Protein AF-A0A067CF75-F1 (afdb_monomer)

pLDDT: mean 73.07, std 20.73, range [31.28, 97.19]

Radius of gyration: 37.08 Å; Cα contacts (8 Å, |Δi|>4): 527; chains: 1; bounding box: 88×55×100 Å

InterPro domains:
  IPR013078 Histidine phosphatase superfamily, clade-1 [PF00300] (4-58)
  IPR013078 Histidine phosphatase superfamily, clade-1 [SM00855] (3-133)
  IPR013078 Histidine phosphatase superfamily, clade-1 [cd07067] (3-58)
  IPR029033 Histidine phosphatase superfamily [G3DSA:3.40.50.1240] (1-60)
  IPR029033 Histidine phosphatase superfamily [SSF53254] (1-59)
  IPR051695 Phosphoglycerate Mutase [PTHR46517] (2-57)

Structure (mmCIF, N/CA/C/O backbone):
data_AF-A0A067CF75-F1
#
_entry.id   AF-A0A067CF75-F1
#
loop_
_atom_site.group_PDB
_atom_site.id
_atom_site.type_symbol
_atom_site.label_atom_id
_atom_site.label_alt_id
_atom_site.label_comp_id
_atom_site.label_asym_id
_atom_site.label_entity_id
_atom_site.label_seq_id
_atom_site.pdbx_PDB_ins_code
_atom_site.Cartn_x
_atom_site.Cartn_y
_atom_site.Cartn_z
_atom_site.occupancy
_atom_site.B_iso_or_equiv
_atom_site.auth_seq_id
_atom_site.auth_comp_id
_atom_site.auth_asym_id
_atom_site.auth_atom_id
_atom_site.pdbx_PDB_model_num
ATOM 1 N N . MET A 1 1 ? 28.747 8.204 -15.954 1.00 37.12 1 MET A N 1
ATOM 2 C CA . MET A 1 1 ? 29.011 9.354 -16.846 1.00 37.12 1 MET A CA 1
ATOM 3 C C . MET A 1 1 ? 29.815 8.795 -18.002 1.00 37.12 1 MET A C 1
ATOM 5 O O . MET A 1 1 ? 30.726 8.034 -17.720 1.00 37.12 1 MET A O 1
ATOM 9 N N . VAL A 1 2 ? 29.436 9.060 -19.250 1.00 39.75 2 VAL A N 1
ATOM 10 C CA . VAL A 1 2 ? 30.196 8.616 -20.430 1.00 39.75 2 VAL A CA 1
ATOM 11 C C . VAL A 1 2 ? 30.802 9.861 -21.055 1.00 39.75 2 VAL A C 1
ATOM 13 O O . VAL A 1 2 ? 30.095 10.855 -21.223 1.00 39.75 2 VAL A O 1
ATOM 16 N N . GLU A 1 3 ? 32.097 9.820 -21.343 1.00 44.28 3 GLU A N 1
ATOM 17 C CA . GLU A 1 3 ? 32.847 10.942 -21.895 1.00 44.28 3 GLU A CA 1
ATOM 18 C C . GLU A 1 3 ? 33.389 10.557 -23.274 1.00 44.28 3 GLU A C 1
ATOM 20 O O . GLU A 1 3 ? 34.012 9.510 -23.427 1.00 44.28 3 GLU A O 1
ATOM 25 N N . LEU A 1 4 ? 33.115 11.383 -24.287 1.00 46.50 4 LEU A N 1
ATOM 26 C CA . LEU A 1 4 ? 33.493 11.123 -25.675 1.00 46.50 4 LEU A CA 1
ATOM 27 C C . LEU A 1 4 ? 34.428 12.221 -26.179 1.00 46.50 4 LEU A C 1
ATOM 29 O O . LEU A 1 4 ? 34.099 13.407 -26.111 1.00 46.50 4 LEU A O 1
ATOM 33 N N . TRP A 1 5 ? 35.572 11.808 -26.720 1.00 47.81 5 TRP A N 1
ATOM 34 C CA . TRP A 1 5 ? 36.593 12.692 -27.270 1.00 47.81 5 TRP A CA 1
ATOM 35 C C . TRP A 1 5 ? 36.657 12.511 -28.786 1.00 47.81 5 TRP A C 1
ATOM 37 O O . TRP A 1 5 ? 36.925 11.417 -29.276 1.00 47.81 5 TRP A O 1
ATOM 47 N N . LEU A 1 6 ? 36.396 13.586 -29.532 1.00 48.97 6 LEU A N 1
ATOM 48 C CA . LEU A 1 6 ? 36.432 13.588 -30.995 1.00 48.97 6 LEU A CA 1
ATOM 49 C C . LEU A 1 6 ? 37.698 14.291 -31.477 1.00 48.97 6 LEU A C 1
ATOM 51 O O . LEU A 1 6 ? 37.968 15.436 -31.111 1.00 48.97 6 LEU A O 1
ATOM 55 N N . VAL A 1 7 ? 38.468 13.597 -32.311 1.00 49.12 7 VAL A N 1
ATOM 56 C CA . VAL A 1 7 ? 39.769 14.052 -32.800 1.00 49.12 7 VAL A CA 1
ATOM 57 C C . VAL A 1 7 ? 39.748 14.101 -34.325 1.00 49.12 7 VAL A C 1
ATOM 59 O O . VAL A 1 7 ? 39.523 13.087 -34.979 1.00 49.12 7 VAL A O 1
ATOM 62 N N . ARG A 1 8 ? 39.989 15.284 -34.900 1.00 55.53 8 ARG A N 1
ATOM 63 C CA . ARG A 1 8 ? 40.139 15.462 -36.353 1.00 55.53 8 ARG A CA 1
ATOM 64 C C . ARG A 1 8 ? 41.538 15.015 -36.797 1.00 55.53 8 ARG A C 1
ATOM 66 O O . ARG A 1 8 ? 42.506 15.223 -36.068 1.00 55.53 8 ARG A O 1
ATOM 73 N N . HIS A 1 9 ? 41.656 14.470 -38.008 1.00 51.09 9 HIS A N 1
ATOM 74 C CA . HIS A 1 9 ? 42.955 14.248 -38.651 1.00 51.09 9 HIS A CA 1
ATOM 75 C C . HIS A 1 9 ? 43.729 15.571 -38.848 1.00 51.09 9 HIS A C 1
ATOM 77 O O . HIS A 1 9 ? 43.140 16.653 -38.927 1.00 51.09 9 HIS A O 1
ATOM 83 N N . GLY A 1 10 ? 45.060 15.493 -38.935 1.00 54.03 10 GLY A N 1
ATOM 84 C CA . GLY A 1 10 ? 45.905 16.656 -39.224 1.00 54.03 10 GLY A CA 1
ATOM 85 C C . GLY A 1 10 ? 45.695 17.208 -40.641 1.00 54.03 10 GLY A C 1
ATOM 86 O O . GLY A 1 10 ? 45.095 16.562 -41.499 1.00 54.03 10 GLY A O 1
ATOM 87 N N . ALA A 1 11 ? 46.218 18.401 -40.917 1.00 62.09 11 ALA A N 1
ATOM 88 C CA . ALA A 1 11 ? 46.118 19.017 -42.240 1.00 62.09 11 ALA A CA 1
ATOM 89 C C . ALA A 1 11 ? 46.745 18.158 -43.359 1.00 62.09 11 ALA A C 1
ATOM 91 O O . ALA A 1 11 ? 47.903 17.748 -43.267 1.00 62.09 11 ALA A O 1
ATOM 92 N N . THR A 1 12 ? 46.039 17.959 -44.467 1.00 61.59 12 THR A N 1
ATOM 93 C CA . THR A 1 12 ? 46.575 17.335 -45.691 1.00 61.59 12 THR A CA 1
ATOM 94 C C . THR A 1 12 ? 47.031 18.391 -46.699 1.00 61.59 12 THR A C 1
ATOM 96 O O . THR A 1 12 ? 46.728 19.578 -46.549 1.00 61.59 12 THR A O 1
ATOM 99 N N . ALA A 1 13 ? 47.757 17.980 -47.744 1.00 65.06 13 ALA A N 1
ATOM 100 C CA . ALA A 1 13 ? 48.191 18.908 -48.797 1.00 65.06 13 ALA A CA 1
ATOM 101 C C . ALA A 1 13 ? 46.996 19.636 -49.449 1.00 65.06 13 ALA A C 1
ATOM 103 O O . ALA A 1 13 ? 47.036 20.838 -49.694 1.00 65.06 13 ALA A O 1
ATOM 104 N N . TRP A 1 14 ? 45.872 18.935 -49.614 1.00 59.50 14 TRP A N 1
ATOM 105 C CA . TRP A 1 14 ? 44.662 19.490 -50.220 1.00 59.50 14 TRP A CA 1
ATOM 106 C C . TRP A 1 14 ? 43.924 20.471 -49.306 1.00 59.50 14 TRP A C 1
ATOM 108 O O . TRP A 1 14 ? 43.238 21.356 -49.811 1.00 59.50 14 TRP A O 1
ATOM 118 N N . ASN A 1 15 ? 44.092 20.383 -47.979 1.00 57.56 15 ASN A N 1
ATOM 119 C CA . ASN A 1 15 ? 43.583 21.425 -47.082 1.00 57.56 15 ASN A CA 1
ATOM 120 C C . ASN A 1 15 ? 44.288 22.767 -47.319 1.00 57.56 15 ASN A C 1
ATOM 122 O O . ASN A 1 15 ? 43.627 23.800 -47.264 1.00 57.56 15 ASN A O 1
ATOM 126 N N . ALA A 1 16 ? 45.595 22.756 -47.606 1.00 60.31 16 ALA A N 1
ATOM 127 C CA . ALA A 1 16 ? 46.356 23.969 -47.914 1.00 60.31 16 ALA A CA 1
ATOM 128 C C . ALA A 1 16 ? 46.010 24.544 -49.300 1.00 60.31 16 ALA A C 1
ATOM 130 O O . ALA A 1 16 ? 46.047 25.754 -49.494 1.00 60.31 16 ALA A O 1
ATOM 131 N N . GLU A 1 17 ? 45.627 23.680 -50.243 1.00 61.50 17 GLU A N 1
ATOM 132 C CA . GLU A 1 17 ? 45.224 24.052 -51.607 1.00 61.50 17 GLU A CA 1
ATOM 133 C C . GLU A 1 17 ? 43.734 24.432 -51.725 1.00 61.50 17 GLU A C 1
ATOM 135 O O . GLU A 1 17 ? 43.270 24.761 -52.814 1.00 61.50 17 GLU A O 1
ATOM 140 N N . GLY A 1 18 ? 42.958 24.356 -50.635 1.00 47.12 18 GLY A N 1
ATOM 141 C CA . GLY A 1 18 ? 41.510 24.607 -50.660 1.00 47.12 18 GLY A CA 1
ATOM 142 C C . GLY A 1 18 ? 40.720 23.580 -51.481 1.00 47.12 18 GLY A C 1
ATOM 143 O O . GLY A 1 18 ? 39.611 23.862 -51.932 1.00 47.12 18 GLY A O 1
ATOM 144 N N . ARG A 1 19 ? 41.289 22.390 -51.698 1.00 44.44 19 ARG A N 1
ATOM 145 C CA . ARG A 1 19 ? 40.696 21.327 -52.511 1.00 44.44 19 ARG A CA 1
ATOM 146 C C . ARG A 1 19 ? 39.845 20.398 -51.661 1.00 44.44 19 ARG A C 1
ATOM 148 O O . ARG A 1 19 ? 40.229 19.981 -50.566 1.00 44.44 19 ARG A O 1
ATOM 155 N N . TRP A 1 20 ? 38.692 20.037 -52.210 1.00 43.09 20 TRP A N 1
ATOM 156 C CA . TRP A 1 20 ? 37.778 19.087 -51.595 1.00 43.09 20 TRP A CA 1
ATOM 157 C C . TRP A 1 20 ? 38.325 17.657 -51.736 1.00 43.09 20 TRP A C 1
ATOM 159 O O . TRP A 1 20 ? 38.703 17.252 -52.832 1.00 43.09 20 TRP A O 1
ATOM 169 N N . GLN A 1 21 ? 38.420 16.918 -50.626 1.00 42.75 21 GLN A N 1
ATOM 170 C CA . GLN A 1 21 ? 39.065 15.592 -50.567 1.00 42.75 21 GLN A CA 1
ATOM 171 C C . GLN A 1 21 ? 38.100 14.433 -50.837 1.00 42.75 21 GLN A C 1
ATOM 173 O O . GLN A 1 21 ? 38.496 13.436 -51.442 1.00 42.75 21 GLN A O 1
ATOM 178 N N . GLY A 1 22 ? 36.828 14.569 -50.447 1.00 48.97 22 GLY A N 1
ATOM 179 C CA . GLY A 1 22 ? 35.854 13.479 -50.532 1.00 48.97 22 GLY A CA 1
ATOM 180 C C . GLY A 1 22 ? 36.374 12.212 -49.843 1.00 48.97 22 GLY A C 1
ATOM 181 O O . GLY A 1 22 ? 36.918 12.283 -48.746 1.00 48.97 22 GLY A O 1
ATOM 182 N N . GLN A 1 23 ? 36.258 11.068 -50.518 1.00 39.91 23 GLN A N 1
ATOM 183 C CA . GLN A 1 23 ? 36.762 9.765 -50.056 1.00 39.91 23 GLN A CA 1
ATOM 184 C C . GLN A 1 23 ? 38.214 9.476 -50.500 1.00 39.91 23 GLN A C 1
ATOM 186 O O . GLN A 1 23 ? 38.677 8.341 -50.415 1.00 39.91 23 GLN A O 1
ATOM 191 N N . THR A 1 24 ? 38.931 10.477 -51.023 1.00 43.81 24 THR A N 1
ATOM 192 C CA . THR A 1 24 ? 40.298 10.301 -51.536 1.00 43.81 24 THR A CA 1
ATOM 193 C C . THR A 1 24 ? 41.296 10.251 -50.384 1.00 43.81 24 THR A C 1
ATOM 195 O O . THR A 1 24 ? 41.338 11.169 -49.565 1.00 43.81 24 THR A O 1
ATOM 198 N N . ASP A 1 25 ? 42.140 9.218 -50.357 1.00 50.88 25 ASP A N 1
ATOM 199 C CA . ASP A 1 25 ? 43.179 9.043 -49.338 1.00 50.88 25 ASP A CA 1
ATOM 200 C C . ASP A 1 25 ? 44.371 9.982 -49.593 1.00 50.88 25 ASP A C 1
ATOM 202 O O . ASP A 1 25 ? 45.351 9.645 -50.263 1.00 50.88 25 ASP A O 1
ATOM 206 N N . VAL A 1 26 ? 44.242 11.225 -49.123 1.00 54.94 26 VAL A N 1
ATOM 207 C CA . VAL A 1 26 ? 45.291 12.241 -49.230 1.00 54.94 26 VAL A CA 1
ATOM 208 C C . VAL A 1 26 ? 46.150 12.199 -47.968 1.00 54.94 26 VAL A C 1
ATOM 210 O O . VAL A 1 26 ? 45.634 12.432 -46.872 1.00 54.94 26 VAL A O 1
ATOM 213 N N . PRO A 1 27 ? 47.472 11.984 -48.088 1.00 59.91 27 PRO A N 1
ATOM 214 C CA . PRO A 1 27 ? 48.332 11.906 -46.922 1.00 59.91 27 PRO A CA 1
ATOM 215 C C . PRO A 1 27 ? 48.367 13.233 -46.156 1.00 59.91 27 PRO A C 1
ATOM 217 O O . PRO A 1 27 ? 48.206 14.330 -46.712 1.00 59.91 27 PRO A O 1
ATOM 220 N N . LEU A 1 28 ? 48.648 13.127 -44.855 1.00 59.84 28 LEU A N 1
ATOM 221 C CA . LEU A 1 28 ? 48.939 14.287 -44.022 1.00 59.84 28 LEU A CA 1
ATOM 222 C C . LEU A 1 28 ? 50.116 15.066 -44.617 1.00 59.84 28 LEU A C 1
ATOM 224 O O . LEU A 1 28 ? 51.157 14.497 -44.953 1.00 59.84 28 LEU A O 1
ATOM 228 N N . SER A 1 29 ? 49.959 16.385 -44.689 1.00 70.44 29 SER A N 1
ATOM 229 C CA . SER A 1 29 ? 51.063 17.295 -44.987 1.00 70.44 29 SER A CA 1
ATOM 230 C C . SER A 1 29 ? 52.089 17.255 -43.851 1.00 70.44 29 SER A C 1
ATOM 232 O O . SER A 1 29 ? 51.775 16.815 -42.744 1.00 70.44 29 SER A O 1
ATOM 234 N N . ALA A 1 30 ? 53.291 17.789 -44.069 1.00 75.50 30 ALA A N 1
ATOM 235 C CA . ALA A 1 30 ? 54.279 17.930 -42.994 1.00 75.50 30 ALA A CA 1
ATOM 236 C C . ALA A 1 30 ? 53.707 18.677 -41.766 1.00 75.50 30 ALA A C 1
ATOM 238 O O . ALA A 1 30 ? 53.981 18.313 -40.624 1.00 75.50 30 ALA A O 1
ATOM 239 N N . VAL A 1 31 ? 52.832 19.666 -41.997 1.00 73.38 31 VAL A N 1
ATOM 240 C CA . VAL A 1 31 ? 52.109 20.385 -40.936 1.00 73.38 31 VAL A CA 1
ATOM 241 C C . VAL A 1 31 ? 51.100 19.474 -40.232 1.00 73.38 31 VAL A C 1
ATOM 243 O O . VAL A 1 31 ? 51.030 19.470 -39.006 1.00 73.38 31 VAL A O 1
ATOM 246 N N . GLY A 1 32 ? 50.346 18.664 -40.978 1.00 66.81 32 GLY A N 1
ATOM 247 C CA . GLY A 1 32 ? 49.394 17.710 -40.404 1.00 66.81 32 GLY A CA 1
ATOM 248 C C . GLY A 1 32 ? 50.050 16.596 -39.600 1.00 66.81 32 GLY A C 1
ATOM 249 O O . GLY A 1 32 ? 49.512 16.192 -38.572 1.00 66.81 32 GLY A O 1
ATOM 250 N N . GLN A 1 33 ? 51.229 16.138 -40.018 1.00 68.69 33 GLN A N 1
ATOM 251 C CA . GLN A 1 33 ? 52.025 15.170 -39.263 1.00 68.69 33 GLN A CA 1
ATOM 252 C C . GLN A 1 33 ? 52.500 15.772 -37.935 1.00 68.69 33 GLN A C 1
ATOM 254 O O . GLN A 1 33 ? 52.333 15.149 -36.889 1.00 68.69 33 GLN A O 1
ATOM 259 N N . ALA A 1 34 ? 52.999 17.013 -37.945 1.00 72.19 34 ALA A N 1
ATOM 260 C CA . ALA A 1 34 ? 53.379 17.719 -36.721 1.00 72.19 34 ALA A CA 1
ATOM 261 C C . ALA A 1 34 ? 52.181 17.944 -35.774 1.00 72.19 34 ALA A C 1
ATOM 263 O O . ALA A 1 34 ? 52.307 17.764 -34.563 1.00 72.19 34 ALA A O 1
ATOM 264 N N . GLN A 1 35 ? 51.003 18.276 -36.317 1.00 69.12 35 GLN A N 1
ATOM 265 C CA . GLN A 1 35 ? 49.758 18.405 -35.545 1.00 69.12 35 GLN A CA 1
ATOM 266 C C . GLN A 1 35 ? 49.341 17.080 -34.895 1.00 69.12 35 GLN A C 1
ATOM 268 O O . GLN A 1 35 ? 48.995 17.060 -33.714 1.00 69.12 35 GLN A O 1
ATOM 273 N N . ALA A 1 36 ? 49.391 15.978 -35.647 1.00 65.31 36 ALA A N 1
ATOM 274 C CA . ALA A 1 36 ? 49.040 14.653 -35.144 1.00 65.31 36 ALA A CA 1
ATOM 275 C C . ALA A 1 36 ? 49.996 14.190 -34.033 1.00 65.31 36 ALA A C 1
ATOM 277 O O . ALA A 1 36 ? 49.543 13.647 -33.027 1.00 65.31 36 ALA A O 1
ATOM 278 N N . LEU A 1 37 ? 51.299 14.457 -34.177 1.00 72.31 37 LEU A N 1
ATOM 279 C CA . LEU A 1 37 ? 52.302 14.148 -33.154 1.00 72.31 37 LEU A CA 1
ATOM 280 C C . LEU A 1 37 ? 52.066 14.946 -31.865 1.00 72.31 37 LEU A C 1
ATOM 282 O O . LEU A 1 37 ? 51.963 14.352 -30.794 1.00 72.31 37 LEU A O 1
ATOM 286 N N . ALA A 1 38 ? 51.887 16.266 -31.969 1.00 73.62 38 ALA A N 1
ATOM 287 C CA . ALA A 1 38 ? 51.632 17.122 -30.808 1.00 73.62 38 ALA A CA 1
ATOM 288 C C . ALA A 1 38 ? 50.342 16.729 -30.064 1.00 73.62 38 ALA A C 1
ATOM 290 O O . ALA A 1 38 ? 50.291 16.726 -28.832 1.00 73.62 38 ALA A O 1
ATOM 291 N N . LEU A 1 39 ? 49.299 16.360 -30.811 1.00 69.38 39 LEU A N 1
ATOM 292 C CA . LEU A 1 39 ? 48.047 15.867 -30.248 1.00 69.38 39 LEU A CA 1
ATOM 293 C C . LEU A 1 39 ? 48.213 14.500 -29.580 1.00 69.38 39 LEU A C 1
ATOM 295 O O . LEU A 1 39 ? 47.675 14.284 -28.496 1.00 69.38 39 LEU A O 1
ATOM 299 N N . GLY A 1 40 ? 48.982 13.599 -30.191 1.00 71.69 40 GLY A N 1
ATOM 300 C CA . GLY A 1 40 ? 49.319 12.305 -29.606 1.00 71.69 40 GLY A CA 1
ATOM 301 C C . GLY A 1 40 ? 50.037 12.446 -28.265 1.00 71.69 40 GLY A C 1
ATOM 302 O O . GLY A 1 40 ? 49.682 11.759 -27.309 1.00 71.69 40 GLY A O 1
ATOM 303 N N . ASP A 1 41 ? 50.987 13.376 -28.159 1.00 77.88 41 ASP A N 1
ATOM 304 C CA . ASP A 1 41 ? 51.693 13.645 -26.903 1.00 77.88 41 ASP A CA 1
ATOM 305 C C . ASP A 1 41 ? 50.760 14.229 -25.831 1.00 77.88 41 ASP A C 1
ATOM 307 O O . ASP A 1 41 ? 50.811 13.812 -24.671 1.00 77.88 41 ASP A O 1
ATOM 311 N N . HIS A 1 42 ? 49.845 15.123 -26.218 1.00 76.38 42 HIS A N 1
ATOM 312 C CA . HIS A 1 42 ? 48.835 15.664 -25.308 1.00 76.38 42 HIS A CA 1
ATOM 313 C C . HIS A 1 42 ? 47.869 14.585 -24.794 1.00 76.38 42 HIS A C 1
ATOM 315 O O . HIS A 1 42 ? 47.645 14.473 -23.588 1.00 76.38 42 HIS A O 1
ATOM 321 N N . LEU A 1 43 ? 47.329 13.758 -25.693 1.00 74.56 43 LEU A N 1
ATOM 322 C CA . LEU A 1 43 ? 46.416 12.672 -25.335 1.00 74.56 43 LEU A CA 1
ATOM 323 C C . LEU A 1 43 ? 47.112 11.595 -24.503 1.00 74.56 43 LEU A C 1
ATOM 325 O O . LEU A 1 43 ? 46.492 11.036 -23.606 1.00 74.56 43 LEU A O 1
ATOM 329 N N . ARG A 1 44 ? 48.404 11.335 -24.738 1.00 77.12 44 ARG A N 1
ATOM 330 C CA . ARG A 1 44 ? 49.200 10.419 -23.909 1.00 77.12 44 ARG A CA 1
ATOM 331 C C . ARG A 1 44 ? 49.354 10.944 -22.481 1.00 77.12 44 ARG A C 1
ATOM 333 O O . ARG A 1 44 ? 49.208 10.173 -21.536 1.00 77.12 44 ARG A O 1
ATOM 340 N N . ALA A 1 45 ? 49.613 12.242 -22.318 1.00 79.62 45 ALA A N 1
ATOM 341 C CA . ALA A 1 45 ? 49.687 12.867 -20.999 1.00 79.62 45 ALA A CA 1
ATOM 342 C C . ALA A 1 45 ? 48.335 12.823 -20.265 1.00 79.62 45 ALA A C 1
ATOM 344 O O . ALA A 1 45 ? 48.300 12.548 -19.068 1.00 79.62 45 ALA A O 1
ATOM 345 N N . LEU A 1 46 ? 47.228 13.034 -20.985 1.00 76.44 46 LEU A N 1
ATOM 346 C CA . LEU A 1 46 ? 45.874 12.913 -20.438 1.00 76.44 46 LEU A CA 1
ATOM 347 C C . LEU A 1 46 ? 45.513 11.472 -20.081 1.00 76.44 46 LEU A C 1
ATOM 349 O O . LEU A 1 46 ? 44.983 11.236 -19.006 1.00 76.44 46 LEU A O 1
ATOM 353 N N . HIS A 1 47 ? 45.857 10.502 -20.927 1.00 74.69 47 HIS A N 1
ATOM 354 C CA . HIS A 1 47 ? 45.604 9.085 -20.667 1.00 74.69 47 HIS A CA 1
ATOM 355 C C . HIS A 1 47 ? 46.262 8.604 -19.364 1.00 74.69 47 HIS A C 1
ATOM 357 O O . HIS A 1 47 ? 45.713 7.763 -18.659 1.00 74.69 47 HIS A O 1
ATOM 363 N N . ALA A 1 48 ? 47.434 9.154 -19.026 1.00 78.94 48 ALA A N 1
ATOM 364 C CA . ALA A 1 48 ? 48.148 8.817 -17.797 1.00 78.94 48 ALA A CA 1
ATOM 365 C C . ALA A 1 48 ? 47.420 9.279 -16.521 1.00 78.94 48 ALA A C 1
ATOM 367 O O . ALA A 1 48 ? 47.590 8.659 -15.472 1.00 78.94 48 ALA A O 1
ATOM 368 N N . SER A 1 49 ? 46.624 10.352 -16.590 1.00 76.69 49 SER A N 1
ATOM 369 C CA . SER A 1 49 ? 45.818 10.844 -15.464 1.00 76.69 49 SER A CA 1
ATOM 370 C C . SER A 1 49 ? 44.357 10.387 -15.522 1.00 76.69 49 SER A C 1
ATOM 372 O O . SER A 1 49 ? 43.732 10.216 -14.476 1.00 76.69 49 SER A O 1
ATOM 374 N N . GLN A 1 50 ? 43.824 10.164 -16.721 1.00 73.38 50 GLN A N 1
ATOM 375 C CA . GLN A 1 50 ? 42.468 9.707 -16.991 1.00 73.38 50 GLN A CA 1
ATOM 376 C C . GLN A 1 50 ? 42.496 8.709 -18.164 1.00 73.38 50 GLN A C 1
ATOM 378 O O . GLN A 1 50 ? 42.544 9.129 -19.323 1.00 73.38 50 GLN A O 1
ATOM 383 N N . PRO A 1 51 ? 42.489 7.391 -17.891 1.00 70.75 51 PRO A N 1
ATOM 384 C CA . PRO A 1 51 ? 42.630 6.391 -18.939 1.00 70.75 51 PRO A CA 1
ATOM 385 C C . PRO A 1 51 ? 41.429 6.406 -19.894 1.00 70.75 51 PRO A C 1
ATOM 387 O O . PRO A 1 51 ? 40.284 6.583 -19.490 1.00 70.75 51 PRO A O 1
ATOM 390 N N . PHE A 1 52 ? 41.721 6.199 -21.176 1.00 61.69 52 PHE A N 1
ATOM 391 C CA . PHE A 1 52 ? 40.743 6.015 -22.244 1.00 61.69 52 PHE A CA 1
ATOM 392 C C . PHE A 1 52 ? 40.472 4.521 -22.392 1.00 61.69 52 PHE A C 1
ATOM 394 O O . PHE A 1 52 ? 41.412 3.750 -22.587 1.00 61.69 52 PHE A O 1
ATOM 401 N N . ASP A 1 53 ? 39.203 4.126 -22.341 1.00 52.56 53 ASP A N 1
ATOM 402 C CA . ASP A 1 53 ? 38.799 2.717 -22.425 1.00 52.56 53 ASP A CA 1
ATOM 403 C C . ASP A 1 53 ? 38.841 2.163 -23.859 1.00 52.56 53 ASP A C 1
ATOM 405 O O . ASP A 1 53 ? 39.015 0.963 -24.069 1.00 52.56 53 ASP A O 1
ATOM 409 N N . ALA A 1 54 ? 38.680 3.031 -24.862 1.00 48.00 54 ALA A N 1
ATOM 410 C CA . ALA A 1 54 ? 38.690 2.648 -26.268 1.00 48.00 54 ALA A CA 1
ATOM 411 C C . ALA A 1 54 ? 39.142 3.802 -27.171 1.00 48.00 54 ALA A C 1
ATOM 413 O O . ALA A 1 54 ? 38.870 4.972 -26.903 1.00 48.00 54 ALA A O 1
ATOM 414 N N . ILE A 1 55 ? 39.795 3.450 -28.281 1.00 51.12 55 ILE A N 1
ATOM 415 C CA . ILE A 1 55 ? 40.149 4.366 -29.369 1.00 51.12 55 ILE A CA 1
ATOM 416 C C . ILE A 1 55 ? 39.579 3.779 -30.657 1.00 51.12 55 ILE A C 1
ATOM 418 O O . ILE A 1 55 ? 39.802 2.607 -30.962 1.00 51.12 55 ILE A O 1
ATOM 422 N N . VAL A 1 56 ? 38.855 4.598 -31.416 1.00 45.16 56 VAL A N 1
ATOM 423 C CA . VAL A 1 56 ? 38.292 4.230 -32.718 1.00 45.16 56 VAL A CA 1
ATOM 424 C C . VAL A 1 56 ? 38.862 5.186 -33.756 1.00 45.16 56 VAL A C 1
ATOM 426 O O . VAL A 1 56 ? 38.868 6.397 -33.545 1.00 45.16 56 VAL A O 1
ATOM 429 N N . SER A 1 57 ? 39.382 4.646 -34.857 1.00 48.94 57 SER A N 1
ATOM 430 C CA . SER A 1 57 ? 39.973 5.437 -35.936 1.00 48.94 57 SER A CA 1
ATOM 431 C C . SER A 1 57 ? 39.701 4.792 -37.295 1.00 48.94 57 SER A C 1
ATOM 433 O O . SER A 1 57 ? 39.509 3.580 -37.400 1.00 48.94 57 SER A O 1
ATOM 435 N N . SER A 1 58 ? 39.684 5.599 -38.349 1.00 48.03 58 SER A N 1
ATOM 436 C CA . SER A 1 58 ? 39.326 5.197 -39.714 1.00 48.03 58 SER A CA 1
ATOM 437 C C . SER A 1 58 ? 40.513 4.664 -40.543 1.00 48.03 58 SER A C 1
ATOM 439 O O . SER A 1 58 ? 40.493 4.762 -41.761 1.00 48.03 58 SER A O 1
ATOM 441 N N . VAL A 1 59 ? 41.563 4.113 -39.918 1.00 46.62 59 VAL A N 1
ATOM 442 C CA . VAL A 1 59 ? 42.890 3.855 -40.544 1.00 46.62 59 VAL A CA 1
ATOM 443 C C . VAL A 1 59 ? 42.985 2.609 -41.441 1.00 46.62 59 VAL A C 1
ATOM 445 O O . VAL A 1 59 ? 44.078 2.110 -41.702 1.00 46.62 59 VAL A O 1
ATOM 448 N N . CYS A 1 60 ? 41.869 2.059 -41.903 1.00 43.28 60 CYS A N 1
ATOM 449 C CA . CYS A 1 60 ? 41.912 0.841 -42.703 1.00 43.28 60 CYS A CA 1
ATOM 450 C C . CYS A 1 60 ? 42.131 1.158 -44.180 1.00 43.28 60 CYS A C 1
ATOM 452 O O . CYS A 1 60 ? 41.276 1.773 -44.812 1.00 43.28 60 CYS A O 1
ATOM 454 N N . MET A 1 61 ? 43.275 0.724 -44.722 1.00 42.25 61 MET A N 1
ATOM 455 C CA . MET A 1 61 ? 43.563 0.820 -46.154 1.00 42.25 61 MET A CA 1
ATOM 456 C C . MET A 1 61 ? 42.475 0.113 -46.965 1.00 42.25 61 MET A C 1
ATOM 458 O O . MET A 1 61 ? 42.111 -1.027 -46.677 1.00 42.25 61 MET A O 1
ATOM 462 N N . ASN A 1 62 ? 42.002 0.782 -48.012 1.00 38.16 62 ASN A N 1
ATOM 463 C CA . ASN A 1 62 ? 41.155 0.186 -49.030 1.00 38.16 62 ASN A CA 1
ATOM 464 C C . ASN A 1 62 ? 42.075 -0.279 -50.178 1.00 38.16 62 ASN A C 1
ATOM 466 O O . ASN A 1 62 ? 42.479 0.534 -51.003 1.00 38.16 62 ASN A O 1
ATOM 470 N N . GLU A 1 63 ? 42.428 -1.571 -50.261 1.00 33.41 63 GLU A N 1
ATOM 471 C CA . GLU A 1 63 ? 43.148 -2.125 -51.435 1.00 33.41 63 GLU A CA 1
ATOM 472 C C . GLU A 1 63 ? 42.295 -2.096 -52.723 1.00 33.41 63 GLU A C 1
ATOM 474 O O . GLU A 1 63 ? 42.776 -2.405 -53.810 1.00 33.41 63 GLU A O 1
ATOM 479 N N . THR A 1 64 ? 41.035 -1.665 -52.641 1.00 34.06 64 THR A N 1
ATOM 480 C CA . THR A 1 64 ? 40.158 -1.464 -53.797 1.00 34.06 64 THR A CA 1
ATOM 481 C C . THR A 1 64 ? 39.614 -0.039 -53.831 1.00 34.06 64 THR A C 1
ATOM 483 O O . THR A 1 64 ? 38.436 0.223 -53.613 1.00 34.06 64 THR A O 1
ATOM 486 N N . ALA A 1 65 ? 40.467 0.908 -54.225 1.00 31.55 65 ALA A N 1
ATOM 487 C CA . ALA A 1 65 ? 40.031 2.184 -54.796 1.00 31.55 65 ALA A CA 1
ATOM 488 C C . ALA A 1 65 ? 39.436 1.982 -56.211 1.00 31.55 65 ALA A C 1
ATOM 490 O O . ALA A 1 65 ? 39.862 2.598 -57.187 1.00 31.55 65 ALA A O 1
ATOM 491 N N . SER A 1 66 ? 38.460 1.080 -56.338 1.00 31.47 66 SER A N 1
ATOM 492 C CA . SER A 1 66 ? 37.681 0.878 -57.557 1.00 31.47 66 SER A CA 1
ATOM 493 C C . SER A 1 66 ? 36.208 0.723 -57.188 1.00 31.47 66 SER A C 1
ATOM 495 O O . SER A 1 66 ? 35.735 -0.373 -56.920 1.00 31.47 66 SER A O 1
ATOM 497 N N . GLY A 1 67 ? 35.508 1.859 -57.111 1.00 31.28 67 GLY A N 1
ATOM 498 C CA . GLY A 1 67 ? 34.058 1.985 -57.323 1.00 31.28 67 GLY A CA 1
ATOM 499 C C . GLY A 1 67 ? 33.101 1.120 -56.493 1.00 31.28 67 GLY A C 1
ATOM 500 O O . GLY A 1 67 ? 31.950 0.980 -56.897 1.00 31.28 67 GLY A O 1
ATOM 501 N N . GLY A 1 68 ? 33.541 0.526 -55.383 1.00 36.84 68 GLY A N 1
ATOM 502 C CA . GLY A 1 68 ? 32.746 -0.396 -54.578 1.00 36.84 68 GLY A CA 1
ATOM 503 C C . GLY A 1 68 ? 32.220 0.235 -53.294 1.00 36.84 68 GLY A C 1
ATOM 504 O O . GLY A 1 68 ? 32.982 0.749 -52.481 1.00 36.84 68 GLY A O 1
ATOM 505 N N . THR A 1 69 ? 30.913 0.116 -53.105 1.00 44.03 69 THR A N 1
ATOM 506 C CA . THR A 1 69 ? 30.099 0.453 -51.937 1.00 44.03 69 THR A CA 1
ATOM 507 C C . THR A 1 69 ? 30.530 -0.299 -50.672 1.00 44.03 69 THR A C 1
ATOM 509 O O . THR A 1 69 ? 29.836 -1.219 -50.249 1.00 44.03 69 THR A O 1
ATOM 512 N N . THR A 1 70 ? 31.679 0.020 -50.070 1.00 41.31 70 THR A N 1
ATOM 513 C CA . THR A 1 70 ? 32.111 -0.618 -48.813 1.00 41.31 70 THR A CA 1
ATOM 514 C C . THR A 1 70 ? 32.837 0.369 -47.895 1.00 41.31 70 THR A C 1
ATOM 516 O O . THR A 1 70 ? 33.859 0.933 -48.273 1.00 41.31 70 THR A O 1
ATOM 519 N N . LEU A 1 71 ? 32.329 0.561 -46.676 1.00 45.88 71 LEU A N 1
ATOM 520 C CA . LEU A 1 71 ? 32.928 1.369 -45.616 1.00 45.88 71 LEU A CA 1
ATOM 521 C C . LEU A 1 71 ? 33.803 0.481 -44.720 1.00 45.88 71 LEU A C 1
ATOM 523 O O . LEU A 1 71 ? 33.318 -0.521 -44.196 1.00 45.88 71 LEU A O 1
ATOM 527 N N . THR A 1 72 ? 35.074 0.847 -44.526 1.00 42.81 72 THR A N 1
ATOM 528 C CA . THR A 1 72 ? 36.025 0.081 -43.701 1.00 42.81 72 THR A CA 1
ATOM 529 C C . THR A 1 72 ? 36.530 0.917 -42.521 1.00 42.81 72 THR A C 1
ATOM 531 O O . THR A 1 72 ? 36.951 2.056 -42.705 1.00 42.81 72 THR A O 1
ATOM 534 N N . TYR A 1 73 ? 36.506 0.365 -41.303 1.00 46.41 73 TYR A N 1
ATOM 535 C CA . TYR A 1 73 ? 36.963 1.034 -40.073 1.00 46.41 73 TYR A CA 1
ATOM 536 C C . TYR A 1 73 ? 37.768 0.094 -39.160 1.00 46.41 73 TYR A C 1
ATOM 538 O O . TYR A 1 73 ? 37.654 -1.129 -39.258 1.00 46.41 73 TYR A O 1
ATOM 546 N N . MET A 1 74 ? 38.599 0.655 -38.269 1.00 39.25 74 MET A N 1
ATOM 547 C CA . MET A 1 74 ? 39.487 -0.117 -37.389 1.00 39.25 74 MET A CA 1
ATOM 548 C C . MET A 1 74 ? 38.868 -0.288 -35.996 1.00 39.25 74 MET A C 1
ATOM 550 O O . MET A 1 74 ? 38.596 0.694 -35.301 1.00 39.25 74 MET A O 1
ATOM 554 N N . ARG A 1 75 ? 38.671 -1.539 -35.565 1.00 39.50 75 ARG A N 1
ATOM 555 C CA . ARG A 1 75 ? 38.145 -1.909 -34.241 1.00 39.50 75 ARG A CA 1
ATOM 556 C C . ARG A 1 75 ? 39.129 -2.846 -33.549 1.00 39.50 75 ARG A C 1
ATOM 558 O O . ARG A 1 75 ? 39.437 -3.912 -34.071 1.00 39.50 75 ARG A O 1
ATOM 565 N N . SER A 1 76 ? 39.638 -2.452 -32.382 1.00 38.03 76 SER A N 1
ATOM 566 C CA . SER A 1 76 ? 40.572 -3.269 -31.583 1.00 38.03 76 SER A CA 1
ATOM 567 C C . SER A 1 76 ? 41.805 -3.759 -32.361 1.00 38.03 76 SER A C 1
ATOM 569 O O . SER A 1 76 ? 42.289 -4.865 -32.144 1.00 38.03 76 SER A O 1
ATOM 571 N N . GLY A 1 77 ? 42.301 -2.941 -33.293 1.00 39.53 77 GLY A N 1
ATOM 572 C CA . GLY A 1 77 ? 43.450 -3.277 -34.137 1.00 39.53 77 GLY A CA 1
ATOM 573 C C . GLY A 1 77 ? 43.128 -4.085 -35.401 1.00 39.53 77 GLY A C 1
ATOM 574 O O . GLY A 1 77 ? 44.045 -4.378 -36.160 1.00 39.53 77 GLY A O 1
ATOM 575 N N . VAL A 1 78 ? 41.857 -4.423 -35.653 1.00 41.97 78 VAL A N 1
ATOM 576 C CA . VAL A 1 78 ? 41.411 -5.216 -36.812 1.00 41.97 78 VAL A CA 1
ATOM 577 C C . VAL A 1 78 ? 40.518 -4.370 -37.723 1.00 41.97 78 VAL A C 1
ATOM 579 O O . VAL A 1 78 ? 39.676 -3.612 -37.242 1.00 41.97 78 VAL A O 1
ATOM 582 N N . CYS A 1 79 ? 40.694 -4.494 -39.038 1.00 45.53 79 CYS A N 1
ATOM 583 C CA . CYS A 1 79 ? 39.862 -3.810 -40.027 1.00 45.53 79 CYS A CA 1
ATOM 584 C C . CYS A 1 79 ? 38.553 -4.560 -40.291 1.00 45.53 79 CYS A C 1
ATOM 586 O O . CYS A 1 79 ? 38.562 -5.770 -40.511 1.00 45.53 79 CYS A O 1
ATOM 588 N N . VAL A 1 80 ? 37.437 -3.830 -40.272 1.00 44.69 80 VAL A N 1
ATOM 589 C CA . VAL A 1 80 ? 36.076 -4.346 -40.486 1.00 44.69 80 VAL A CA 1
ATOM 590 C C . VAL A 1 80 ? 35.435 -3.585 -41.647 1.00 44.69 80 VAL A C 1
ATOM 592 O O . VAL A 1 80 ? 35.451 -2.357 -41.630 1.00 44.69 80 VAL A O 1
ATOM 595 N N . SER A 1 81 ? 34.865 -4.295 -42.628 1.00 46.53 81 SER A N 1
ATOM 596 C CA . SER A 1 81 ? 34.231 -3.725 -43.833 1.00 46.53 81 SER A CA 1
ATOM 597 C C . SER A 1 81 ? 32.713 -3.979 -43.865 1.00 46.53 81 SER A C 1
ATOM 599 O O . SER A 1 81 ? 32.274 -5.082 -43.541 1.00 46.53 81 SER A O 1
ATOM 601 N N . ALA A 1 82 ? 31.913 -2.988 -44.278 1.00 46.97 82 ALA A N 1
ATOM 602 C CA . ALA A 1 82 ? 30.446 -3.056 -44.410 1.00 46.97 82 ALA A CA 1
ATOM 603 C C . ALA A 1 82 ? 29.958 -2.410 -45.723 1.00 46.97 82 ALA A C 1
ATOM 605 O O . ALA A 1 82 ? 30.555 -1.440 -46.163 1.00 46.97 82 ALA A O 1
ATOM 606 N N . VAL A 1 83 ? 28.885 -2.909 -46.352 1.00 44.47 83 VAL A N 1
ATOM 607 C CA . VAL A 1 83 ? 28.417 -2.432 -47.676 1.00 44.47 83 VAL A CA 1
ATOM 608 C C . VAL A 1 83 ? 27.671 -1.085 -47.585 1.00 44.47 83 VAL A C 1
ATOM 610 O O . VAL A 1 83 ? 26.738 -0.949 -46.799 1.00 44.47 83 VAL A O 1
ATOM 613 N N . ASP A 1 84 ? 28.058 -0.112 -48.414 1.00 43.81 84 ASP A N 1
ATOM 614 C CA . ASP A 1 84 ? 27.512 1.253 -48.498 1.00 43.81 84 ASP A CA 1
ATOM 615 C C . ASP A 1 84 ? 26.328 1.336 -49.484 1.00 43.81 84 ASP A C 1
ATOM 617 O O . ASP A 1 84 ? 26.496 1.336 -50.695 1.00 43.81 84 ASP A O 1
ATOM 621 N N . THR A 1 85 ? 25.090 1.360 -49.005 1.00 38.22 85 THR A N 1
ATOM 622 C CA . THR A 1 85 ? 23.918 1.190 -49.888 1.00 38.22 85 THR A CA 1
ATOM 623 C C . THR A 1 85 ? 23.381 2.472 -50.531 1.00 38.22 85 THR A C 1
ATOM 625 O O . THR A 1 85 ? 22.393 2.384 -51.260 1.00 38.22 85 THR A O 1
ATOM 628 N N . VAL A 1 86 ? 23.973 3.656 -50.313 1.00 42.44 86 VAL A N 1
ATOM 629 C CA . VAL A 1 86 ? 23.324 4.919 -50.720 1.00 42.44 86 VAL A CA 1
ATOM 630 C C . VAL A 1 86 ? 24.335 6.033 -51.053 1.00 42.44 86 VAL A C 1
ATOM 632 O O . VAL A 1 86 ? 24.853 6.691 -50.158 1.00 42.44 86 VAL A O 1
ATOM 635 N N . ALA A 1 87 ? 24.562 6.321 -52.342 1.00 35.62 87 ALA A N 1
ATOM 636 C CA . ALA A 1 87 ? 25.327 7.496 -52.785 1.00 35.62 87 ALA A CA 1
ATOM 637 C C . ALA A 1 87 ? 24.393 8.598 -53.332 1.00 35.62 87 ALA A C 1
ATOM 639 O O . ALA A 1 87 ? 23.707 8.385 -54.334 1.00 35.62 87 ALA A O 1
ATOM 640 N N . HIS A 1 88 ? 24.394 9.783 -52.705 1.00 36.81 88 HIS A N 1
ATOM 641 C CA . HIS A 1 88 ? 23.652 10.982 -53.137 1.00 36.81 88 HIS A CA 1
ATOM 642 C C . HIS A 1 88 ? 24.575 12.195 -53.370 1.00 36.81 88 HIS A C 1
ATOM 644 O O . HIS A 1 88 ? 25.738 12.205 -52.968 1.00 36.81 88 HIS A O 1
ATOM 650 N N . GLY A 1 89 ? 24.061 13.203 -54.086 1.00 33.34 89 GLY A N 1
ATOM 651 C CA . GLY A 1 89 ? 24.809 14.371 -54.559 1.00 33.34 89 GLY A CA 1
ATOM 652 C C . GLY A 1 89 ? 24.938 15.513 -53.541 1.00 33.34 89 GLY A C 1
ATOM 653 O O . GLY A 1 89 ? 24.108 15.709 -52.665 1.00 33.34 89 GLY A O 1
ATOM 654 N N . LEU A 1 90 ? 25.980 16.325 -53.727 1.00 33.88 90 LEU A N 1
ATOM 655 C CA . LEU A 1 90 ? 26.457 17.420 -52.862 1.00 33.88 90 LEU A CA 1
ATOM 656 C C . LEU A 1 90 ? 25.470 18.563 -52.526 1.00 33.88 90 LEU A C 1
ATOM 658 O O . LEU A 1 90 ? 25.847 19.477 -51.796 1.00 33.88 90 LEU A O 1
ATOM 662 N N . ALA A 1 91 ? 24.241 18.554 -53.044 1.00 34.81 91 ALA A N 1
ATOM 663 C CA . ALA A 1 91 ? 23.242 19.590 -52.762 1.00 34.81 91 ALA A CA 1
ATOM 664 C C . ALA A 1 91 ? 22.428 19.327 -51.477 1.00 34.81 91 ALA A C 1
ATOM 666 O O . ALA A 1 91 ? 21.779 20.246 -50.980 1.00 34.81 91 ALA A O 1
ATOM 667 N N . ASP A 1 92 ? 22.508 18.120 -50.909 1.00 36.78 92 ASP A N 1
ATOM 668 C CA . ASP A 1 92 ? 21.645 17.672 -49.803 1.00 36.78 92 ASP A CA 1
ATOM 669 C C . ASP A 1 92 ? 22.280 17.827 -48.401 1.00 36.78 92 ASP A C 1
ATOM 671 O O . ASP A 1 92 ? 21.788 17.286 -47.411 1.00 36.78 92 ASP A O 1
ATOM 675 N N . VAL A 1 93 ? 23.380 18.580 -48.278 1.00 37.66 93 VAL A N 1
ATOM 676 C CA . VAL A 1 93 ? 24.155 18.693 -47.027 1.00 37.66 93 VAL A CA 1
ATOM 677 C C . VAL A 1 93 ? 23.808 19.973 -46.261 1.00 37.66 93 VAL A C 1
ATOM 679 O O . VAL A 1 93 ? 24.573 20.934 -46.279 1.00 37.66 93 VAL A O 1
ATOM 682 N N . PHE A 1 94 ? 22.682 19.986 -45.538 1.00 38.03 94 PHE A N 1
ATOM 683 C CA . PHE A 1 94 ? 22.416 21.001 -44.508 1.00 38.03 94 PHE A CA 1
ATOM 684 C C . PHE A 1 94 ? 21.633 20.424 -43.321 1.00 38.03 94 PHE A C 1
ATOM 686 O O . PHE A 1 94 ? 20.588 19.803 -43.490 1.00 38.03 94 PHE A O 1
ATOM 693 N N . VAL A 1 95 ? 22.101 20.694 -42.098 1.00 43.94 95 VAL A N 1
ATOM 694 C CA . VAL A 1 95 ? 21.284 20.552 -40.885 1.00 43.94 95 VAL A CA 1
ATOM 695 C C . VAL A 1 95 ? 20.458 21.830 -40.732 1.00 43.94 95 VAL A C 1
ATOM 697 O O . VAL A 1 95 ? 21.016 22.916 -40.570 1.00 43.94 95 VAL A O 1
ATOM 700 N N . ASP A 1 96 ? 19.131 21.720 -40.808 1.00 46.69 96 ASP A N 1
ATOM 701 C CA . ASP A 1 96 ? 18.222 22.866 -40.682 1.00 46.69 96 ASP A CA 1
ATOM 702 C C . ASP A 1 96 ? 18.327 23.478 -39.266 1.00 46.69 96 ASP A C 1
ATOM 704 O O . ASP A 1 96 ? 18.276 22.766 -38.257 1.00 46.69 96 ASP A O 1
ATOM 708 N N . ILE A 1 97 ? 18.423 24.812 -39.166 1.00 51.59 97 ILE A N 1
ATOM 709 C CA . ILE A 1 97 ? 18.377 25.561 -37.895 1.00 51.59 97 ILE A CA 1
ATOM 710 C C . ILE A 1 97 ? 17.127 25.214 -37.065 1.00 51.59 97 ILE A C 1
ATOM 712 O O . ILE A 1 97 ? 17.143 25.309 -35.833 1.00 51.59 97 ILE A O 1
ATOM 716 N N . LYS A 1 98 ? 16.062 24.731 -37.717 1.00 54.78 98 LYS A N 1
ATOM 717 C CA . LYS A 1 98 ? 14.859 24.190 -37.072 1.00 54.78 98 LYS A CA 1
ATOM 718 C C . LYS A 1 98 ? 15.124 22.993 -36.160 1.00 54.78 98 LYS A C 1
ATOM 720 O O . LYS A 1 98 ? 14.366 22.825 -35.208 1.00 54.78 98 LYS A O 1
ATOM 725 N N . CYS A 1 99 ? 16.189 22.211 -36.364 1.00 52.69 99 CYS A N 1
ATOM 726 C CA . CYS A 1 99 ? 16.543 21.103 -35.466 1.00 52.69 99 CYS A CA 1
ATOM 727 C C . CYS A 1 99 ? 16.816 21.570 -34.031 1.00 52.69 99 CYS A C 1
ATOM 729 O O . CYS A 1 99 ? 16.575 20.830 -33.080 1.00 52.69 99 CYS A O 1
ATOM 731 N N . PHE A 1 100 ? 17.265 22.815 -33.854 1.00 61.22 100 PHE A N 1
ATOM 732 C CA . PHE A 1 100 ? 17.450 23.403 -32.531 1.00 61.22 100 PHE A CA 1
ATOM 733 C C . PHE A 1 100 ? 16.129 23.817 -31.869 1.00 61.22 100 PHE A C 1
ATOM 735 O O . PHE A 1 100 ? 16.127 24.129 -30.679 1.00 61.22 100 PHE A O 1
ATOM 742 N N . GLY A 1 101 ? 15.011 23.834 -32.604 1.00 61.59 101 GLY A N 1
ATOM 743 C CA . GLY A 1 101 ? 13.686 24.198 -32.094 1.00 61.59 101 GLY A CA 1
ATOM 744 C C . GLY A 1 101 ? 13.612 25.606 -31.499 1.00 61.59 101 GLY A C 1
ATOM 745 O O . GLY A 1 101 ? 12.804 25.836 -30.600 1.00 61.59 101 GLY A O 1
ATOM 746 N N . LEU A 1 102 ? 14.475 26.525 -31.951 1.00 64.81 102 LEU A N 1
ATOM 747 C CA . LEU A 1 102 ? 14.629 27.868 -31.383 1.00 64.81 102 LEU A CA 1
ATOM 748 C C . LEU A 1 102 ? 13.290 28.619 -31.349 1.00 64.81 102 LEU A C 1
ATOM 750 O O . LEU A 1 102 ? 12.640 28.792 -32.378 1.00 64.81 102 LEU A O 1
ATOM 754 N N . GLY A 1 103 ? 12.883 29.051 -30.155 1.00 63.97 103 GLY A N 1
ATOM 755 C CA . GLY A 1 103 ? 11.636 29.783 -29.909 1.00 63.97 103 GLY A CA 1
ATOM 756 C C . GLY A 1 103 ? 10.392 28.906 -29.728 1.00 63.97 103 GLY A C 1
ATOM 757 O O . GLY A 1 103 ? 9.321 29.432 -29.445 1.00 63.97 103 GLY A O 1
ATOM 758 N N . THR A 1 104 ? 10.511 27.581 -29.867 1.00 55.94 104 THR A N 1
ATOM 759 C CA . THR A 1 104 ? 9.369 26.644 -29.777 1.00 55.94 104 THR A CA 1
ATOM 760 C C . THR A 1 104 ? 9.571 25.521 -28.761 1.00 55.94 104 THR A C 1
ATOM 762 O O . THR A 1 104 ? 8.603 24.876 -28.363 1.00 55.94 104 THR A O 1
ATOM 765 N N . GLY A 1 105 ? 10.808 25.281 -28.316 1.00 58.59 105 GLY A N 1
ATOM 766 C CA . GLY A 1 105 ? 11.115 24.245 -27.334 1.00 58.59 105 GLY A CA 1
ATOM 767 C C . GLY A 1 105 ? 11.161 24.747 -25.886 1.00 58.59 105 GLY A C 1
ATOM 768 O O . GLY A 1 105 ? 11.146 25.944 -25.615 1.00 58.59 105 GLY A O 1
ATOM 769 N N . ALA A 1 106 ? 11.221 23.810 -24.936 1.00 63.81 106 ALA A N 1
ATOM 770 C CA . ALA A 1 106 ? 11.215 24.088 -23.492 1.00 63.81 106 ALA A CA 1
ATOM 771 C C . ALA A 1 106 ? 12.590 23.911 -22.813 1.00 63.81 106 ALA A C 1
ATOM 773 O O . ALA A 1 106 ? 12.689 23.977 -21.590 1.00 63.81 106 ALA A O 1
ATOM 774 N N . SER A 1 107 ? 13.643 23.622 -23.581 1.00 62.28 107 SER A N 1
ATOM 775 C CA . SER A 1 107 ? 15.003 23.392 -23.073 1.00 62.28 107 SER A CA 1
ATOM 776 C C . SER A 1 107 ? 15.920 24.593 -23.332 1.00 62.28 107 SER A C 1
ATOM 778 O O . SER A 1 107 ? 15.513 25.587 -23.937 1.00 62.28 107 SER A O 1
ATOM 780 N N . SER A 1 108 ? 17.168 24.490 -22.869 1.00 69.12 108 SER A N 1
ATOM 781 C CA . SER A 1 108 ? 18.235 25.441 -23.184 1.00 69.12 108 SER A CA 1
ATOM 782 C C . SER A 1 108 ? 19.496 24.700 -23.614 1.00 69.12 108 SER A C 1
ATOM 784 O O . SER A 1 108 ? 19.842 23.664 -23.040 1.00 69.12 108 SER A O 1
ATOM 786 N N . VAL A 1 109 ? 20.221 25.261 -24.579 1.00 59.72 109 VAL A N 1
ATOM 787 C CA . VAL A 1 109 ? 21.535 24.772 -25.015 1.00 59.72 109 VAL A CA 1
ATOM 788 C C . VAL A 1 109 ? 22.598 25.777 -24.600 1.00 59.72 109 VAL A C 1
ATOM 790 O O . VAL A 1 109 ? 22.508 26.964 -24.911 1.00 59.72 109 VAL A O 1
ATOM 793 N N . LYS A 1 110 ? 23.629 25.295 -23.903 1.00 64.56 110 LYS A N 1
ATOM 794 C CA . LYS A 1 110 ? 24.807 26.083 -23.538 1.00 64.56 110 LYS A CA 1
ATOM 795 C C . LYS A 1 110 ? 25.971 25.693 -24.437 1.00 64.56 110 LYS A C 1
ATOM 797 O O . LYS A 1 110 ? 26.410 24.547 -24.404 1.00 64.56 110 LYS A O 1
ATOM 802 N N . VAL A 1 111 ? 26.486 26.657 -25.186 1.00 55.69 111 VAL A N 1
ATOM 803 C CA . VAL A 1 111 ? 27.670 26.503 -26.029 1.00 55.69 111 VAL A CA 1
ATOM 804 C C . VAL A 1 111 ? 28.842 27.185 -25.345 1.00 55.69 111 VAL A C 1
ATOM 806 O O . VAL A 1 111 ? 28.784 28.375 -25.037 1.00 55.69 111 VAL A O 1
ATOM 809 N N . THR A 1 112 ? 29.915 26.432 -25.131 1.00 52.22 112 THR A N 1
ATOM 810 C CA . THR A 1 112 ? 31.190 26.961 -24.646 1.00 52.22 112 THR A CA 1
ATOM 811 C C . THR A 1 112 ? 32.213 26.806 -25.758 1.00 52.22 112 THR A C 1
ATOM 813 O O . THR A 1 112 ? 32.418 25.696 -26.241 1.00 52.22 112 THR A O 1
ATOM 816 N N . TYR A 1 113 ? 32.864 27.893 -26.155 1.00 54.50 113 TYR A N 1
ATOM 817 C CA . TYR A 1 113 ? 33.893 27.876 -27.193 1.00 54.50 113 TYR A CA 1
ATOM 818 C C . TYR A 1 113 ? 35.132 28.646 -26.740 1.00 54.50 113 TYR A C 1
ATOM 820 O O . TYR A 1 113 ? 35.057 29.505 -25.862 1.00 54.50 113 TYR A O 1
ATOM 828 N N . LEU A 1 114 ? 36.283 28.320 -27.323 1.00 50.69 114 LEU A N 1
ATOM 829 C CA . LEU A 1 114 ? 37.499 29.116 -27.192 1.00 50.69 114 LEU A CA 1
ATOM 830 C C . LEU A 1 114 ? 37.567 30.042 -28.409 1.00 50.69 114 LEU A C 1
ATOM 832 O O . LEU A 1 114 ? 37.554 29.553 -29.538 1.00 50.69 114 LEU A O 1
ATOM 836 N N . SER A 1 115 ? 37.579 31.360 -28.217 1.00 54.56 115 SER A N 1
ATOM 837 C CA . SER A 1 115 ? 37.819 32.280 -29.332 1.00 54.56 115 SER A CA 1
ATOM 838 C C . SER A 1 115 ? 39.290 32.234 -29.764 1.00 54.56 115 SER A C 1
ATOM 840 O O . SER A 1 115 ? 40.148 31.723 -29.047 1.00 54.56 115 SER A O 1
ATOM 842 N N . ALA A 1 116 ? 39.588 32.743 -30.963 1.00 46.44 116 ALA A N 1
ATOM 843 C CA . ALA A 1 116 ? 40.936 32.713 -31.548 1.00 46.44 116 ALA A CA 1
ATOM 844 C C . ALA A 1 116 ? 42.002 33.443 -30.702 1.00 46.44 116 ALA A C 1
ATOM 846 O O . ALA A 1 116 ? 43.191 33.180 -30.839 1.00 46.44 116 ALA A O 1
ATOM 847 N N . ASP A 1 117 ? 41.572 34.329 -29.805 1.00 72.25 117 ASP A N 1
ATOM 848 C CA . ASP A 1 117 ? 42.381 35.009 -28.787 1.00 72.25 117 ASP A CA 1
ATOM 849 C C . ASP A 1 117 ? 42.687 34.127 -27.553 1.00 72.25 117 ASP A C 1
ATOM 851 O O . ASP A 1 117 ? 43.299 34.591 -26.594 1.00 72.25 117 ASP A O 1
ATOM 855 N N . GLY A 1 118 ? 42.253 32.863 -27.550 1.00 54.34 118 GLY A N 1
ATOM 856 C CA . GLY A 1 118 ? 42.429 31.919 -26.446 1.00 54.34 118 GLY A CA 1
ATOM 857 C C . GLY A 1 118 ? 41.433 32.100 -25.296 1.00 54.34 118 GLY A C 1
ATOM 858 O O . GLY A 1 118 ? 41.521 31.388 -24.293 1.00 54.34 118 GLY A O 1
ATOM 859 N N . VAL A 1 119 ? 40.470 33.020 -25.410 1.00 68.38 119 VAL A N 1
ATOM 860 C CA . VAL A 1 119 ? 39.501 33.301 -24.343 1.00 68.38 119 VAL A CA 1
ATOM 861 C C . VAL A 1 119 ? 38.322 32.332 -24.422 1.00 68.38 119 VAL A C 1
ATOM 863 O O . VAL A 1 119 ? 37.667 32.187 -25.452 1.00 68.38 119 VAL A O 1
ATOM 866 N N . ARG A 1 120 ? 37.994 31.677 -23.304 1.00 62.84 120 ARG A N 1
ATOM 867 C CA . ARG A 1 120 ? 36.804 30.823 -23.211 1.00 62.84 120 ARG A CA 1
ATOM 868 C C . ARG A 1 120 ? 35.545 31.686 -23.086 1.00 62.84 120 ARG A C 1
ATOM 870 O O . ARG A 1 120 ? 35.378 32.404 -22.103 1.00 62.84 120 ARG A O 1
ATOM 877 N N . ARG A 1 121 ? 34.626 31.567 -24.041 1.00 64.50 121 ARG A N 1
ATOM 878 C CA . ARG A 1 121 ? 33.324 32.247 -24.054 1.00 64.50 121 ARG A CA 1
ATOM 879 C C . ARG A 1 121 ? 32.194 31.237 -23.924 1.00 64.50 121 ARG A C 1
ATOM 881 O O . ARG A 1 121 ? 32.297 30.108 -24.395 1.00 64.50 121 ARG A O 1
ATOM 888 N N . THR A 1 122 ? 31.115 31.644 -23.262 1.00 70.06 122 THR A N 1
ATOM 889 C CA . THR A 1 122 ? 29.926 30.809 -23.053 1.00 70.06 122 THR A CA 1
ATOM 890 C C . THR A 1 122 ? 28.684 31.574 -23.485 1.00 70.06 122 THR A C 1
ATOM 892 O O . THR A 1 122 ? 28.502 32.720 -23.082 1.00 70.06 122 THR A O 1
ATOM 895 N N . VAL A 1 123 ? 27.826 30.938 -24.280 1.00 74.88 123 VAL A N 1
ATOM 896 C CA . VAL A 1 123 ? 26.542 31.485 -24.734 1.00 74.88 123 VAL A CA 1
ATOM 897 C C . VAL A 1 123 ? 25.447 30.467 -24.436 1.00 74.88 123 VAL A C 1
ATOM 899 O O . VAL A 1 123 ? 25.631 29.272 -24.658 1.00 74.88 123 VAL A O 1
ATOM 902 N N . ILE A 1 124 ? 24.312 30.931 -23.911 1.00 74.62 124 ILE A N 1
ATOM 903 C CA . ILE A 1 124 ? 23.151 30.087 -23.611 1.00 74.62 124 ILE A CA 1
ATOM 904 C C . ILE A 1 124 ? 21.996 30.521 -24.510 1.00 74.62 124 ILE A C 1
ATOM 906 O O . ILE A 1 124 ? 21.553 31.666 -24.436 1.00 74.62 124 ILE A O 1
ATOM 910 N N . ALA A 1 125 ? 21.508 29.600 -25.337 1.00 73.31 125 ALA A N 1
ATOM 911 C CA . ALA A 1 125 ? 20.273 29.757 -26.092 1.00 73.31 125 ALA A CA 1
ATOM 912 C C . ALA A 1 125 ? 19.126 29.105 -25.309 1.00 73.31 125 ALA A C 1
ATOM 914 O O . ALA A 1 125 ? 19.192 27.920 -24.982 1.00 73.31 125 ALA A O 1
ATOM 915 N N . ASN A 1 126 ? 18.091 29.884 -24.994 1.00 72.75 126 ASN A N 1
ATOM 916 C CA . ASN A 1 126 ? 16.882 29.410 -24.318 1.00 72.75 126 ASN A CA 1
ATOM 917 C C . ASN A 1 126 ? 15.784 29.085 -25.340 1.00 72.75 126 ASN A C 1
ATOM 919 O O . ASN A 1 126 ? 15.838 29.557 -26.474 1.00 72.75 126 ASN A O 1
ATOM 923 N N . GLN A 1 127 ? 14.773 28.323 -24.918 1.00 71.94 127 GLN A N 1
ATOM 924 C CA . GLN A 1 127 ? 13.643 27.896 -25.756 1.00 71.94 127 GLN A CA 1
ATOM 925 C C . GLN A 1 127 ? 14.063 27.029 -26.949 1.00 71.94 127 GLN A C 1
ATOM 927 O O . GLN A 1 127 ? 13.605 27.211 -28.076 1.00 71.94 127 GLN A O 1
ATOM 932 N N . THR A 1 128 ? 14.967 26.088 -26.700 1.00 65.12 128 THR A N 1
ATOM 933 C CA . THR A 1 128 ? 15.433 25.107 -27.680 1.00 65.12 128 THR A CA 1
ATOM 934 C C . THR A 1 128 ? 14.681 23.787 -27.521 1.00 65.12 128 THR A C 1
ATOM 936 O O . THR A 1 128 ? 14.117 23.492 -26.459 1.00 65.12 128 THR A O 1
ATOM 939 N N . ALA A 1 129 ? 14.715 22.943 -28.550 1.00 58.19 129 ALA A N 1
ATOM 940 C CA . ALA A 1 129 ? 14.352 21.534 -28.438 1.00 58.19 129 ALA A CA 1
ATOM 941 C C . ALA A 1 129 ? 15.231 20.814 -27.389 1.00 58.19 129 ALA A C 1
ATOM 943 O O . ALA A 1 129 ? 16.281 21.319 -26.975 1.00 58.19 129 ALA A O 1
ATOM 944 N N . SER A 1 130 ? 14.786 19.644 -26.916 1.00 52.53 130 SER A N 1
ATOM 945 C CA . SER A 1 130 ? 15.547 18.878 -25.922 1.00 52.53 130 SER A CA 1
ATOM 946 C C . SER A 1 130 ? 16.881 18.401 -26.510 1.00 52.53 130 SER A C 1
ATOM 948 O O . SER A 1 130 ? 16.938 18.113 -27.703 1.00 52.53 130 SER A O 1
ATOM 950 N N . PRO A 1 131 ? 17.953 18.251 -25.712 1.00 49.44 131 PRO A N 1
ATOM 951 C CA . PRO A 1 131 ? 19.252 17.812 -26.229 1.00 49.44 131 PRO A CA 1
ATOM 952 C C . PRO A 1 131 ? 19.196 16.480 -26.989 1.00 49.44 131 PRO A C 1
ATOM 954 O O . PRO A 1 131 ? 19.929 16.292 -27.952 1.00 49.44 131 PRO A O 1
ATOM 957 N N . VAL A 1 132 ? 18.293 15.578 -26.588 1.00 48.34 132 VAL A N 1
ATOM 958 C CA . VAL A 1 132 ? 18.050 14.299 -27.272 1.00 48.34 132 VAL A CA 1
ATOM 959 C C . VAL A 1 132 ? 17.268 14.498 -28.570 1.00 48.34 132 VAL A C 1
ATOM 961 O O . VAL A 1 132 ? 17.571 13.825 -29.539 1.00 48.34 132 VAL A O 1
ATOM 964 N N . ALA A 1 133 ? 16.310 15.427 -28.630 1.00 50.06 133 ALA A N 1
ATOM 965 C CA . ALA A 1 133 ? 15.590 15.750 -29.865 1.00 50.06 133 ALA A CA 1
ATOM 966 C C . ALA A 1 133 ? 16.480 16.486 -30.876 1.00 50.06 133 ALA A C 1
ATOM 968 O O . ALA A 1 133 ? 16.410 16.205 -32.065 1.00 50.06 133 ALA A O 1
ATOM 969 N N . ILE A 1 134 ? 17.354 17.376 -30.399 1.00 55.16 134 ILE A N 1
ATOM 970 C CA . ILE A 1 134 ? 18.383 18.037 -31.206 1.00 55.16 134 ILE A CA 1
ATOM 971 C C . ILE A 1 134 ? 19.350 16.983 -31.752 1.00 55.16 134 ILE A C 1
ATOM 973 O O . ILE A 1 134 ? 19.572 16.929 -32.956 1.00 55.16 134 ILE A O 1
ATOM 977 N N . LEU A 1 135 ? 19.864 16.096 -30.887 1.00 49.56 135 LEU A N 1
ATOM 978 C CA . LEU A 1 135 ? 20.741 15.003 -31.302 1.00 49.56 135 LEU A CA 1
ATOM 979 C C . LEU A 1 135 ? 20.028 14.027 -32.242 1.00 49.56 135 LEU A C 1
ATOM 981 O O . LEU A 1 135 ? 20.638 13.609 -33.205 1.00 49.56 135 LEU A O 1
ATOM 985 N N . ALA A 1 136 ? 18.763 13.682 -32.018 1.00 46.81 136 ALA A N 1
ATOM 986 C CA . ALA A 1 136 ? 18.003 12.803 -32.906 1.00 46.81 136 ALA A CA 1
ATOM 987 C C . ALA A 1 136 ? 17.709 13.469 -34.261 1.00 46.81 136 ALA A C 1
ATOM 989 O O . ALA A 1 136 ? 17.781 12.807 -35.289 1.00 46.81 136 ALA A O 1
ATOM 990 N N . CYS A 1 137 ? 17.443 14.780 -34.279 1.00 47.94 137 CYS A N 1
ATOM 991 C CA . CYS A 1 137 ? 17.312 15.564 -35.511 1.00 47.94 137 CYS A CA 1
ATOM 992 C C . CYS A 1 137 ? 18.641 15.641 -36.269 1.00 47.94 137 CYS A C 1
ATOM 994 O O . CYS A 1 137 ? 18.652 15.608 -37.493 1.00 47.94 137 CYS A O 1
ATOM 996 N N . PHE A 1 138 ? 19.763 15.695 -35.546 1.00 52.25 138 PHE A N 1
ATOM 997 C CA . PHE A 1 138 ? 21.093 15.619 -36.136 1.00 52.25 138 PHE A CA 1
ATOM 998 C C . PHE A 1 138 ? 21.388 14.208 -36.647 1.00 52.25 138 PHE A C 1
ATOM 1000 O O . PHE A 1 138 ? 21.652 14.034 -37.825 1.00 52.25 138 PHE A O 1
ATOM 1007 N N . VAL A 1 139 ? 21.328 13.193 -35.792 1.00 42.66 139 VAL A N 1
ATOM 1008 C CA . VAL A 1 139 ? 21.738 11.809 -36.074 1.00 42.66 139 VAL A CA 1
ATOM 1009 C C . VAL A 1 139 ? 20.801 11.109 -37.059 1.00 42.66 139 VAL A C 1
ATOM 1011 O O . VAL A 1 139 ? 21.243 10.231 -37.789 1.00 42.66 139 VAL A O 1
ATOM 1014 N N . GLY A 1 140 ? 19.524 11.485 -37.110 1.00 43.09 140 GLY A N 1
ATOM 1015 C CA . GLY A 1 140 ? 18.521 10.762 -37.884 1.00 43.09 140 GLY A CA 1
ATOM 1016 C C . GLY A 1 140 ? 17.493 11.648 -38.563 1.00 43.09 140 GLY A C 1
ATOM 1017 O O . GLY A 1 140 ? 16.337 11.244 -38.590 1.00 43.09 140 GLY A O 1
ATOM 1018 N N . GLY A 1 141 ? 17.869 12.827 -39.075 1.00 36.56 141 GLY A N 1
ATOM 1019 C CA . GLY A 1 141 ? 16.965 13.848 -39.614 1.00 36.56 141 GLY A CA 1
ATOM 1020 C C . GLY A 1 141 ? 15.777 13.318 -40.425 1.00 36.56 141 GLY A C 1
ATOM 1021 O O . GLY A 1 141 ? 15.824 13.255 -41.643 1.00 36.56 141 GLY A O 1
ATOM 1022 N N . ARG A 1 142 ? 14.665 13.012 -39.754 1.00 38.94 142 ARG A N 1
ATOM 1023 C CA . ARG A 1 142 ? 13.342 12.919 -40.363 1.00 38.94 142 ARG A CA 1
ATOM 1024 C C . ARG A 1 142 ? 12.588 14.174 -39.967 1.00 38.94 142 ARG A C 1
ATOM 1026 O O . ARG A 1 142 ? 12.114 14.298 -38.838 1.00 38.94 142 ARG A O 1
ATOM 1033 N N . ALA A 1 143 ? 12.432 15.096 -40.909 1.00 36.34 143 ALA A N 1
ATOM 1034 C CA . ALA A 1 143 ? 11.215 15.892 -40.913 1.00 36.34 143 ALA A CA 1
ATOM 1035 C C . ALA A 1 143 ? 10.033 14.932 -41.176 1.00 36.34 143 ALA A C 1
ATOM 1037 O O . ALA A 1 143 ? 10.218 13.945 -41.889 1.00 36.34 143 ALA A O 1
ATOM 1038 N N . PRO A 1 144 ? 8.813 15.190 -40.668 1.00 37.12 144 PRO A N 1
ATOM 1039 C CA . PRO A 1 144 ? 7.667 14.286 -40.836 1.00 37.12 144 PRO A CA 1
ATOM 1040 C C . PRO A 1 144 ? 7.242 14.003 -42.291 1.00 37.12 144 PRO A C 1
ATOM 1042 O O . PRO A 1 144 ? 6.256 13.302 -42.489 1.00 37.12 144 PRO A O 1
ATOM 1045 N N . GLN A 1 145 ? 7.916 14.573 -43.298 1.00 38.28 145 GLN A N 1
ATOM 1046 C CA . GLN A 1 145 ? 7.541 14.479 -44.711 1.00 38.28 145 GLN A CA 1
ATOM 1047 C C . GLN A 1 145 ? 8.725 14.319 -45.689 1.00 38.28 145 GLN A C 1
ATOM 1049 O O . GLN A 1 145 ? 8.612 14.741 -46.837 1.00 38.28 145 GLN A O 1
ATOM 1054 N N . SER A 1 146 ? 9.856 13.723 -45.294 1.00 38.59 146 SER A N 1
ATOM 1055 C CA . SER A 1 146 ? 10.898 13.346 -46.271 1.00 38.59 146 SER A CA 1
ATOM 1056 C C . SER A 1 146 ? 11.707 12.110 -45.859 1.00 38.59 146 SER A C 1
ATOM 1058 O O . SER A 1 146 ? 11.970 11.906 -44.675 1.00 38.59 146 SER A O 1
ATOM 1060 N N . ASP A 1 147 ? 12.127 11.320 -46.853 1.00 33.12 147 ASP A N 1
ATOM 1061 C CA . ASP A 1 147 ? 12.562 9.916 -46.730 1.00 33.12 147 ASP A CA 1
ATOM 1062 C C . ASP A 1 147 ? 14.077 9.655 -46.515 1.00 33.12 147 ASP A C 1
ATOM 1064 O O . ASP A 1 147 ? 14.514 8.523 -46.712 1.00 33.12 147 ASP A O 1
ATOM 1068 N N . TYR A 1 148 ? 14.909 10.615 -46.077 1.00 36.91 148 TYR A N 1
ATOM 1069 C CA . TYR A 1 148 ? 16.376 10.396 -46.017 1.00 36.91 148 TYR A CA 1
ATOM 1070 C C . TYR A 1 148 ? 17.065 10.873 -44.718 1.00 36.91 148 TYR A C 1
ATOM 1072 O O . TYR A 1 148 ? 16.685 11.919 -44.199 1.00 36.91 148 TYR A O 1
ATOM 1080 N N . PRO A 1 149 ? 18.076 10.139 -44.191 1.00 40.41 149 PRO A N 1
ATOM 1081 C CA . PRO A 1 149 ? 18.834 10.497 -42.981 1.00 40.41 149 PRO A CA 1
ATOM 1082 C C . PRO A 1 149 ? 19.977 11.505 -43.243 1.00 40.41 149 PRO A C 1
ATOM 1084 O O . PRO A 1 149 ? 20.517 11.578 -44.343 1.00 40.41 149 PRO A O 1
ATOM 1087 N N . SER A 1 150 ? 20.382 12.265 -42.216 1.00 40.00 150 SER A N 1
ATOM 1088 C CA . SER A 1 150 ? 21.408 13.323 -42.286 1.00 40.00 150 SER A CA 1
ATOM 1089 C C . SER A 1 150 ? 22.832 12.860 -41.919 1.00 40.00 150 SER A C 1
ATOM 1091 O O . SER A 1 150 ? 23.069 12.277 -40.862 1.00 40.00 150 SER A O 1
ATOM 1093 N N . TYR A 1 151 ? 23.812 13.214 -42.761 1.00 43.97 151 TYR A N 1
ATOM 1094 C CA . TYR A 1 151 ? 25.246 12.887 -42.646 1.00 43.97 151 TYR A CA 1
ATOM 1095 C C . TYR A 1 151 ? 26.009 13.761 -41.622 1.00 43.97 151 TYR A C 1
ATOM 1097 O O . TYR A 1 151 ? 26.898 14.542 -41.959 1.00 43.97 151 TYR A O 1
ATOM 1105 N N . VAL A 1 152 ? 25.698 13.623 -40.330 1.00 41.19 152 VAL A N 1
ATOM 1106 C CA . VAL A 1 152 ? 26.369 14.358 -39.226 1.00 41.19 152 VAL A CA 1
ATOM 1107 C C . VAL A 1 152 ? 27.886 14.188 -39.195 1.00 41.19 152 VAL A C 1
ATOM 1109 O O . VAL A 1 152 ? 28.594 15.126 -38.825 1.00 41.19 152 VAL A O 1
ATOM 1112 N N . MET A 1 153 ? 28.395 13.024 -39.602 1.00 41.12 153 MET A N 1
ATOM 1113 C CA . MET A 1 153 ? 29.838 12.777 -39.684 1.00 41.12 153 MET A CA 1
ATOM 1114 C C . MET A 1 153 ? 30.532 13.716 -40.679 1.00 41.12 153 MET A C 1
ATOM 1116 O O . MET A 1 153 ? 31.632 14.186 -40.392 1.00 41.12 153 MET A O 1
ATOM 1120 N N . ASP A 1 154 ? 29.861 14.090 -41.770 1.00 39.88 154 ASP A N 1
ATOM 1121 C CA . ASP A 1 154 ? 30.398 15.032 -42.756 1.00 39.88 154 ASP A CA 1
ATOM 1122 C C . ASP A 1 154 ? 30.302 16.488 -42.282 1.00 39.88 154 ASP A C 1
ATOM 1124 O O . ASP A 1 154 ? 31.164 17.309 -42.601 1.00 39.88 154 ASP A O 1
ATOM 1128 N N . MET A 1 155 ? 29.310 16.821 -41.446 1.00 40.25 155 MET A N 1
ATOM 1129 C CA . MET A 1 155 ? 29.209 18.154 -40.836 1.00 40.25 155 MET A CA 1
ATOM 1130 C C . MET A 1 155 ? 30.297 18.381 -39.772 1.00 40.25 155 MET A C 1
ATOM 1132 O O . MET A 1 155 ? 30.854 19.475 -39.667 1.00 40.25 155 MET A O 1
ATOM 1136 N N . LEU A 1 156 ? 30.654 17.338 -39.016 1.00 40.62 156 LEU A N 1
ATOM 1137 C CA . LEU A 1 156 ? 31.778 17.363 -38.072 1.00 40.62 156 LEU A CA 1
ATOM 1138 C C . LEU A 1 156 ? 33.151 17.374 -38.777 1.00 40.62 156 LEU A C 1
ATOM 1140 O O . LEU A 1 156 ? 34.151 17.741 -38.158 1.00 40.62 156 LEU A O 1
ATOM 1144 N N . ALA A 1 157 ? 33.209 17.038 -40.071 1.00 40.41 157 ALA A N 1
ATOM 1145 C CA . ALA A 1 157 ? 34.436 17.028 -40.868 1.00 40.41 157 ALA A CA 1
ATOM 1146 C C . ALA A 1 157 ? 34.885 18.425 -41.363 1.00 40.41 157 ALA A C 1
ATOM 1148 O O . ALA A 1 157 ? 36.028 18.579 -41.806 1.00 40.41 157 ALA A O 1
ATOM 1149 N N . GLN A 1 158 ? 34.043 19.466 -41.269 1.00 39.41 158 GLN A N 1
ATOM 1150 C CA . GLN A 1 158 ? 34.321 20.780 -41.883 1.00 39.41 158 GLN A CA 1
ATOM 1151 C C . GLN A 1 158 ? 35.094 21.796 -41.015 1.00 39.41 158 GLN A C 1
ATOM 1153 O O . GLN A 1 158 ? 35.323 22.923 -41.453 1.00 39.41 158 GLN A O 1
ATOM 1158 N N . GLY A 1 159 ? 35.593 21.442 -39.826 1.00 38.84 159 GLY A N 1
ATOM 1159 C CA . GLY A 1 159 ? 36.354 22.398 -39.007 1.00 38.84 159 GLY A CA 1
ATOM 1160 C C . GLY A 1 159 ? 37.081 21.786 -37.814 1.00 38.84 159 GLY A C 1
ATOM 1161 O O . GLY A 1 159 ? 36.755 20.699 -37.353 1.00 38.84 159 GLY A O 1
ATOM 1162 N N . THR A 1 160 ? 38.131 22.454 -37.326 1.00 37.56 160 THR A N 1
ATOM 1163 C CA . THR A 1 160 ? 38.868 22.013 -36.132 1.00 37.56 160 THR A CA 1
ATOM 1164 C C . THR A 1 160 ? 38.133 22.431 -34.861 1.00 37.56 160 THR A C 1
ATOM 1166 O O . THR A 1 160 ? 38.093 23.615 -34.544 1.00 37.56 160 THR A O 1
ATOM 1169 N N . GLN A 1 161 ? 37.671 21.414 -34.127 1.00 38.34 161 GLN A N 1
ATOM 1170 C CA . GLN A 1 161 ? 37.121 21.414 -32.763 1.00 38.34 161 GLN A CA 1
ATOM 1171 C C . GLN A 1 161 ? 35.610 21.666 -32.632 1.00 38.34 161 GLN A C 1
ATOM 1173 O O . GLN A 1 161 ? 35.135 22.797 -32.623 1.00 38.34 161 GLN A O 1
ATOM 1178 N N . ALA A 1 162 ? 34.876 20.581 -32.374 1.00 37.34 162 ALA A N 1
ATOM 1179 C CA . ALA A 1 162 ? 33.587 20.610 -31.693 1.00 37.34 162 ALA A CA 1
ATOM 1180 C C . ALA A 1 162 ? 33.595 19.540 -30.588 1.00 37.34 162 ALA A C 1
ATOM 1182 O O . ALA A 1 162 ? 33.857 18.369 -30.852 1.00 37.34 162 ALA A O 1
ATOM 1183 N N . SER A 1 163 ? 33.334 19.947 -29.345 1.00 36.47 163 SER A N 1
ATOM 1184 C CA . SER A 1 163 ? 33.085 19.041 -28.220 1.00 36.47 163 SER A CA 1
ATOM 1185 C C . SER A 1 163 ? 31.610 19.156 -27.855 1.00 36.47 163 SER A C 1
ATOM 1187 O O . SER A 1 163 ? 31.136 20.241 -27.514 1.00 36.47 163 SER A O 1
ATOM 1189 N N . ILE A 1 164 ? 30.874 18.050 -27.963 1.00 41.25 164 ILE A N 1
ATOM 1190 C CA . ILE A 1 164 ? 29.484 17.966 -27.515 1.00 41.25 164 ILE A CA 1
ATOM 1191 C C . ILE A 1 164 ? 29.493 17.230 -26.178 1.00 41.25 164 ILE A C 1
ATOM 1193 O O . ILE A 1 164 ? 29.653 16.015 -26.125 1.00 41.25 164 ILE A O 1
ATOM 1197 N N . VAL A 1 165 ? 29.320 17.974 -25.086 1.00 36.59 165 VAL A N 1
ATOM 1198 C CA . VAL A 1 165 ? 29.148 17.393 -23.749 1.00 36.59 165 VAL A CA 1
ATOM 1199 C C . VAL A 1 165 ? 27.656 17.243 -23.483 1.00 36.59 165 VAL A C 1
ATOM 1201 O O . VAL A 1 165 ? 26.941 18.237 -23.342 1.00 36.59 165 VAL A O 1
ATOM 1204 N N . MET A 1 166 ? 27.180 16.000 -23.409 1.00 40.06 166 MET A N 1
ATOM 1205 C CA . MET A 1 166 ? 25.780 15.690 -23.117 1.00 40.06 166 MET A CA 1
ATOM 1206 C C . MET A 1 166 ? 25.643 15.161 -21.695 1.00 40.06 166 MET A C 1
ATOM 1208 O O . MET A 1 166 ? 26.103 14.070 -21.365 1.00 40.06 166 MET A O 1
ATOM 1212 N N . THR A 1 167 ? 24.968 15.919 -20.838 1.00 36.34 167 THR A N 1
ATOM 1213 C CA . THR A 1 167 ? 24.609 15.475 -19.492 1.00 36.34 167 THR A CA 1
ATOM 1214 C C . THR A 1 167 ? 23.180 14.941 -19.487 1.00 36.34 167 THR A C 1
ATOM 1216 O O . THR A 1 167 ? 22.209 15.694 -19.516 1.00 36.34 167 THR A O 1
ATOM 1219 N N . LYS A 1 168 ? 23.039 13.612 -19.431 1.00 39.28 168 LYS A N 1
ATOM 1220 C CA . LYS A 1 168 ? 21.759 12.947 -19.164 1.00 39.28 168 LYS A CA 1
ATOM 1221 C C . LYS A 1 168 ? 21.589 12.787 -17.657 1.00 39.28 168 LYS A C 1
ATOM 1223 O O . LYS A 1 168 ? 22.280 11.987 -17.033 1.00 39.28 168 LYS A O 1
ATOM 1228 N N . ALA A 1 169 ? 20.660 13.534 -17.074 1.00 42.78 169 ALA A N 1
ATOM 1229 C CA . ALA A 1 169 ? 20.158 13.231 -15.743 1.00 42.78 169 ALA A CA 1
ATOM 1230 C C . ALA A 1 169 ? 18.976 12.260 -15.891 1.00 42.78 169 ALA A C 1
ATOM 1232 O O . ALA A 1 169 ? 17.987 12.608 -16.534 1.00 42.78 169 ALA A O 1
ATOM 1233 N N . ASN A 1 170 ? 19.040 11.071 -15.279 1.00 46.50 170 ASN A N 1
ATOM 1234 C CA . ASN A 1 170 ? 17.903 10.138 -15.122 1.00 46.50 170 ASN A CA 1
ATOM 1235 C C . ASN A 1 170 ? 16.843 10.698 -14.138 1.00 46.50 170 ASN A C 1
ATOM 1237 O O . ASN A 1 170 ? 16.351 10.004 -13.254 1.00 46.50 170 ASN A O 1
ATOM 1241 N N . GLY A 1 171 ? 16.550 11.996 -14.229 1.00 45.78 171 GLY A N 1
ATOM 1242 C CA . GLY A 1 171 ? 15.972 12.766 -13.137 1.00 45.78 171 GLY A CA 1
ATOM 1243 C C . GLY A 1 171 ? 14.503 12.476 -12.854 1.00 45.78 171 GLY A C 1
ATOM 1244 O O . GLY A 1 171 ? 14.132 12.453 -11.691 1.00 45.78 171 GLY A O 1
ATOM 1245 N N . SER A 1 172 ? 13.642 12.254 -13.850 1.00 58.97 172 SER A N 1
ATOM 1246 C CA . SER A 1 172 ? 12.192 12.322 -13.597 1.00 58.97 172 SER A CA 1
ATOM 1247 C C . SER A 1 172 ? 11.669 11.207 -12.682 1.00 58.97 172 SER A C 1
ATOM 1249 O O . SER A 1 172 ? 11.035 11.509 -11.675 1.00 58.97 172 SER A O 1
ATOM 1251 N N . GLU A 1 173 ? 11.946 9.933 -12.974 1.00 62.56 173 GLU A N 1
ATOM 1252 C CA . GLU A 1 173 ? 11.342 8.819 -12.224 1.00 62.56 173 GLU A CA 1
ATOM 1253 C C . GLU A 1 173 ? 11.905 8.681 -10.805 1.00 62.56 173 GLU A C 1
ATOM 1255 O O . GLU A 1 173 ? 11.142 8.521 -9.851 1.00 62.56 173 GLU A O 1
ATOM 1260 N N . ALA A 1 174 ? 13.225 8.817 -10.639 1.00 65.31 174 ALA A N 1
ATOM 1261 C CA . ALA A 1 174 ? 13.864 8.751 -9.326 1.00 65.31 174 ALA A CA 1
ATOM 1262 C C . ALA A 1 174 ? 13.467 9.937 -8.428 1.00 65.31 174 ALA A C 1
ATOM 1264 O O . ALA A 1 174 ? 13.250 9.755 -7.230 1.00 65.31 174 ALA A O 1
ATOM 1265 N N . ILE A 1 175 ? 13.318 11.146 -8.992 1.00 70.31 175 ILE A N 1
ATOM 1266 C CA . ILE A 1 175 ? 12.840 12.315 -8.237 1.00 70.31 175 ILE A CA 1
ATOM 1267 C C . ILE A 1 175 ? 11.387 12.113 -7.797 1.00 70.31 175 ILE A C 1
ATOM 1269 O O . ILE A 1 175 ? 11.073 12.395 -6.642 1.00 70.31 175 ILE A O 1
ATOM 1273 N N . ILE A 1 176 ? 10.515 11.588 -8.666 1.00 73.00 176 ILE A N 1
ATOM 1274 C CA . ILE A 1 176 ? 9.112 11.308 -8.317 1.00 73.00 176 ILE A CA 1
ATOM 1275 C C . ILE A 1 176 ? 9.027 10.265 -7.195 1.00 73.00 176 ILE A C 1
ATOM 1277 O O . ILE A 1 176 ? 8.308 10.482 -6.220 1.00 73.00 176 ILE A O 1
ATOM 1281 N N . LEU A 1 177 ? 9.788 9.170 -7.281 1.00 75.00 177 LEU A N 1
ATOM 1282 C CA . LEU A 1 177 ? 9.816 8.137 -6.238 1.00 75.00 177 LEU A CA 1
ATOM 1283 C C . LEU A 1 177 ? 10.300 8.694 -4.895 1.00 75.00 177 LEU A C 1
ATOM 1285 O O . LEU A 1 177 ? 9.648 8.484 -3.870 1.00 75.00 177 LEU A O 1
ATOM 1289 N N . ASN A 1 178 ? 11.393 9.460 -4.904 1.00 80.31 178 ASN A N 1
ATOM 1290 C CA . ASN A 1 178 ? 11.914 10.105 -3.700 1.00 80.31 178 ASN A CA 1
ATOM 1291 C C . ASN A 1 178 ? 10.920 11.120 -3.118 1.00 80.31 178 ASN A C 1
ATOM 1293 O O . ASN A 1 178 ? 10.771 11.205 -1.900 1.00 80.31 178 ASN A O 1
ATOM 1297 N N . PHE A 1 179 ? 10.201 11.857 -3.969 1.00 83.44 179 PHE A N 1
ATOM 1298 C CA . PHE A 1 179 ? 9.166 12.797 -3.543 1.00 83.44 179 PHE A CA 1
ATOM 1299 C C . PHE A 1 179 ? 7.977 12.087 -2.881 1.00 83.44 179 PHE A C 1
ATOM 1301 O O . PHE A 1 179 ? 7.554 12.491 -1.796 1.00 83.44 179 PHE A O 1
ATOM 1308 N N . ILE A 1 180 ? 7.469 11.005 -3.482 1.00 83.12 180 ILE A N 1
ATOM 1309 C CA . ILE A 1 180 ? 6.374 10.208 -2.907 1.00 83.12 180 ILE A CA 1
ATOM 1310 C C . ILE A 1 180 ? 6.809 9.594 -1.569 1.00 83.12 180 ILE A C 1
ATOM 1312 O O . ILE A 1 180 ? 6.062 9.662 -0.590 1.00 83.12 180 ILE A O 1
ATOM 1316 N N . ALA A 1 181 ? 8.026 9.047 -1.498 1.00 81.00 181 ALA A N 1
ATOM 1317 C CA . ALA A 1 181 ? 8.577 8.488 -0.267 1.00 81.00 181 ALA A CA 1
ATOM 1318 C C . ALA A 1 181 ? 8.711 9.550 0.840 1.00 81.00 181 ALA A C 1
ATOM 1320 O O . ALA A 1 181 ? 8.321 9.299 1.982 1.00 81.00 181 ALA A O 1
ATOM 1321 N N . LEU A 1 182 ? 9.190 10.753 0.506 1.00 87.00 182 LEU A N 1
ATOM 1322 C CA . LEU A 1 182 ? 9.310 11.865 1.451 1.00 87.00 182 LEU A CA 1
ATOM 1323 C C . LEU A 1 182 ? 7.941 12.343 1.953 1.00 87.00 182 LEU A C 1
ATOM 1325 O O . LEU A 1 182 ? 7.770 12.552 3.155 1.00 87.00 182 LEU A O 1
ATOM 1329 N N . LEU A 1 183 ? 6.958 12.480 1.059 1.00 89.12 183 LEU A N 1
ATOM 1330 C CA . LEU A 1 183 ? 5.591 12.852 1.428 1.00 89.12 183 LEU A CA 1
ATOM 1331 C C . LEU A 1 183 ? 4.962 11.796 2.347 1.00 89.12 183 LEU A C 1
ATOM 1333 O O . LEU A 1 183 ? 4.323 12.142 3.342 1.00 89.12 183 LEU A O 1
ATOM 1337 N N . SER A 1 184 ? 5.193 10.513 2.054 1.00 84.94 184 SER A N 1
ATOM 1338 C CA . SER A 1 184 ? 4.748 9.412 2.907 1.00 84.94 184 SER A CA 1
ATOM 1339 C C . SER A 1 184 ? 5.404 9.466 4.289 1.00 84.94 184 SER A C 1
ATOM 1341 O O . SER A 1 184 ? 4.706 9.329 5.293 1.00 84.94 184 SER A O 1
ATOM 1343 N N . LEU A 1 185 ? 6.716 9.709 4.359 1.00 86.75 185 LEU A N 1
ATOM 1344 C CA . LEU A 1 185 ? 7.460 9.818 5.617 1.00 86.75 185 LEU A CA 1
ATOM 1345 C C . LEU A 1 185 ? 6.978 11.000 6.469 1.00 86.75 185 LEU A C 1
ATOM 1347 O O . LEU A 1 185 ? 6.723 10.835 7.662 1.00 86.75 185 LEU A O 1
ATOM 1351 N N . ALA A 1 186 ? 6.803 12.175 5.858 1.00 90.31 186 ALA A N 1
ATOM 1352 C CA . ALA A 1 186 ? 6.265 13.355 6.531 1.00 90.31 186 ALA A CA 1
ATOM 1353 C C . ALA A 1 186 ? 4.848 13.096 7.070 1.00 90.31 186 ALA A C 1
ATOM 1355 O O . ALA A 1 186 ? 4.534 13.457 8.206 1.00 90.31 186 ALA A O 1
ATOM 1356 N N . GLY A 1 187 ? 4.019 12.407 6.282 1.00 88.50 187 GLY A N 1
ATOM 1357 C CA . GLY A 1 187 ? 2.695 11.951 6.687 1.00 88.50 187 GLY A CA 1
ATOM 1358 C C . GLY A 1 187 ? 2.725 11.046 7.920 1.00 88.50 187 GLY A C 1
ATOM 1359 O O . GLY A 1 187 ? 2.027 11.316 8.898 1.00 88.50 187 GLY A O 1
ATOM 1360 N N . TYR A 1 188 ? 3.575 10.016 7.925 1.00 86.44 188 TYR A N 1
ATOM 1361 C CA . TYR A 1 188 ? 3.735 9.137 9.088 1.00 86.44 188 TYR A CA 1
ATOM 1362 C C . TYR A 1 188 ? 4.251 9.883 10.326 1.00 86.44 188 TYR A C 1
ATOM 1364 O O . TYR A 1 188 ? 3.747 9.648 11.424 1.00 86.44 188 TYR A O 1
ATOM 1372 N N . GLY A 1 189 ? 5.180 10.831 10.160 1.00 89.62 189 GLY A N 1
ATOM 1373 C CA . GLY A 1 189 ? 5.641 11.698 11.250 1.00 89.62 189 GLY A CA 1
ATOM 1374 C C . GLY A 1 189 ? 4.515 12.553 11.845 1.00 89.62 189 GLY A C 1
ATOM 1375 O O . GLY A 1 189 ? 4.372 12.636 13.067 1.00 89.62 189 GLY A O 1
ATOM 1376 N N . TYR A 1 190 ? 3.658 13.126 10.995 1.00 90.44 190 TYR A N 1
ATOM 1377 C CA . TYR A 1 190 ? 2.464 13.848 11.439 1.00 90.44 190 TYR A CA 1
ATOM 1378 C C . TYR A 1 190 ? 1.513 12.942 12.235 1.00 90.44 190 TYR A C 1
ATOM 1380 O O . TYR A 1 190 ? 1.056 13.324 13.315 1.00 90.44 190 TYR A O 1
ATOM 1388 N N . PHE A 1 191 ? 1.231 11.731 11.748 1.00 87.69 191 PHE A N 1
ATOM 1389 C CA . PHE A 1 191 ? 0.328 10.812 12.447 1.00 87.69 191 PHE A CA 1
ATOM 1390 C C . PHE A 1 191 ? 0.900 10.304 13.766 1.00 87.69 191 PHE A C 1
ATOM 1392 O O . PHE A 1 191 ? 0.147 10.195 14.732 1.00 87.69 191 PHE A O 1
ATOM 1399 N N . PHE A 1 192 ? 2.211 10.076 13.843 1.00 89.62 192 PHE A N 1
ATOM 1400 C CA . PHE A 1 192 ? 2.882 9.765 15.102 1.00 89.62 192 PHE A CA 1
ATOM 1401 C C . PHE A 1 192 ? 2.650 10.872 16.139 1.00 89.62 192 PHE A C 1
ATOM 1403 O O . PHE A 1 192 ? 2.209 10.589 17.253 1.00 89.62 192 PHE A O 1
ATOM 1410 N N . LEU A 1 193 ? 2.820 12.141 15.751 1.00 91.00 193 LEU A N 1
ATOM 1411 C CA . LEU A 1 193 ? 2.534 13.277 16.630 1.00 91.00 193 LEU A CA 1
ATOM 1412 C C . LEU A 1 193 ? 1.056 13.320 17.062 1.00 91.00 193 LEU A C 1
ATOM 1414 O O . LEU A 1 193 ? 0.765 13.555 18.237 1.00 91.00 193 LEU A O 1
ATOM 1418 N N . ARG A 1 194 ? 0.108 13.065 16.147 1.00 89.50 194 ARG A N 1
ATOM 1419 C CA . ARG A 1 194 ? -1.331 13.018 16.482 1.00 89.50 194 ARG A CA 1
ATOM 1420 C C . ARG A 1 194 ? -1.668 11.876 17.440 1.00 89.50 194 ARG A C 1
ATOM 1422 O O . ARG A 1 194 ? -2.453 12.103 18.358 1.00 89.50 194 ARG A O 1
ATOM 1429 N N . ILE A 1 195 ? -1.064 10.699 17.264 1.00 88.50 195 ILE A N 1
ATOM 1430 C CA . ILE A 1 195 ? -1.165 9.574 18.206 1.00 88.50 195 ILE A CA 1
ATOM 1431 C C . ILE A 1 195 ? -0.670 10.013 19.588 1.00 88.50 195 ILE A C 1
ATOM 1433 O O . ILE A 1 195 ? -1.377 9.827 20.578 1.00 88.50 195 ILE A O 1
ATOM 1437 N N . SER A 1 196 ? 0.506 10.645 19.667 1.00 90.25 196 SER A N 1
ATOM 1438 C CA . SER A 1 196 ? 1.074 11.105 20.940 1.00 90.25 196 SER A CA 1
ATOM 1439 C C . SER A 1 196 ? 0.178 12.125 21.653 1.00 90.25 196 SER A C 1
ATOM 1441 O O . SER A 1 196 ? -0.044 12.001 22.857 1.00 90.25 196 SER A O 1
ATOM 1443 N N . ILE A 1 197 ? -0.373 13.102 20.923 1.00 89.94 197 ILE A N 1
ATOM 1444 C CA . ILE A 1 197 ? -1.296 14.104 21.483 1.00 89.94 197 ILE A CA 1
ATOM 1445 C C . ILE A 1 197 ? -2.580 13.436 21.982 1.00 89.94 197 ILE A C 1
ATOM 1447 O O . ILE A 1 197 ? -2.992 13.682 23.114 1.00 89.94 197 ILE A O 1
ATOM 1451 N N . TYR A 1 198 ? -3.183 12.559 21.175 1.00 86.06 198 TYR A N 1
ATOM 1452 C CA . TYR A 1 198 ? -4.405 11.844 21.546 1.00 86.06 198 TYR A CA 1
ATOM 1453 C C . TYR A 1 198 ? -4.215 11.010 22.820 1.00 86.06 198 TYR A C 1
ATOM 1455 O O . TYR A 1 198 ? -5.048 11.053 23.729 1.00 86.06 198 TYR A O 1
ATOM 1463 N N . LEU A 1 199 ? -3.088 10.301 22.928 1.00 86.88 199 LEU A N 1
ATOM 1464 C CA . LEU A 1 199 ? -2.750 9.526 24.121 1.00 86.88 199 LEU A CA 1
ATOM 1465 C C . LEU A 1 199 ? -2.559 10.413 25.349 1.00 86.88 199 LEU A C 1
ATOM 1467 O O . LEU A 1 199 ? -3.047 10.078 26.429 1.00 86.88 199 LEU A O 1
ATOM 1471 N N . TYR A 1 200 ? -1.892 11.556 25.187 1.00 89.62 200 TYR A N 1
ATOM 1472 C CA . TYR A 1 200 ? -1.701 12.515 26.270 1.00 89.62 200 TYR A CA 1
ATOM 1473 C C . TYR A 1 200 ? -3.033 13.093 26.773 1.00 89.62 200 TYR A C 1
ATOM 1475 O O . TYR A 1 200 ? -3.276 13.110 27.982 1.00 89.62 200 TYR A O 1
ATOM 1483 N N . GLU A 1 201 ? -3.916 13.530 25.870 1.00 87.06 201 GLU A N 1
ATOM 1484 C CA . GLU A 1 201 ? -5.233 14.071 26.230 1.00 87.06 201 GLU A CA 1
ATOM 1485 C C . GLU A 1 201 ? -6.112 13.023 26.916 1.00 87.06 201 GLU A C 1
ATOM 1487 O O . GLU A 1 201 ? -6.713 13.307 27.956 1.00 87.06 201 GLU A O 1
ATOM 1492 N N . THR A 1 202 ? -6.129 11.797 26.390 1.00 83.94 202 THR A N 1
ATOM 1493 C CA . THR A 1 202 ? -6.897 10.685 26.964 1.00 83.94 202 THR A CA 1
ATOM 1494 C C . THR A 1 202 ? -6.375 10.317 28.356 1.00 83.94 202 THR A C 1
ATOM 1496 O O . THR A 1 202 ? -7.155 10.180 29.301 1.00 83.94 202 THR A O 1
ATOM 1499 N N . ALA A 1 203 ? -5.051 10.250 28.536 1.00 85.44 203 ALA A N 1
ATOM 1500 C CA . ALA A 1 203 ? -4.436 10.004 29.839 1.00 85.44 203 ALA A CA 1
ATOM 1501 C C . ALA A 1 203 ? -4.731 11.130 30.844 1.00 85.44 203 ALA A C 1
ATOM 1503 O O . ALA A 1 203 ? -5.013 10.861 32.015 1.00 85.44 203 ALA A O 1
ATOM 1504 N N . LYS A 1 204 ? -4.697 12.395 30.403 1.00 87.56 204 LYS A N 1
ATOM 1505 C CA . LYS A 1 204 ? -5.049 13.553 31.237 1.00 87.56 204 LYS A CA 1
ATOM 1506 C C . LYS A 1 204 ? -6.516 13.505 31.664 1.00 87.56 204 LYS A C 1
ATOM 1508 O O . LYS A 1 204 ? -6.801 13.730 32.838 1.00 87.56 204 LYS A O 1
ATOM 1513 N N . TRP A 1 205 ? -7.426 13.185 30.745 1.00 83.69 205 TRP A N 1
ATOM 1514 C CA . TRP A 1 205 ? -8.854 13.036 31.030 1.00 83.69 205 TRP A CA 1
ATOM 1515 C C . TRP A 1 205 ? -9.114 11.957 32.089 1.00 83.69 205 TRP A C 1
ATOM 1517 O O . TRP A 1 205 ? -9.768 12.246 33.090 1.00 83.69 205 TRP A O 1
ATOM 1527 N N . ILE A 1 206 ? -8.517 10.767 31.948 1.00 82.88 206 ILE A N 1
ATOM 1528 C CA . ILE A 1 206 ? -8.674 9.679 32.931 1.00 82.88 206 ILE A CA 1
ATOM 1529 C C . ILE A 1 206 ? -8.129 10.067 34.313 1.00 82.88 206 ILE A C 1
ATOM 1531 O O . ILE A 1 206 ? -8.745 9.750 35.334 1.00 82.88 206 ILE A O 1
ATOM 1535 N N . ARG A 1 207 ? -6.985 10.762 34.375 1.00 85.62 207 ARG A N 1
ATOM 1536 C CA . ARG A 1 207 ? -6.374 11.187 35.650 1.00 85.62 207 ARG A CA 1
ATOM 1537 C C . ARG A 1 207 ? -7.254 12.154 36.442 1.00 85.62 207 ARG A C 1
ATOM 1539 O O . ARG A 1 207 ? -7.195 12.137 37.666 1.00 85.62 207 ARG A O 1
ATOM 1546 N N . LEU A 1 208 ? -8.056 12.974 35.762 1.00 85.31 208 LEU A N 1
ATOM 1547 C CA . LEU A 1 208 ? -8.949 13.949 36.394 1.00 85.31 208 LEU A CA 1
ATOM 1548 C C . LEU A 1 208 ? -10.264 13.331 36.906 1.00 85.31 208 LEU A C 1
ATOM 1550 O O . LEU A 1 208 ? -10.996 13.999 37.636 1.00 85.31 208 LEU A O 1
ATOM 1554 N N . LEU A 1 209 ? -10.581 12.080 36.548 1.00 81.06 209 LEU A N 1
ATOM 1555 C CA . LEU A 1 209 ? -11.803 11.410 36.997 1.00 81.06 209 LEU A CA 1
ATOM 1556 C C . LEU A 1 209 ? -11.682 10.907 38.453 1.00 81.06 209 LEU A C 1
ATOM 1558 O O . LEU A 1 209 ? -10.659 10.308 38.817 1.00 81.06 209 LEU A O 1
ATOM 1562 N N . PRO A 1 210 ? -12.730 11.084 39.284 1.00 82.56 210 PRO A N 1
ATOM 1563 C CA . PRO A 1 210 ? -12.758 10.579 40.657 1.00 82.56 210 PRO A CA 1
ATOM 1564 C C . PRO A 1 210 ? -12.733 9.042 40.701 1.00 82.56 210 PRO A C 1
ATOM 1566 O O . PRO A 1 210 ? -13.290 8.373 39.827 1.00 82.56 210 PRO A O 1
ATOM 1569 N N . GLU A 1 211 ? -12.096 8.477 41.731 1.00 82.38 211 GLU A N 1
ATOM 1570 C CA . GLU A 1 211 ? -12.038 7.025 41.948 1.00 82.38 211 GLU A CA 1
ATOM 1571 C C . GLU A 1 211 ? -13.444 6.430 42.121 1.00 82.38 211 GLU A C 1
ATOM 1573 O O . GLU A 1 211 ? -14.212 6.843 42.988 1.00 82.38 211 GLU A O 1
ATOM 1578 N N . SER A 1 212 ? -13.794 5.476 41.256 1.00 81.50 212 SER A N 1
ATOM 1579 C CA . SER A 1 212 ? -15.098 4.803 41.214 1.00 81.50 212 SER A CA 1
ATOM 1580 C C . SER A 1 212 ? -14.992 3.469 40.464 1.00 81.50 212 SER A C 1
ATOM 1582 O O . SER A 1 212 ? -14.026 3.232 39.735 1.00 81.50 212 SER A O 1
ATOM 1584 N N . SER A 1 213 ? -15.989 2.590 40.604 1.00 73.75 213 SER A N 1
ATOM 1585 C CA . SER A 1 213 ? -16.095 1.368 39.787 1.00 73.75 213 SER A CA 1
ATOM 1586 C C . SER A 1 213 ? -16.164 1.689 38.287 1.00 73.75 213 SER A C 1
ATOM 1588 O O . SER A 1 213 ? -15.472 1.056 37.493 1.00 73.75 213 SER A O 1
ATOM 1590 N N . GLN A 1 214 ? -16.898 2.741 37.915 1.00 81.00 214 GLN A N 1
ATOM 1591 C CA . GLN A 1 214 ? -17.010 3.228 36.536 1.00 81.00 214 GLN A CA 1
ATOM 1592 C C . GLN A 1 214 ? -15.657 3.680 35.965 1.00 81.00 214 GLN A C 1
ATOM 1594 O O . GLN A 1 214 ? -15.347 3.387 34.812 1.00 81.00 214 GLN A O 1
ATOM 1599 N N . LYS A 1 215 ? -14.794 4.315 36.774 1.00 85.38 215 LYS A N 1
ATOM 1600 C CA . LYS A 1 215 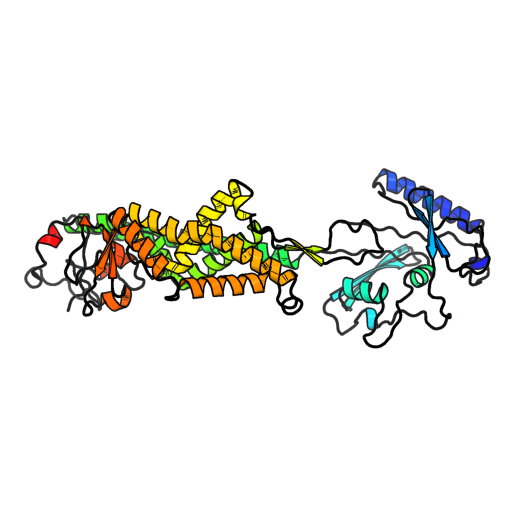? -13.431 4.691 36.350 1.00 85.38 215 LYS A CA 1
ATOM 1601 C C . LYS A 1 215 ? -12.601 3.476 35.919 1.00 85.38 215 LYS A C 1
ATOM 1603 O O . LYS A 1 215 ? -11.851 3.576 34.950 1.00 85.38 215 LYS A O 1
ATOM 1608 N N . LYS A 1 216 ? -12.744 2.330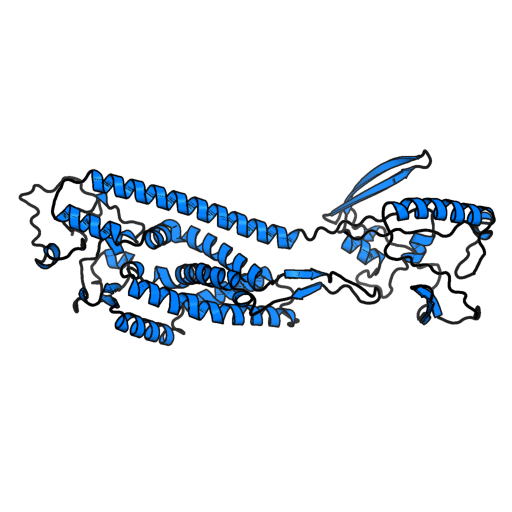 36.599 1.00 87.12 216 LYS A N 1
ATOM 1609 C CA . LYS A 1 216 ? -12.030 1.090 36.240 1.00 87.12 216 LYS A CA 1
ATOM 1610 C C . LYS A 1 216 ? -12.493 0.543 34.887 1.00 87.12 216 LYS A C 1
ATOM 1612 O O . LYS A 1 216 ? -11.649 0.178 34.075 1.00 87.12 216 LYS A O 1
ATOM 1617 N N . GLN A 1 217 ? -13.801 0.557 34.625 1.00 90.00 217 GLN A N 1
ATOM 1618 C CA . GLN A 1 217 ? -14.362 0.137 33.333 1.00 90.00 217 GLN A CA 1
ATOM 1619 C C . GLN A 1 217 ? -13.953 1.075 32.184 1.00 90.00 217 GLN A C 1
ATOM 1621 O O . GLN A 1 217 ? -13.590 0.627 31.092 1.00 90.00 217 GLN A O 1
ATOM 1626 N N . LEU A 1 218 ? -13.958 2.391 32.429 1.00 87.81 218 LEU A N 1
ATOM 1627 C CA . LEU A 1 218 ? -13.481 3.388 31.465 1.00 87.81 218 LEU A CA 1
ATOM 1628 C C . LEU A 1 218 ? -11.999 3.175 31.130 1.00 87.81 218 LEU A C 1
ATOM 1630 O O . LEU A 1 218 ? -11.631 3.164 29.957 1.00 87.81 218 LEU A O 1
ATOM 1634 N N . LEU A 1 219 ? -11.157 2.958 32.147 1.00 88.38 219 LEU A N 1
ATOM 1635 C CA . LEU A 1 219 ? -9.733 2.684 31.957 1.00 88.38 219 LEU A CA 1
ATOM 1636 C C . LEU A 1 219 ? -9.512 1.407 31.139 1.00 88.38 219 LEU A C 1
ATOM 1638 O O . LEU A 1 219 ? -8.707 1.426 30.212 1.00 88.38 219 LEU A O 1
ATOM 1642 N N . TYR A 1 220 ? -10.239 0.331 31.452 1.00 90.00 220 TYR A N 1
ATOM 1643 C CA . TYR A 1 220 ? -10.180 -0.912 30.683 1.00 90.00 220 TYR A CA 1
ATOM 1644 C C . TYR A 1 220 ? -10.496 -0.661 29.204 1.00 90.00 220 TYR A C 1
ATOM 1646 O O . TYR A 1 220 ? -9.706 -1.024 28.339 1.00 90.00 220 TYR A O 1
ATOM 1654 N N . SER A 1 221 ? -11.591 0.048 28.922 1.00 90.31 221 SER A N 1
ATOM 1655 C CA . SER A 1 221 ? -12.029 0.338 27.548 1.00 90.31 221 SER A CA 1
ATOM 1656 C C . SER A 1 221 ? -11.003 1.162 26.768 1.00 90.31 221 SER A C 1
ATOM 1658 O O . SER A 1 221 ? -10.764 0.898 25.595 1.00 90.31 221 SER A O 1
ATOM 1660 N N . VAL A 1 222 ? -10.363 2.140 27.419 1.00 87.19 222 VAL A N 1
ATOM 1661 C CA . VAL A 1 222 ? -9.318 2.968 26.798 1.00 87.19 222 VAL A CA 1
ATOM 1662 C C . VAL A 1 222 ? -8.056 2.159 26.504 1.00 87.19 222 VAL A C 1
ATOM 1664 O O . VAL A 1 222 ? -7.465 2.329 25.442 1.00 87.19 222 VAL A O 1
ATOM 1667 N N . VAL A 1 223 ? -7.636 1.290 27.426 1.00 85.50 223 VAL A N 1
ATOM 1668 C CA . VAL A 1 223 ? -6.443 0.444 27.247 1.00 85.50 223 VAL A CA 1
ATOM 1669 C C . VAL A 1 223 ? -6.671 -0.613 26.167 1.00 85.50 223 VAL A C 1
ATOM 1671 O O . VAL A 1 223 ? -5.750 -0.922 25.416 1.00 85.50 223 VAL A O 1
ATOM 1674 N N . ASN A 1 224 ? -7.891 -1.142 26.077 1.00 86.00 224 ASN A N 1
ATOM 1675 C CA . ASN A 1 224 ? -8.260 -2.171 25.108 1.00 86.00 224 ASN A CA 1
ATOM 1676 C C . ASN A 1 224 ? -8.581 -1.600 23.712 1.00 86.00 224 ASN A C 1
ATOM 1678 O O . ASN A 1 224 ? -8.662 -2.338 22.734 1.00 86.00 224 ASN A O 1
ATOM 1682 N N . CYS A 1 225 ? -8.774 -0.283 23.602 1.00 85.12 225 CYS A N 1
ATOM 1683 C CA . CYS A 1 225 ? -9.050 0.385 22.338 1.00 85.12 225 CYS A CA 1
ATOM 1684 C C . CYS A 1 225 ? -7.801 0.413 21.437 1.00 85.12 225 CYS A C 1
ATOM 1686 O O . CYS A 1 225 ? -6.700 0.775 21.861 1.00 85.12 225 CYS A O 1
ATOM 1688 N N . SER A 1 226 ? -7.971 0.088 20.153 1.00 83.62 226 SER A N 1
ATOM 1689 C CA . SER A 1 226 ? -6.881 0.130 19.178 1.00 83.62 226 SER A CA 1
ATOM 1690 C C . SER A 1 226 ? -6.565 1.568 18.762 1.00 83.62 226 SER A C 1
ATOM 1692 O O . SER A 1 226 ? -7.207 2.136 17.879 1.00 83.62 226 SER A O 1
ATOM 1694 N N . ILE A 1 227 ? -5.521 2.151 19.355 1.00 82.19 227 ILE A N 1
ATOM 1695 C CA . ILE A 1 227 ? -5.082 3.534 19.084 1.00 82.19 227 ILE A CA 1
ATOM 1696 C C . ILE A 1 227 ? -4.844 3.775 17.584 1.00 82.19 227 ILE A C 1
ATOM 1698 O O . ILE A 1 227 ? -5.209 4.822 17.046 1.00 82.19 227 ILE A O 1
ATOM 1702 N N . SER A 1 228 ? -4.265 2.793 16.889 1.00 77.44 228 SER A N 1
ATOM 1703 C CA . SER A 1 228 ? -4.038 2.859 15.443 1.00 77.44 228 SER A CA 1
ATOM 1704 C C . SER A 1 228 ? -5.350 2.954 14.661 1.00 77.44 228 SER A C 1
ATOM 1706 O O . SER A 1 228 ? -5.447 3.770 13.745 1.00 77.44 228 SER A O 1
ATOM 1708 N N . SER A 1 229 ? -6.370 2.184 15.050 1.00 82.69 229 SER A N 1
ATOM 1709 C CA . SER A 1 229 ? -7.695 2.192 14.411 1.00 82.69 229 SER A CA 1
ATOM 1710 C C . SER A 1 229 ? -8.445 3.496 14.690 1.00 82.69 229 SER A C 1
ATOM 1712 O O . SER A 1 229 ? -9.032 4.083 13.778 1.00 82.69 229 SER A O 1
ATOM 1714 N N . VAL A 1 23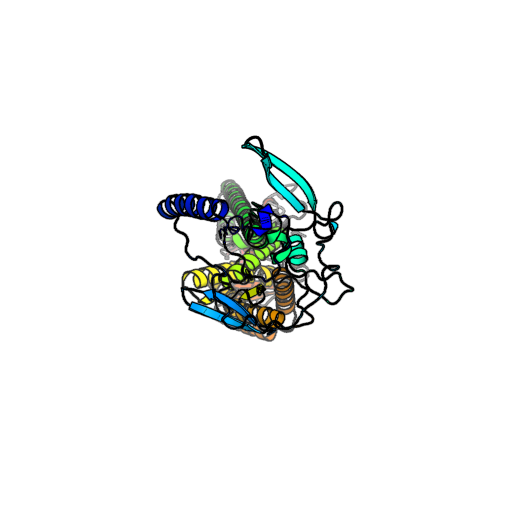0 ? -8.330 4.027 15.913 1.00 84.56 230 VAL A N 1
ATOM 1715 C CA . VAL A 1 230 ? -8.868 5.344 16.285 1.00 84.56 230 VAL A CA 1
ATOM 1716 C C . VAL A 1 230 ? -8.314 6.433 15.375 1.00 84.56 230 VAL A C 1
ATOM 1718 O O . VAL A 1 230 ? -9.074 7.186 14.762 1.00 84.56 230 VAL A O 1
ATOM 1721 N N . ILE A 1 231 ? -6.990 6.521 15.256 1.00 85.88 231 ILE A N 1
ATOM 1722 C CA . ILE A 1 231 ? -6.339 7.573 14.471 1.00 85.88 231 ILE A CA 1
ATOM 1723 C C . ILE A 1 231 ? -6.623 7.385 12.982 1.00 85.88 231 ILE A C 1
ATOM 1725 O O . ILE A 1 231 ? -6.916 8.366 12.294 1.00 85.88 231 ILE A O 1
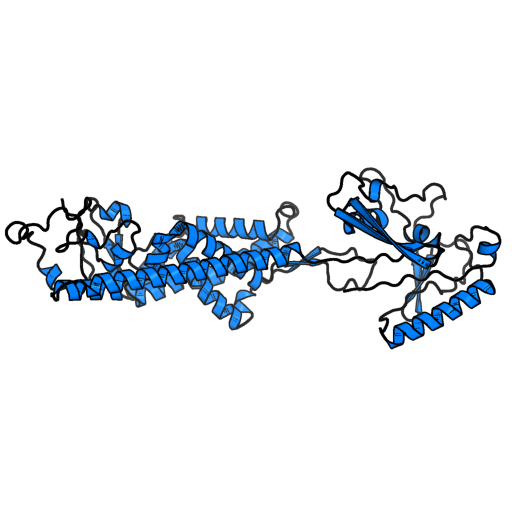ATOM 1729 N N . TRP A 1 232 ? -6.615 6.142 12.495 1.00 85.06 232 TRP A N 1
ATOM 1730 C CA . TRP A 1 232 ? -7.010 5.833 11.124 1.00 85.06 232 TRP A CA 1
ATOM 1731 C C . TRP A 1 232 ? -8.410 6.357 10.803 1.00 85.06 232 TRP A C 1
ATOM 1733 O O . TRP A 1 232 ? -8.600 7.044 9.801 1.00 85.06 232 TRP A O 1
ATOM 1743 N N . SER A 1 233 ? -9.380 6.112 11.683 1.00 83.44 233 SER A N 1
ATOM 1744 C CA . SER A 1 233 ? -10.755 6.572 11.496 1.00 83.44 233 SER A CA 1
ATOM 1745 C C . SER A 1 233 ? -10.899 8.098 11.603 1.00 83.44 233 SER A C 1
ATOM 1747 O O . SER A 1 233 ? -11.573 8.727 10.779 1.00 83.44 233 SER A O 1
ATOM 1749 N N . HIS A 1 234 ? -10.202 8.738 12.548 1.00 84.19 234 HIS A N 1
ATOM 1750 C CA . HIS A 1 234 ? -10.269 10.192 12.746 1.00 84.19 234 HIS A CA 1
ATOM 1751 C C . HIS A 1 234 ? -9.699 10.993 11.564 1.00 84.19 234 HIS A C 1
ATOM 1753 O O . HIS A 1 234 ? -10.265 12.027 11.197 1.00 84.19 234 HIS A O 1
ATOM 1759 N N . TYR A 1 235 ? -8.607 10.518 10.952 1.00 86.81 235 TYR A N 1
ATOM 1760 C CA . TYR A 1 235 ? -7.938 11.174 9.815 1.00 86.81 235 TYR A CA 1
ATOM 1761 C C . TYR A 1 235 ? -8.066 10.376 8.517 1.00 86.81 235 TYR A C 1
ATOM 1763 O O . TYR A 1 235 ? -7.174 10.427 7.667 1.00 86.81 235 TYR A O 1
ATOM 1771 N N . ARG A 1 236 ? -9.180 9.655 8.354 1.00 85.56 236 ARG A N 1
ATOM 1772 C CA . ARG A 1 236 ? -9.404 8.681 7.278 1.00 85.56 236 ARG A CA 1
ATOM 1773 C C . ARG A 1 236 ? -8.964 9.158 5.899 1.00 85.56 236 ARG A C 1
ATOM 1775 O O . ARG A 1 236 ? -8.212 8.458 5.238 1.00 85.56 236 ARG A O 1
ATOM 1782 N N . THR A 1 237 ? -9.370 10.354 5.478 1.00 88.50 237 THR A N 1
ATOM 1783 C CA . THR A 1 237 ? -9.029 10.883 4.147 1.00 88.50 237 THR A CA 1
ATOM 1784 C C . THR A 1 237 ? -7.518 11.034 3.950 1.00 88.50 237 THR A C 1
ATOM 1786 O O . THR A 1 237 ? -6.977 10.592 2.940 1.00 88.50 237 THR A O 1
ATOM 1789 N N . SER A 1 238 ? -6.818 11.619 4.925 1.00 88.56 238 SER A N 1
ATOM 1790 C CA . SER A 1 238 ? -5.366 11.817 4.862 1.00 88.56 238 SER A CA 1
ATOM 1791 C C . SER A 1 238 ? -4.607 10.495 4.977 1.00 88.56 238 SER A C 1
ATOM 1793 O O . SER A 1 238 ? -3.643 10.283 4.247 1.00 88.56 238 SER A O 1
ATOM 1795 N N . MET A 1 239 ? -5.058 9.598 5.859 1.00 87.56 239 MET A N 1
ATOM 1796 C CA . MET A 1 239 ? -4.485 8.261 6.044 1.00 87.56 239 MET A CA 1
ATOM 1797 C C . MET A 1 239 ? -4.628 7.398 4.794 1.00 87.56 239 MET A C 1
ATOM 1799 O O . MET A 1 239 ? -3.668 6.761 4.375 1.00 87.56 239 MET A O 1
ATOM 1803 N N . GLN A 1 240 ? -5.794 7.436 4.148 1.00 90.94 240 GLN A N 1
ATOM 1804 C CA . GLN A 1 240 ? -6.017 6.736 2.888 1.00 90.94 240 GLN A CA 1
ATOM 1805 C C . GLN A 1 240 ? -5.098 7.260 1.787 1.00 90.94 240 GLN A C 1
ATOM 1807 O O . GLN A 1 240 ? -4.501 6.467 1.069 1.00 90.94 240 GLN A O 1
ATOM 1812 N N . PHE A 1 241 ? -4.935 8.580 1.678 1.00 91.25 241 PHE A N 1
ATOM 1813 C CA . PHE A 1 241 ? -4.062 9.177 0.672 1.00 91.25 241 PHE A CA 1
ATOM 1814 C C . PHE A 1 241 ? -2.582 8.839 0.906 1.00 91.25 241 PHE A C 1
ATOM 1816 O O . PHE A 1 241 ? -1.920 8.312 0.015 1.00 91.25 241 PHE A O 1
ATOM 1823 N N . ILE A 1 242 ? -2.069 9.092 2.114 1.00 91.31 242 ILE A N 1
ATOM 1824 C CA . ILE A 1 242 ? -0.666 8.835 2.474 1.00 91.31 242 ILE A CA 1
ATOM 1825 C C . ILE A 1 242 ? -0.359 7.335 2.435 1.00 91.31 242 ILE A C 1
ATOM 1827 O O . ILE A 1 242 ? 0.659 6.932 1.875 1.00 91.31 242 ILE A O 1
ATOM 1831 N N . GLY A 1 243 ? -1.257 6.507 2.976 1.00 91.19 243 GLY A N 1
ATOM 1832 C CA . GLY A 1 243 ? -1.136 5.053 2.948 1.00 91.19 243 GLY A CA 1
ATOM 1833 C C . GLY A 1 243 ? -1.133 4.506 1.523 1.00 91.19 243 GLY A C 1
ATOM 1834 O O . GLY A 1 243 ? -0.297 3.666 1.202 1.00 91.19 243 GLY A O 1
ATOM 1835 N N . PHE A 1 244 ? -1.999 5.021 0.644 1.00 93.94 244 PHE A N 1
ATOM 1836 C CA . PHE A 1 244 ? -2.024 4.622 -0.763 1.00 93.94 244 PHE A CA 1
ATOM 1837 C C . PHE A 1 244 ? -0.753 5.042 -1.507 1.00 93.94 244 PHE A C 1
ATOM 1839 O O . PHE A 1 244 ? -0.171 4.234 -2.224 1.00 93.94 244 PHE A O 1
ATOM 1846 N N . LEU A 1 245 ? -0.273 6.270 -1.308 1.00 91.19 245 LEU A N 1
ATOM 1847 C CA . LEU A 1 245 ? 0.976 6.728 -1.917 1.00 91.19 245 LEU A CA 1
ATOM 1848 C C . LEU A 1 245 ? 2.183 5.896 -1.468 1.00 91.19 245 LEU A C 1
ATOM 1850 O O . LEU A 1 245 ? 2.969 5.459 -2.309 1.00 91.19 245 LEU A O 1
ATOM 1854 N N . GLY A 1 246 ? 2.302 5.630 -0.164 1.00 91.56 246 GLY A N 1
ATOM 1855 C CA . GLY A 1 246 ? 3.344 4.755 0.373 1.00 91.56 246 GLY A CA 1
ATOM 1856 C C . GLY A 1 246 ? 3.243 3.334 -0.185 1.00 91.56 246 GLY A C 1
ATOM 1857 O O . GLY A 1 246 ? 4.251 2.741 -0.559 1.00 91.56 246 GLY A O 1
ATOM 1858 N N . PHE A 1 247 ? 2.024 2.808 -0.310 1.00 94.62 247 PHE A N 1
ATOM 1859 C CA . PHE A 1 247 ? 1.755 1.497 -0.896 1.00 94.62 247 PHE A CA 1
ATOM 1860 C C . PHE A 1 247 ? 2.176 1.407 -2.374 1.00 94.62 247 PHE A C 1
ATOM 1862 O O . PHE A 1 247 ? 2.828 0.443 -2.773 1.00 94.62 247 PHE A O 1
ATOM 1869 N N . ILE A 1 248 ? 1.873 2.428 -3.181 1.00 92.94 248 ILE A N 1
ATOM 1870 C CA . ILE A 1 248 ? 2.316 2.488 -4.581 1.00 92.94 248 ILE A CA 1
ATOM 1871 C C . ILE A 1 248 ? 3.841 2.587 -4.666 1.00 92.94 248 ILE A C 1
ATOM 1873 O O . ILE A 1 248 ? 4.451 1.864 -5.453 1.00 92.94 248 ILE A O 1
ATOM 1877 N N . ALA A 1 249 ? 4.470 3.427 -3.837 1.00 90.50 249 ALA A N 1
ATOM 1878 C CA . ALA A 1 249 ? 5.927 3.540 -3.785 1.00 90.50 249 ALA A CA 1
ATOM 1879 C C . ALA A 1 249 ? 6.597 2.216 -3.389 1.00 90.50 249 ALA A C 1
ATOM 1881 O O . ALA A 1 249 ? 7.624 1.848 -3.960 1.00 90.50 249 ALA A O 1
ATOM 1882 N N . TRP A 1 250 ? 6.000 1.476 -2.449 1.00 92.81 250 TRP A N 1
ATOM 1883 C CA . TRP A 1 250 ? 6.443 0.131 -2.105 1.00 92.81 250 TRP A CA 1
ATOM 1884 C C . TRP A 1 250 ? 6.378 -0.799 -3.310 1.00 92.81 250 TRP A C 1
ATOM 1886 O O . TRP A 1 250 ? 7.417 -1.339 -3.676 1.00 92.81 250 TRP A O 1
ATOM 1896 N N . HIS A 1 251 ? 5.222 -0.928 -3.964 1.00 93.44 251 HIS A N 1
ATOM 1897 C CA . HIS A 1 251 ? 5.080 -1.874 -5.070 1.00 93.44 251 HIS A CA 1
ATOM 1898 C C . HIS A 1 251 ? 5.966 -1.517 -6.271 1.00 93.44 251 HIS A C 1
ATOM 1900 O O . HIS A 1 251 ? 6.538 -2.409 -6.890 1.00 93.44 251 HIS A O 1
ATOM 1906 N N . LEU A 1 252 ? 6.137 -0.225 -6.581 1.00 90.00 252 LEU A N 1
ATOM 1907 C CA . LEU A 1 252 ? 7.085 0.235 -7.606 1.00 90.00 252 LEU A CA 1
ATOM 1908 C C . LEU A 1 252 ? 8.520 -0.182 -7.274 1.00 90.00 252 LEU A C 1
ATOM 1910 O O . LEU A 1 252 ? 9.235 -0.668 -8.148 1.00 90.00 252 LEU A O 1
ATOM 1914 N N . GLY A 1 253 ? 8.923 -0.004 -6.013 1.00 88.31 253 GLY A N 1
ATOM 1915 C CA . GLY A 1 253 ? 10.256 -0.361 -5.544 1.00 88.31 253 GLY A CA 1
ATOM 1916 C C . GLY A 1 253 ? 10.498 -1.869 -5.526 1.00 88.31 253 GLY A C 1
ATOM 1917 O O . GLY A 1 253 ? 11.556 -2.307 -5.962 1.00 88.31 253 GLY A O 1
ATOM 1918 N N . THR A 1 254 ? 9.533 -2.666 -5.056 1.00 90.75 254 THR A N 1
ATOM 1919 C CA . THR A 1 254 ? 9.694 -4.126 -4.968 1.00 90.75 254 THR A CA 1
ATOM 1920 C C . THR A 1 254 ? 9.671 -4.783 -6.335 1.00 90.75 254 THR A C 1
ATOM 1922 O O . THR A 1 254 ? 10.485 -5.656 -6.592 1.00 90.75 254 THR A O 1
ATOM 1925 N N . SER A 1 255 ? 8.787 -4.339 -7.231 1.00 90.38 255 SER A N 1
ATOM 1926 C CA . SER A 1 255 ? 8.702 -4.879 -8.592 1.00 90.38 255 SER A CA 1
ATOM 1927 C C . SER A 1 255 ? 9.777 -4.340 -9.537 1.00 90.38 255 SER A C 1
ATOM 1929 O O . SER A 1 255 ? 9.784 -4.686 -10.717 1.00 90.38 255 SER A O 1
ATOM 1931 N N . ASN A 1 256 ? 10.663 -3.466 -9.042 1.00 85.25 256 ASN A N 1
ATOM 1932 C CA . ASN A 1 256 ? 11.668 -2.752 -9.825 1.00 85.25 256 ASN A CA 1
ATOM 1933 C C . ASN A 1 256 ? 11.096 -2.175 -11.134 1.00 85.25 256 ASN A C 1
ATOM 1935 O O . ASN A 1 256 ? 11.735 -2.235 -12.185 1.00 85.25 256 ASN A O 1
ATOM 1939 N N . SER A 1 257 ? 9.869 -1.646 -11.064 1.00 78.56 257 SER A N 1
ATOM 1940 C CA . SER A 1 257 ? 9.081 -1.195 -12.216 1.00 78.56 257 SER A CA 1
ATOM 1941 C C . SER A 1 257 ? 9.561 0.178 -12.686 1.00 78.56 257 SER A C 1
ATOM 1943 O O . SER A 1 257 ? 8.858 1.188 -12.606 1.00 78.56 257 SER A O 1
ATOM 1945 N N . SER A 1 258 ? 10.817 0.209 -13.120 1.00 73.88 258 SER A N 1
ATOM 1946 C CA . SER A 1 258 ? 11.508 1.370 -13.661 1.00 73.88 258 SER A CA 1
ATOM 1947 C C . SER A 1 258 ? 11.832 1.132 -15.128 1.00 73.88 258 SER A C 1
ATOM 1949 O O . SER A 1 258 ? 12.090 0.004 -15.565 1.00 73.88 258 SER A O 1
ATOM 1951 N N . CYS A 1 259 ? 11.768 2.207 -15.902 1.00 70.94 259 CYS A N 1
ATOM 1952 C CA . CYS A 1 259 ? 12.069 2.163 -17.318 1.00 70.94 259 CYS A CA 1
ATOM 1953 C C . CYS A 1 259 ? 13.342 2.962 -17.562 1.00 70.94 259 CYS A C 1
ATOM 1955 O O . CYS A 1 259 ? 13.420 4.163 -17.283 1.00 70.94 259 CYS A O 1
ATOM 1957 N N . GLN A 1 260 ? 14.356 2.295 -18.095 1.00 64.88 260 GLN A N 1
ATOM 1958 C CA . GLN A 1 260 ? 15.636 2.915 -18.378 1.00 64.88 260 GLN A CA 1
ATOM 1959 C C . GLN A 1 260 ? 16.086 2.594 -19.795 1.00 64.88 260 GLN A C 1
ATOM 1961 O O . GLN A 1 260 ? 15.748 1.578 -20.397 1.00 64.88 260 GLN A O 1
ATOM 1966 N N . TRP A 1 261 ? 16.868 3.512 -20.341 1.00 56.81 261 TRP A N 1
ATOM 1967 C CA . TRP A 1 261 ? 17.648 3.209 -21.528 1.00 56.81 261 TRP A CA 1
ATOM 1968 C C . TRP A 1 261 ? 18.706 2.184 -21.141 1.00 56.81 261 TRP A C 1
ATOM 1970 O O . TRP A 1 261 ? 19.262 2.297 -20.044 1.00 56.81 261 TRP A O 1
ATOM 1980 N N . ASP A 1 262 ? 18.964 1.221 -22.022 1.00 52.34 262 ASP A N 1
ATOM 1981 C CA . ASP A 1 262 ? 19.999 0.215 -21.796 1.00 52.34 262 ASP A CA 1
ATOM 1982 C C . ASP A 1 262 ? 21.320 0.888 -21.377 1.00 52.34 262 ASP A C 1
ATOM 1984 O O . ASP A 1 262 ? 21.749 1.890 -21.961 1.00 52.34 262 ASP A O 1
ATOM 1988 N N . GLN A 1 263 ? 21.915 0.381 -20.297 1.00 46.44 263 GLN A N 1
ATOM 1989 C CA . GLN A 1 263 ? 23.136 0.935 -19.715 1.00 46.44 263 GLN A CA 1
ATOM 1990 C C . GLN A 1 263 ? 24.364 0.610 -20.573 1.00 46.44 263 GLN A C 1
ATOM 1992 O O . GLN A 1 263 ? 25.377 1.303 -20.461 1.00 46.44 263 GLN A O 1
ATOM 1997 N N . SER A 1 264 ? 24.270 -0.397 -21.448 1.00 44.81 264 SER A N 1
ATOM 1998 C CA . SER A 1 264 ? 25.354 -0.818 -22.332 1.00 44.81 264 SER A CA 1
ATOM 1999 C C . SER A 1 264 ? 24.866 -0.993 -23.767 1.00 44.81 264 SER A C 1
ATOM 2001 O O . SER A 1 264 ? 24.427 -2.067 -24.164 1.00 44.81 264 SER A O 1
ATOM 2003 N N . ILE A 1 265 ? 25.021 0.046 -24.584 1.00 44.38 265 ILE A N 1
ATOM 2004 C CA . ILE A 1 265 ? 24.966 -0.103 -26.041 1.00 44.38 265 ILE A CA 1
ATOM 2005 C C . ILE A 1 265 ? 26.361 -0.559 -26.478 1.00 44.38 265 ILE A C 1
ATOM 2007 O O . ILE A 1 265 ? 27.251 0.254 -26.716 1.00 44.38 265 ILE A O 1
ATOM 2011 N N . ALA A 1 266 ? 26.582 -1.875 -26.496 1.00 41.56 266 ALA A N 1
ATOM 2012 C CA . ALA A 1 266 ? 27.846 -2.465 -26.953 1.00 41.56 266 ALA A CA 1
ATOM 2013 C C . ALA A 1 266 ? 28.049 -2.323 -28.477 1.00 41.56 266 ALA A C 1
ATOM 2015 O O . ALA A 1 266 ? 29.162 -2.497 -28.982 1.00 41.56 266 ALA A O 1
ATOM 2016 N N . ASP A 1 267 ? 26.966 -2.016 -29.195 1.00 41.09 267 ASP A N 1
ATOM 2017 C CA . ASP A 1 267 ? 26.908 -1.891 -30.643 1.00 41.09 267 ASP A CA 1
ATOM 2018 C C . ASP A 1 267 ? 26.047 -0.684 -31.038 1.00 41.09 267 ASP A C 1
ATOM 2020 O O . ASP A 1 267 ? 24.845 -0.654 -30.789 1.00 41.09 267 ASP A O 1
ATOM 2024 N N . VAL A 1 268 ? 26.675 0.319 -31.652 1.00 39.56 268 VAL A N 1
ATOM 2025 C CA . VAL A 1 268 ? 26.038 1.587 -32.052 1.00 39.56 268 VAL A CA 1
ATOM 2026 C C . VAL A 1 268 ? 25.063 1.397 -33.225 1.00 39.56 268 VAL A C 1
ATOM 2028 O O . VAL A 1 268 ? 24.269 2.290 -33.502 1.00 39.56 268 VAL A O 1
ATOM 2031 N N . SER A 1 269 ? 25.090 0.242 -33.903 1.00 37.41 269 SER A N 1
ATOM 2032 C CA . SER A 1 269 ? 24.112 -0.104 -34.947 1.00 37.41 269 SER A CA 1
ATOM 2033 C C . SER A 1 269 ? 22.743 -0.514 -34.394 1.00 37.41 269 SER A C 1
ATOM 2035 O O . SER A 1 269 ? 21.774 -0.587 -35.149 1.00 37.41 269 SER A O 1
ATOM 2037 N N . VAL A 1 270 ? 22.647 -0.770 -33.085 1.00 41.06 270 VAL A N 1
ATOM 2038 C CA . VAL A 1 270 ? 21.393 -1.103 -32.411 1.00 41.06 270 VAL A CA 1
ATOM 2039 C C . VAL A 1 270 ? 20.777 0.178 -31.863 1.00 41.06 270 VAL A C 1
ATOM 2041 O O . VAL A 1 270 ? 21.375 0.856 -31.024 1.00 41.06 270 VAL A O 1
ATOM 2044 N N . ASP A 1 271 ? 19.562 0.491 -32.318 1.00 42.88 271 ASP A N 1
ATOM 2045 C CA . ASP A 1 271 ? 18.784 1.596 -31.769 1.00 42.88 271 ASP A CA 1
ATOM 2046 C C . ASP A 1 271 ? 18.672 1.444 -30.251 1.00 42.88 271 ASP A C 1
ATOM 2048 O O . ASP A 1 271 ? 18.329 0.378 -29.732 1.00 42.88 271 ASP A O 1
ATOM 2052 N N . ALA A 1 272 ? 18.950 2.530 -29.527 1.00 46.75 272 ALA A N 1
ATOM 2053 C CA . ALA A 1 272 ? 18.796 2.544 -28.085 1.00 46.75 272 ALA A CA 1
ATOM 2054 C C . ALA A 1 272 ? 17.361 2.113 -27.738 1.00 46.75 272 ALA A C 1
ATOM 2056 O O . ALA A 1 272 ? 16.391 2.760 -28.133 1.00 46.75 272 ALA A O 1
ATOM 2057 N N . ALA A 1 273 ? 17.216 1.013 -27.003 1.00 52.81 273 ALA A N 1
ATOM 2058 C CA . ALA A 1 273 ? 15.915 0.535 -26.570 1.00 52.81 273 ALA A CA 1
ATOM 2059 C C . ALA A 1 273 ? 15.600 1.111 -25.186 1.00 52.81 273 ALA A C 1
ATOM 2061 O O . ALA A 1 273 ? 16.355 0.932 -24.223 1.00 52.81 273 ALA A O 1
ATOM 2062 N N . TYR A 1 274 ? 14.473 1.814 -25.075 1.00 58.91 274 TYR A N 1
ATOM 2063 C CA . TYR A 1 274 ? 13.912 2.167 -23.776 1.00 58.91 274 TYR A CA 1
ATOM 2064 C C . TYR A 1 274 ? 13.214 0.930 -23.215 1.00 58.91 274 TYR A C 1
ATOM 2066 O O . TYR A 1 274 ? 12.118 0.572 -23.651 1.00 58.91 274 TYR A O 1
ATOM 2074 N N . SER A 1 275 ? 13.886 0.235 -22.300 1.00 65.12 275 SER A N 1
ATOM 2075 C CA . SER A 1 275 ? 13.416 -1.032 -21.751 1.00 65.12 275 SER A CA 1
ATOM 2076 C C . SER A 1 275 ? 12.865 -0.826 -20.343 1.00 65.12 275 SER A C 1
ATOM 2078 O O . SER A 1 275 ? 13.420 -0.099 -19.519 1.00 65.12 275 SER A O 1
ATOM 2080 N N . CYS A 1 276 ? 11.731 -1.462 -20.074 1.00 74.06 276 CYS A N 1
ATOM 2081 C CA . CYS A 1 276 ? 11.131 -1.514 -18.750 1.00 74.06 276 CYS A CA 1
ATOM 2082 C C . CYS A 1 276 ? 11.278 -2.940 -18.230 1.00 74.06 276 CYS A C 1
ATOM 2084 O O . CYS A 1 276 ? 10.801 -3.880 -18.870 1.00 74.06 276 CYS A O 1
ATOM 2086 N N . SER A 1 277 ? 11.916 -3.108 -17.077 1.00 77.62 277 SER A N 1
ATOM 2087 C CA . SER A 1 277 ? 11.929 -4.385 -16.364 1.00 77.62 277 SER A CA 1
ATOM 2088 C C . SER A 1 277 ? 10.849 -4.374 -15.291 1.00 77.62 277 SER A C 1
ATOM 2090 O O . SER A 1 277 ? 10.682 -3.372 -14.604 1.00 77.62 277 SER A O 1
ATOM 2092 N N . ILE A 1 278 ? 10.125 -5.480 -15.137 1.00 88.00 278 ILE A N 1
ATOM 2093 C CA . ILE A 1 278 ? 9.186 -5.682 -14.031 1.00 88.00 278 ILE A CA 1
ATOM 2094 C C . ILE A 1 278 ? 9.453 -7.067 -13.451 1.00 88.00 278 ILE A C 1
ATOM 2096 O O . ILE A 1 278 ? 9.340 -8.070 -14.161 1.00 88.00 278 ILE A O 1
ATOM 2100 N N . ASP A 1 279 ? 9.809 -7.104 -12.172 1.00 91.31 279 ASP A N 1
ATOM 2101 C CA . ASP A 1 279 ? 9.947 -8.320 -11.380 1.00 91.31 279 ASP A CA 1
ATOM 2102 C C . ASP A 1 279 ? 8.640 -8.593 -10.625 1.00 91.31 279 ASP A C 1
ATOM 2104 O O . ASP A 1 279 ? 8.270 -7.876 -9.695 1.00 91.31 279 ASP A O 1
ATOM 2108 N N . SER A 1 280 ? 7.912 -9.632 -11.030 1.00 93.62 280 SER A N 1
ATOM 2109 C CA . SER A 1 280 ? 6.635 -9.992 -10.413 1.00 93.62 280 SER A CA 1
ATOM 2110 C C . SER A 1 280 ? 6.773 -10.680 -9.059 1.00 93.62 280 SER A C 1
ATOM 2112 O O . SER A 1 280 ? 5.802 -10.710 -8.302 1.00 93.62 280 SER A O 1
ATOM 2114 N N . LEU A 1 281 ? 7.958 -11.192 -8.722 1.00 94.31 281 LEU A N 1
ATOM 2115 C CA . LEU A 1 281 ? 8.244 -11.841 -7.440 1.00 94.31 281 LEU A CA 1
ATOM 2116 C C . LEU A 1 281 ? 9.171 -10.997 -6.560 1.00 94.31 281 LEU A C 1
ATOM 2118 O O . LEU A 1 281 ? 9.626 -11.467 -5.516 1.00 94.31 281 LEU A O 1
ATOM 2122 N N . GLY A 1 282 ? 9.419 -9.742 -6.933 1.00 91.62 282 GLY A N 1
ATOM 2123 C CA . GLY A 1 282 ? 10.389 -8.892 -6.254 1.00 91.62 282 GLY A CA 1
ATOM 2124 C C . GLY A 1 282 ? 10.081 -8.643 -4.771 1.00 91.62 282 GLY A C 1
ATOM 2125 O O . GLY A 1 282 ? 11.002 -8.558 -3.960 1.00 91.62 282 GLY A O 1
ATOM 2126 N N . HIS A 1 283 ? 8.808 -8.657 -4.350 1.00 94.19 283 HIS A N 1
ATOM 2127 C CA . HIS A 1 283 ? 8.414 -8.590 -2.927 1.00 94.19 283 HIS A CA 1
ATOM 2128 C C . HIS A 1 283 ? 8.751 -9.853 -2.116 1.00 94.19 283 HIS A C 1
ATOM 2130 O O . HIS A 1 283 ? 8.666 -9.829 -0.890 1.00 94.19 283 HIS A O 1
ATOM 2136 N N . LEU A 1 284 ? 9.132 -10.945 -2.779 1.00 94.94 284 LEU A N 1
ATOM 2137 C CA . LEU A 1 284 ? 9.592 -12.201 -2.176 1.00 94.94 284 LEU A CA 1
ATOM 2138 C C . LEU A 1 284 ? 11.092 -12.447 -2.415 1.00 94.94 284 LEU A C 1
ATOM 2140 O O . LEU A 1 284 ? 11.617 -13.473 -1.987 1.00 94.94 284 LEU A O 1
ATOM 2144 N N . SER A 1 285 ? 11.790 -11.515 -3.074 1.00 93.56 285 SER A N 1
ATOM 2145 C CA . SER A 1 285 ? 13.195 -11.670 -3.482 1.00 93.56 285 SER A CA 1
ATOM 2146 C C . SER A 1 285 ? 14.179 -11.769 -2.313 1.00 93.56 285 SER A C 1
ATOM 2148 O O . SER A 1 285 ? 15.252 -12.354 -2.445 1.00 93.56 285 SER A O 1
ATOM 2150 N N . SER A 1 286 ? 13.839 -11.189 -1.160 1.00 95.44 286 SER A N 1
ATOM 2151 C CA . SER A 1 286 ? 14.713 -11.136 0.009 1.00 95.44 286 SER A CA 1
ATOM 2152 C C . SER A 1 286 ? 13.921 -11.082 1.311 1.00 95.44 286 SER A C 1
ATOM 2154 O O . SER A 1 286 ? 12.764 -10.660 1.344 1.00 95.44 286 SER A O 1
ATOM 2156 N N . PHE A 1 287 ? 14.571 -11.445 2.420 1.00 94.62 287 PHE A N 1
ATOM 2157 C CA . PHE A 1 287 ? 13.977 -11.339 3.756 1.00 94.62 287 PHE A CA 1
ATOM 2158 C C . PHE A 1 287 ? 13.504 -9.911 4.070 1.00 94.62 287 PHE A C 1
ATOM 2160 O O . PHE A 1 287 ? 12.426 -9.718 4.628 1.00 94.62 287 PHE A O 1
ATOM 2167 N N . THR A 1 288 ? 14.275 -8.900 3.663 1.00 94.25 288 THR A N 1
ATOM 2168 C CA . THR A 1 288 ? 13.904 -7.490 3.829 1.00 94.25 288 THR A CA 1
ATOM 2169 C C . THR A 1 288 ? 12.629 -7.138 3.070 1.00 94.25 288 THR A C 1
ATOM 2171 O O . THR A 1 288 ? 11.780 -6.434 3.616 1.00 94.25 288 THR A O 1
ATOM 2174 N N . GLU A 1 289 ? 12.446 -7.663 1.857 1.00 93.81 289 GLU A N 1
ATOM 2175 C CA . GLU A 1 289 ? 11.219 -7.435 1.089 1.00 93.81 289 GLU A CA 1
ATOM 2176 C C . GLU A 1 289 ? 10.009 -8.161 1.682 1.00 93.81 289 GLU A C 1
ATOM 2178 O O . GLU A 1 289 ? 8.922 -7.586 1.730 1.00 93.81 289 GLU A O 1
ATOM 2183 N N . VAL A 1 290 ? 10.199 -9.346 2.266 1.00 94.50 290 VAL A N 1
ATOM 2184 C CA . VAL A 1 290 ? 9.135 -10.053 3.001 1.00 94.50 290 VAL A CA 1
ATOM 2185 C C . VAL A 1 290 ? 8.704 -9.275 4.251 1.00 94.50 290 VAL A C 1
ATOM 2187 O O . VAL A 1 290 ? 7.509 -9.159 4.533 1.00 94.50 290 VAL A O 1
ATOM 2190 N N . VAL A 1 291 ? 9.646 -8.674 4.985 1.00 94.88 291 VAL A N 1
ATOM 2191 C CA . VAL A 1 291 ? 9.323 -7.794 6.125 1.00 94.88 291 VAL A CA 1
ATOM 2192 C C . VAL A 1 291 ? 8.550 -6.555 5.656 1.00 94.88 291 VAL A C 1
ATOM 2194 O O . VAL A 1 291 ? 7.5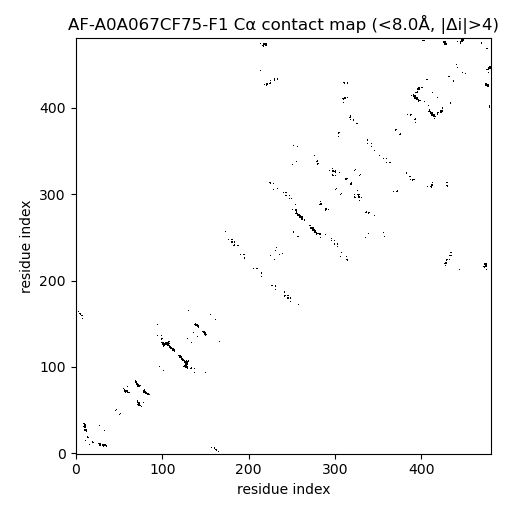63 -6.160 6.285 1.00 94.88 291 VAL A O 1
ATOM 2197 N N . ARG A 1 292 ? 8.945 -5.956 4.524 1.00 94.12 292 ARG A N 1
ATOM 2198 C CA . ARG A 1 292 ? 8.209 -4.833 3.922 1.00 94.12 292 ARG A CA 1
ATOM 2199 C C . ARG A 1 292 ? 6.809 -5.254 3.477 1.00 94.12 292 ARG A C 1
ATOM 2201 O O . ARG A 1 292 ? 5.863 -4.524 3.760 1.00 94.12 292 ARG A O 1
ATOM 2208 N N . LEU A 1 293 ? 6.660 -6.425 2.859 1.00 96.12 293 LEU A N 1
ATOM 2209 C CA . LEU A 1 293 ? 5.368 -7.002 2.484 1.00 96.12 293 LEU A CA 1
ATOM 2210 C C . LEU A 1 293 ? 4.461 -7.154 3.706 1.00 96.12 293 LEU A C 1
ATOM 2212 O O . LEU A 1 293 ? 3.299 -6.765 3.642 1.00 96.12 293 LEU A O 1
ATOM 2216 N N . PHE A 1 294 ? 4.979 -7.657 4.830 1.00 94.69 294 PHE A N 1
ATOM 2217 C CA . PHE A 1 294 ? 4.203 -7.759 6.066 1.00 94.69 294 PHE A CA 1
ATOM 2218 C C . PHE A 1 294 ? 3.714 -6.382 6.542 1.00 94.69 294 PHE A C 1
ATOM 2220 O O . PHE A 1 294 ? 2.525 -6.210 6.810 1.00 94.69 294 PHE A O 1
ATOM 2227 N N . SER A 1 295 ? 4.589 -5.373 6.551 1.00 92.50 295 SER A N 1
ATOM 2228 C CA . SER A 1 295 ? 4.219 -3.997 6.914 1.00 92.50 295 SER A CA 1
ATOM 2229 C C . SER A 1 295 ? 3.147 -3.406 5.982 1.00 92.50 295 SER A C 1
ATOM 2231 O O . SER A 1 295 ? 2.104 -2.928 6.436 1.00 92.50 295 SER A O 1
ATOM 2233 N N . TYR A 1 296 ? 3.339 -3.504 4.664 1.00 94.69 296 TYR A N 1
ATOM 2234 C CA . TYR A 1 296 ? 2.388 -2.975 3.683 1.00 94.69 296 TYR A CA 1
ATOM 2235 C C . TYR A 1 296 ? 1.115 -3.814 3.550 1.00 94.69 296 TYR A C 1
ATOM 2237 O O . TYR A 1 296 ? 0.093 -3.285 3.115 1.00 94.69 296 TYR A O 1
ATOM 2245 N N . SER A 1 297 ? 1.118 -5.072 3.999 1.00 96.44 297 SER A N 1
ATOM 2246 C CA . SER A 1 297 ? -0.099 -5.882 4.093 1.00 96.44 297 SER A CA 1
ATOM 2247 C C . SER A 1 297 ? -1.095 -5.326 5.097 1.00 96.44 297 SER A C 1
ATOM 2249 O O . SER A 1 297 ? -2.301 -5.348 4.845 1.00 96.44 297 SER A O 1
ATOM 2251 N N . TRP A 1 298 ? -0.595 -4.739 6.187 1.00 93.06 298 TRP A N 1
ATOM 2252 C CA . TRP A 1 298 ? -1.439 -4.028 7.131 1.00 93.06 298 TRP A CA 1
ATOM 2253 C C . TRP A 1 298 ? -2.018 -2.751 6.516 1.00 93.06 298 TRP A C 1
ATOM 2255 O O . TRP A 1 298 ? -3.215 -2.503 6.642 1.00 93.06 298 TRP A O 1
ATOM 2265 N N . VAL A 1 299 ? -1.204 -1.972 5.792 1.00 93.19 299 VAL A N 1
ATOM 2266 C CA . VAL A 1 299 ? -1.671 -0.766 5.080 1.00 93.19 299 VAL A CA 1
ATOM 2267 C C . VAL A 1 299 ? -2.745 -1.129 4.054 1.00 93.19 299 VAL A C 1
ATOM 2269 O O . VAL A 1 299 ? -3.786 -0.480 3.994 1.00 93.19 299 VAL A O 1
ATOM 2272 N N . PHE A 1 300 ? -2.538 -2.199 3.288 1.00 96.38 300 PHE A N 1
ATOM 2273 C CA . PHE A 1 300 ? -3.522 -2.728 2.348 1.00 96.38 300 PHE A CA 1
ATOM 2274 C C . PHE A 1 300 ? -4.829 -3.130 3.054 1.00 96.38 300 PHE A C 1
ATOM 2276 O O . PHE A 1 300 ? -5.907 -2.695 2.645 1.00 96.38 300 PHE A O 1
ATOM 2283 N N . TYR A 1 301 ? -4.745 -3.880 4.157 1.00 95.00 301 TYR A N 1
ATOM 2284 C CA . TYR A 1 301 ? -5.909 -4.230 4.977 1.00 95.00 301 TYR A CA 1
ATOM 2285 C C . TYR A 1 301 ? -6.660 -2.982 5.477 1.00 95.00 301 TYR A C 1
ATOM 2287 O O . TYR A 1 301 ? -7.888 -2.903 5.369 1.00 95.00 301 TYR A O 1
ATOM 2295 N N . ALA A 1 302 ? -5.924 -1.974 5.952 1.00 91.88 302 ALA A N 1
ATOM 2296 C CA . ALA A 1 302 ? -6.472 -0.713 6.441 1.00 91.88 302 ALA A CA 1
ATOM 2297 C C . ALA A 1 302 ? -7.176 0.104 5.345 1.00 91.88 302 ALA A C 1
ATOM 2299 O O . ALA A 1 302 ? -8.254 0.664 5.569 1.00 91.88 302 ALA A O 1
ATOM 2300 N N . LEU A 1 303 ? -6.597 0.146 4.142 1.00 93.81 303 LEU A N 1
ATOM 2301 C CA . LEU A 1 303 ? -7.155 0.848 2.984 1.00 93.81 303 LEU A CA 1
ATOM 2302 C C . LEU A 1 303 ? -8.449 0.205 2.483 1.00 93.81 303 LEU A C 1
ATOM 2304 O O . LEU A 1 303 ? -9.368 0.920 2.075 1.00 93.81 303 LEU A O 1
ATOM 2308 N N . VAL A 1 304 ? -8.527 -1.127 2.503 1.00 93.69 304 VAL A N 1
ATOM 2309 C CA . VAL A 1 304 ? -9.617 -1.854 1.845 1.00 93.69 304 VAL A CA 1
ATOM 2310 C C . VAL A 1 304 ? -10.743 -2.230 2.810 1.00 93.69 304 VAL A C 1
ATOM 2312 O O . VAL A 1 304 ? -11.904 -2.028 2.440 1.00 93.69 304 VAL A O 1
ATOM 2315 N N . PHE A 1 305 ? -10.431 -2.729 4.013 1.00 92.50 305 PHE A N 1
ATOM 2316 C CA . PHE A 1 305 ? -11.392 -3.452 4.864 1.00 92.50 305 PHE A CA 1
ATOM 2317 C C . PHE A 1 305 ? -11.644 -2.848 6.250 1.00 92.50 305 PHE A C 1
ATOM 2319 O O . PHE A 1 305 ? -12.716 -3.077 6.807 1.00 92.50 305 PHE A O 1
ATOM 2326 N N . MET A 1 306 ? -10.702 -2.089 6.816 1.00 88.69 306 MET A N 1
ATOM 2327 C CA . MET A 1 306 ? -10.793 -1.622 8.212 1.00 88.69 306 MET A CA 1
ATOM 2328 C C . MET A 1 306 ? -12.039 -0.775 8.503 1.00 88.69 306 MET A C 1
ATOM 2330 O O . MET A 1 306 ? -12.613 -0.872 9.580 1.00 88.69 306 MET A O 1
ATOM 2334 N N . ASP A 1 307 ? -12.520 -0.003 7.530 1.00 86.75 307 ASP A N 1
ATOM 2335 C CA . ASP A 1 307 ? -13.746 0.794 7.651 1.00 86.75 307 ASP A CA 1
ATOM 2336 C C . ASP A 1 307 ? -15.044 -0.033 7.684 1.00 86.75 307 ASP A C 1
ATOM 2338 O O . ASP A 1 307 ? -16.100 0.516 7.986 1.00 86.75 307 ASP A O 1
ATOM 2342 N N . ARG A 1 308 ? -14.985 -1.328 7.362 1.00 88.88 308 ARG A N 1
ATOM 2343 C CA . ARG A 1 308 ? -16.128 -2.258 7.361 1.00 88.88 308 ARG A CA 1
ATOM 2344 C C . ARG A 1 308 ? -16.086 -3.261 8.512 1.00 88.88 308 ARG A C 1
ATOM 2346 O O . ARG A 1 308 ? -16.919 -4.162 8.563 1.00 88.88 308 ARG A O 1
ATOM 2353 N N . MET A 1 309 ? -15.099 -3.149 9.396 1.00 92.00 309 MET A N 1
ATOM 2354 C CA . MET A 1 309 ? -14.897 -4.084 10.500 1.00 92.00 309 MET A CA 1
ATOM 2355 C C . MET A 1 309 ? -14.750 -3.342 11.839 1.00 92.00 309 MET A C 1
ATOM 2357 O O . MET A 1 309 ? -13.723 -3.488 12.500 1.00 92.00 309 MET A O 1
ATOM 2361 N N . PRO A 1 310 ? -15.750 -2.542 12.260 1.00 91.81 310 PRO A N 1
ATOM 2362 C CA . PRO A 1 310 ? -15.671 -1.811 13.524 1.00 91.81 310 PRO A CA 1
ATOM 2363 C C . PRO A 1 310 ? -15.501 -2.773 14.704 1.00 91.81 310 PRO A C 1
ATOM 2365 O O . PRO A 1 310 ? -16.173 -3.808 14.769 1.00 91.81 310 PRO A O 1
ATOM 2368 N N . GLY A 1 311 ? -14.589 -2.450 15.622 1.00 90.75 311 GLY A N 1
ATOM 2369 C CA . GLY A 1 311 ? -14.295 -3.270 16.802 1.00 90.75 311 GLY A CA 1
ATOM 2370 C C . GLY A 1 311 ? -13.395 -4.491 16.574 1.00 90.75 311 GLY A C 1
ATOM 2371 O O . GLY A 1 311 ? -12.962 -5.115 17.543 1.00 90.75 311 GLY A O 1
ATOM 2372 N N . ILE A 1 312 ? -13.023 -4.821 15.329 1.00 93.00 312 ILE A N 1
ATOM 2373 C CA . ILE A 1 312 ? -12.184 -6.003 15.044 1.00 93.00 312 ILE A CA 1
ATOM 2374 C C . ILE A 1 312 ? -10.809 -5.941 15.719 1.00 93.00 312 ILE A C 1
ATOM 2376 O O . ILE A 1 312 ? -10.211 -6.975 15.999 1.00 93.00 312 ILE A O 1
ATOM 2380 N N . ALA A 1 313 ? -10.304 -4.733 15.975 1.00 90.25 313 ALA A N 1
ATOM 2381 C CA . ALA A 1 313 ? -8.976 -4.501 16.525 1.00 90.25 313 ALA A CA 1
ATOM 2382 C C . ALA A 1 313 ? -8.907 -4.594 18.060 1.00 90.25 313 ALA A C 1
ATOM 2384 O O . ALA A 1 313 ? -7.813 -4.502 18.614 1.00 90.25 313 ALA A O 1
ATOM 2385 N N . ILE A 1 314 ? -10.047 -4.771 18.735 1.00 89.81 314 ILE A N 1
ATOM 2386 C CA . ILE A 1 314 ? -10.133 -4.866 20.200 1.00 89.81 314 ILE A CA 1
ATOM 2387 C C . ILE A 1 314 ? -9.678 -6.251 20.667 1.00 89.81 314 ILE A C 1
ATOM 2389 O O . ILE A 1 314 ? -8.894 -6.381 21.603 1.00 89.81 314 ILE A O 1
ATOM 2393 N N . TYR A 1 315 ? -10.133 -7.304 19.984 1.00 91.56 315 TYR A N 1
ATOM 2394 C CA . TYR A 1 315 ? -9.763 -8.676 20.310 1.00 91.56 315 TYR A CA 1
ATOM 2395 C C . TYR A 1 315 ? -8.595 -9.151 19.439 1.00 91.56 315 TYR A C 1
ATOM 2397 O O . TYR A 1 315 ? -8.763 -9.486 18.263 1.00 91.56 315 TYR A O 1
ATOM 2405 N N . MET A 1 316 ? -7.399 -9.192 20.032 1.00 91.06 316 MET A N 1
ATOM 2406 C CA . MET A 1 316 ? -6.136 -9.456 19.327 1.00 91.06 316 MET A CA 1
ATOM 2407 C C . MET A 1 316 ? -6.135 -10.711 18.435 1.00 91.06 316 MET A C 1
ATOM 2409 O O . MET A 1 316 ? -5.705 -10.594 17.285 1.00 91.06 316 MET A O 1
ATOM 2413 N N . PRO A 1 317 ? -6.620 -11.893 18.872 1.00 93.31 317 PRO A N 1
ATOM 2414 C CA . PRO A 1 317 ? -6.648 -13.074 18.005 1.00 93.31 317 PRO A CA 1
ATOM 2415 C C . PRO A 1 317 ? -7.463 -12.861 16.723 1.00 93.31 317 PRO A C 1
ATOM 2417 O O . PRO A 1 317 ? -7.012 -13.214 15.633 1.00 93.31 317 PRO A O 1
ATOM 2420 N N . GLY A 1 318 ? -8.628 -12.220 16.834 1.00 93.19 318 GLY A N 1
ATOM 2421 C CA . GLY A 1 318 ? -9.464 -11.877 15.684 1.00 93.19 318 GLY A CA 1
ATOM 2422 C C . GLY A 1 318 ? -8.796 -10.883 14.751 1.00 93.19 318 GLY A C 1
ATOM 2423 O O . GLY A 1 318 ? -8.783 -11.077 13.536 1.00 93.19 318 GLY A O 1
ATOM 2424 N N . TYR A 1 319 ? -8.185 -9.849 15.325 1.00 92.75 319 TYR A N 1
ATOM 2425 C CA . TYR A 1 319 ? -7.458 -8.838 14.570 1.00 92.75 319 TYR A CA 1
ATOM 2426 C C . TYR A 1 319 ? -6.308 -9.429 13.747 1.00 92.75 319 TYR A C 1
ATOM 2428 O O . TYR A 1 319 ? -6.165 -9.104 12.568 1.00 92.75 319 TYR A O 1
ATOM 2436 N N . ILE A 1 320 ? -5.524 -10.337 14.339 1.00 93.69 320 ILE A N 1
ATOM 2437 C CA . ILE A 1 320 ? -4.424 -11.030 13.654 1.00 93.69 320 ILE A CA 1
ATOM 2438 C C . ILE A 1 320 ? -4.963 -11.864 12.488 1.00 93.69 320 ILE A C 1
ATOM 2440 O O . ILE A 1 320 ? -4.448 -11.762 11.375 1.00 93.69 320 ILE A O 1
ATOM 2444 N N . VAL A 1 321 ? -6.022 -12.651 12.709 1.00 95.81 321 VAL A N 1
ATOM 2445 C CA . VAL A 1 321 ? -6.639 -13.466 11.649 1.00 95.81 321 VAL A CA 1
ATOM 2446 C C . VAL A 1 321 ? -7.177 -12.590 10.517 1.00 95.81 321 VAL A C 1
ATOM 2448 O O . VAL A 1 321 ? -6.926 -12.890 9.349 1.00 95.81 321 VAL A O 1
ATOM 2451 N N . ALA A 1 322 ? -7.859 -11.488 10.838 1.00 94.81 322 ALA A N 1
ATOM 2452 C CA . ALA A 1 322 ? -8.358 -10.545 9.841 1.00 94.81 322 ALA A CA 1
ATOM 2453 C C . ALA A 1 322 ? -7.208 -9.917 9.035 1.00 94.81 322 ALA A C 1
ATOM 2455 O O . ALA A 1 322 ? -7.231 -9.960 7.805 1.00 94.81 322 ALA A O 1
ATOM 2456 N N . ALA A 1 323 ? -6.170 -9.404 9.700 1.00 93.56 323 ALA A N 1
ATOM 2457 C CA . ALA A 1 323 ? -5.016 -8.793 9.039 1.00 93.56 323 ALA A CA 1
ATOM 2458 C C . ALA A 1 323 ? -4.244 -9.790 8.153 1.00 93.56 323 ALA A C 1
ATOM 2460 O O . ALA A 1 323 ? -3.759 -9.421 7.083 1.00 93.56 323 ALA A O 1
ATOM 2461 N N . LEU A 1 324 ? -4.159 -11.064 8.544 1.00 95.75 324 LEU A N 1
ATOM 2462 C CA . LEU A 1 324 ? -3.509 -12.097 7.735 1.00 95.75 324 LEU A CA 1
ATOM 2463 C C . LEU A 1 324 ? -4.355 -12.507 6.523 1.00 95.75 324 LEU A C 1
ATOM 2465 O O . LEU A 1 324 ? -3.855 -12.490 5.398 1.00 95.75 324 LEU A O 1
ATOM 2469 N N . LEU A 1 325 ? -5.628 -12.857 6.732 1.00 96.06 325 LEU A N 1
ATOM 2470 C CA . LEU A 1 325 ? -6.488 -13.403 5.675 1.00 96.06 325 LEU A CA 1
ATOM 2471 C C . LEU A 1 325 ? -7.015 -12.341 4.705 1.00 96.06 325 LEU A C 1
ATOM 2473 O O . LEU A 1 325 ? -7.239 -12.649 3.537 1.00 96.06 325 LEU A O 1
ATOM 2477 N N . LEU A 1 326 ? -7.216 -11.104 5.167 1.00 95.94 326 LEU A N 1
ATOM 2478 C CA . LEU A 1 326 ? -7.672 -9.986 4.333 1.00 95.94 326 LEU A CA 1
ATOM 2479 C C . LEU A 1 326 ? -6.538 -9.035 3.938 1.00 95.94 326 LEU A C 1
ATOM 2481 O O . LEU A 1 326 ? -6.725 -8.225 3.036 1.00 95.94 326 LEU A O 1
ATOM 2485 N N . GLY A 1 327 ? -5.375 -9.116 4.586 1.00 96.00 327 GLY A N 1
ATOM 2486 C CA . GLY A 1 327 ? -4.204 -8.297 4.274 1.00 96.00 327 GLY A CA 1
ATOM 2487 C C . GLY A 1 327 ? -3.099 -9.090 3.592 1.00 96.00 327 GLY A C 1
ATOM 2488 O O . GLY A 1 327 ? -2.909 -8.995 2.381 1.00 96.00 327 GLY A O 1
ATOM 2489 N N . PHE A 1 328 ? -2.364 -9.874 4.380 1.00 96.50 328 PHE A N 1
ATOM 2490 C CA . PHE A 1 328 ? -1.128 -10.539 3.953 1.00 96.50 328 PHE A CA 1
ATOM 2491 C C . PHE A 1 328 ? -1.324 -11.519 2.793 1.00 96.50 328 PHE A C 1
ATOM 2493 O O . PHE A 1 328 ? -0.668 -11.389 1.757 1.00 96.50 328 PHE A O 1
ATOM 2500 N N . VAL A 1 329 ? -2.257 -12.464 2.934 1.00 95.12 329 VAL A N 1
ATOM 2501 C CA . VAL A 1 329 ? -2.539 -13.479 1.909 1.00 95.12 329 VAL A CA 1
ATOM 2502 C C . VAL A 1 329 ? -2.956 -12.840 0.576 1.00 95.12 329 VAL A C 1
ATOM 2504 O O . VAL A 1 329 ? -2.267 -13.076 -0.418 1.00 95.12 329 VAL A O 1
ATOM 2507 N N . PRO A 1 330 ? -4.009 -12.000 0.500 1.00 95.69 330 PRO A N 1
ATOM 2508 C CA . PRO A 1 330 ? -4.421 -11.421 -0.774 1.00 95.69 330 PRO A CA 1
ATOM 2509 C C . PRO A 1 330 ? -3.368 -10.478 -1.352 1.00 95.69 330 PRO A C 1
ATOM 2511 O O . PRO A 1 330 ? -3.154 -10.522 -2.560 1.00 95.69 330 PRO A O 1
ATOM 2514 N N . LEU A 1 331 ? -2.669 -9.676 -0.537 1.00 97.19 331 LEU A N 1
ATOM 2515 C CA . LEU A 1 331 ? -1.627 -8.789 -1.057 1.00 97.19 331 LEU A CA 1
ATOM 2516 C C . LEU A 1 331 ? -0.475 -9.574 -1.697 1.00 97.19 331 LEU A C 1
ATOM 2518 O O . LEU A 1 331 ? -0.022 -9.203 -2.777 1.00 97.19 331 LEU A O 1
ATOM 2522 N N . SER A 1 332 ? -0.031 -10.666 -1.065 1.00 95.56 332 SER A N 1
ATOM 2523 C CA . SER A 1 332 ? 1.079 -11.487 -1.572 1.00 95.56 332 SER A CA 1
ATOM 2524 C C . SER A 1 332 ? 0.826 -12.033 -2.983 1.00 95.56 332 SER A C 1
ATOM 2526 O O . SER A 1 332 ? 1.754 -12.082 -3.791 1.00 95.56 332 SER A O 1
ATOM 2528 N N . VAL A 1 333 ? -0.432 -12.371 -3.292 1.00 96.06 333 VAL A N 1
ATOM 2529 C CA . VAL A 1 333 ? -0.867 -12.895 -4.594 1.00 96.06 333 VAL A CA 1
ATOM 2530 C C . VAL A 1 333 ? -1.206 -11.763 -5.562 1.00 96.06 333 VAL A C 1
ATOM 2532 O O . VAL A 1 333 ? -0.772 -11.777 -6.712 1.00 96.06 333 VAL A O 1
ATOM 2535 N N . LEU A 1 334 ? -1.965 -10.758 -5.117 1.00 97.06 334 LEU A N 1
ATOM 2536 C CA . LEU A 1 334 ? -2.397 -9.650 -5.971 1.00 97.06 334 LEU A CA 1
ATOM 2537 C C . LEU A 1 334 ? -1.223 -8.796 -6.446 1.00 97.06 334 LEU A C 1
ATOM 2539 O O . LEU A 1 334 ? -1.273 -8.323 -7.575 1.00 97.06 334 LEU A O 1
ATOM 2543 N N . ALA A 1 335 ? -0.165 -8.635 -5.647 1.00 96.50 335 ALA A N 1
ATOM 2544 C CA . ALA A 1 335 ? 1.052 -7.955 -6.092 1.00 96.50 335 ALA A CA 1
ATOM 2545 C C . ALA A 1 335 ? 1.657 -8.639 -7.333 1.00 96.50 335 ALA A C 1
ATOM 2547 O O . ALA A 1 335 ? 1.943 -7.965 -8.319 1.00 96.50 335 ALA A O 1
ATOM 2548 N N . ILE A 1 336 ? 1.726 -9.978 -7.338 1.00 96.69 336 ILE A N 1
ATOM 2549 C CA . ILE A 1 336 ? 2.191 -10.768 -8.493 1.00 96.69 336 ILE A CA 1
ATOM 2550 C C . ILE A 1 336 ? 1.280 -10.520 -9.698 1.00 96.69 336 ILE A C 1
ATOM 2552 O O . ILE A 1 336 ? 1.754 -10.180 -10.779 1.00 96.69 336 ILE A O 1
ATOM 2556 N N . VAL A 1 337 ? -0.038 -10.645 -9.511 1.00 96.88 337 VAL A N 1
ATOM 2557 C CA . VAL A 1 337 ? -1.022 -10.467 -10.593 1.00 96.88 337 VAL A CA 1
ATOM 2558 C C . VAL A 1 337 ? -0.939 -9.064 -11.194 1.00 96.88 337 VAL A C 1
ATOM 2560 O O . VAL A 1 337 ? -0.916 -8.912 -12.413 1.00 96.88 337 VAL A O 1
ATOM 2563 N N . VAL A 1 338 ? -0.865 -8.031 -10.356 1.00 96.69 338 VAL A N 1
ATOM 2564 C CA . VAL A 1 338 ? -0.748 -6.637 -10.798 1.00 96.69 338 VAL A CA 1
ATOM 2565 C C . VAL A 1 338 ? 0.563 -6.418 -11.552 1.00 96.69 338 VAL A C 1
ATOM 2567 O O . VAL A 1 338 ? 0.548 -5.779 -12.604 1.00 96.69 338 VAL A O 1
ATOM 2570 N N . ALA A 1 339 ? 1.680 -6.967 -11.067 1.00 93.69 339 ALA A N 1
ATOM 2571 C CA . ALA A 1 339 ? 2.965 -6.879 -11.753 1.00 93.69 339 ALA A CA 1
ATOM 2572 C C . ALA A 1 339 ? 2.939 -7.571 -13.129 1.00 93.69 339 ALA A C 1
ATOM 2574 O O . ALA A 1 339 ? 3.408 -6.992 -14.110 1.00 93.69 339 ALA A O 1
ATOM 2575 N N . GLU A 1 340 ? 2.321 -8.751 -13.242 1.00 94.00 340 GLU A N 1
ATOM 2576 C CA . GLU A 1 340 ? 2.155 -9.449 -14.525 1.00 94.00 340 GLU A CA 1
ATOM 2577 C C . GLU A 1 340 ? 1.250 -8.680 -15.499 1.00 94.00 340 GLU A C 1
ATOM 2579 O O . GLU A 1 340 ? 1.553 -8.596 -16.690 1.00 94.00 340 GLU A O 1
ATOM 2584 N N . ILE A 1 341 ? 0.181 -8.036 -15.020 1.00 93.81 341 ILE A N 1
ATOM 2585 C CA . ILE A 1 341 ? -0.657 -7.173 -15.869 1.00 93.81 341 ILE A CA 1
ATOM 2586 C C . ILE A 1 341 ? 0.141 -5.955 -16.359 1.00 93.81 341 ILE A C 1
ATOM 2588 O O . ILE A 1 341 ? 0.052 -5.595 -17.535 1.00 93.81 341 ILE A O 1
ATOM 2592 N N . CYS A 1 342 ? 0.953 -5.330 -15.500 1.00 90.56 342 CYS A N 1
ATOM 2593 C CA . CYS A 1 342 ? 1.844 -4.243 -15.915 1.00 90.56 342 CYS A CA 1
ATOM 2594 C C . CYS A 1 342 ? 2.863 -4.719 -16.964 1.00 90.56 342 CYS A C 1
ATOM 2596 O O . CYS A 1 342 ? 3.121 -4.007 -17.936 1.00 90.56 342 CYS A O 1
ATOM 2598 N N . LYS A 1 343 ? 3.382 -5.943 -16.828 1.00 89.00 343 LYS A N 1
ATOM 2599 C CA . LYS A 1 343 ? 4.286 -6.566 -17.804 1.00 89.00 343 LYS A CA 1
ATOM 2600 C C . LYS A 1 343 ? 3.590 -6.840 -19.139 1.00 89.00 343 LYS A C 1
ATOM 2602 O O . LYS A 1 343 ? 4.129 -6.490 -20.187 1.00 89.00 343 LYS A O 1
ATOM 2607 N N . ALA A 1 344 ? 2.366 -7.363 -19.119 1.00 89.25 344 ALA A N 1
ATOM 2608 C CA . ALA A 1 344 ? 1.549 -7.550 -20.319 1.00 89.25 344 ALA A CA 1
ATOM 2609 C C . ALA A 1 344 ? 1.219 -6.213 -21.012 1.00 89.25 344 ALA A C 1
ATOM 2611 O O . ALA A 1 344 ? 1.229 -6.123 -22.241 1.00 89.25 344 ALA A O 1
ATOM 2612 N N . ARG A 1 345 ? 1.002 -5.135 -20.244 1.00 88.38 345 ARG A N 1
ATOM 2613 C CA . ARG A 1 345 ? 0.807 -3.779 -20.786 1.00 88.38 345 ARG A CA 1
ATOM 2614 C C . ARG A 1 345 ? 2.023 -3.281 -21.571 1.00 88.38 345 ARG A C 1
ATOM 2616 O O . ARG A 1 345 ? 1.839 -2.534 -22.529 1.00 88.38 345 ARG A O 1
ATOM 2623 N N . LEU A 1 346 ? 3.250 -3.669 -21.214 1.00 80.19 346 LEU A N 1
ATOM 2624 C CA . LEU A 1 346 ? 4.452 -3.302 -21.982 1.00 80.19 346 LEU A CA 1
ATOM 2625 C C . LEU A 1 346 ? 4.473 -3.931 -23.383 1.00 80.19 346 LEU A C 1
ATOM 2627 O O . LEU A 1 346 ? 5.047 -3.349 -24.295 1.00 80.19 346 LEU A O 1
ATOM 2631 N N . GLN A 1 347 ? 3.810 -5.073 -23.565 1.00 82.75 347 GLN A N 1
ATOM 2632 C CA . GLN A 1 347 ? 3.709 -5.774 -24.850 1.00 82.75 347 GLN A CA 1
ATOM 2633 C C . GLN A 1 347 ? 2.517 -5.295 -25.697 1.00 82.75 347 GLN A C 1
ATOM 2635 O O . GLN A 1 347 ? 2.380 -5.683 -26.855 1.00 82.75 347 GLN A O 1
ATOM 2640 N N . SER A 1 348 ? 1.632 -4.465 -25.133 1.00 81.56 348 SER A N 1
ATOM 2641 C CA . SER A 1 348 ? 0.405 -4.029 -25.798 1.00 81.56 348 SER A CA 1
ATOM 2642 C C . SER A 1 348 ? 0.632 -2.787 -26.674 1.00 81.56 348 SER A C 1
ATOM 2644 O O . SER A 1 348 ? 0.994 -1.730 -26.147 1.00 81.56 348 SER A O 1
ATOM 2646 N N . PRO A 1 349 ? 0.309 -2.842 -27.981 1.00 74.69 349 PRO A N 1
ATOM 2647 C CA . PRO A 1 349 ? 0.423 -1.695 -28.883 1.00 74.69 349 PRO A CA 1
ATOM 2648 C C . PRO A 1 349 ? -0.646 -0.616 -28.642 1.00 74.69 349 PRO A C 1
ATOM 2650 O O . PRO A 1 349 ? -0.533 0.477 -29.181 1.00 74.69 349 PRO A O 1
ATOM 2653 N N . ALA A 1 350 ? -1.685 -0.892 -27.845 1.00 77.88 350 ALA A N 1
ATOM 2654 C CA . ALA A 1 350 ? -2.742 0.076 -27.531 1.00 77.88 350 ALA A CA 1
ATOM 2655 C C . ALA A 1 350 ? -2.467 0.853 -26.233 1.00 77.88 350 ALA A C 1
ATOM 2657 O O . ALA A 1 350 ? -2.822 2.023 -26.110 1.00 77.88 350 ALA A O 1
ATOM 2658 N N . LEU A 1 351 ? -1.830 0.207 -25.251 1.00 76.44 351 LEU A N 1
ATOM 2659 C CA . LEU A 1 351 ? -1.636 0.770 -23.911 1.00 76.44 351 LEU A CA 1
ATOM 2660 C C . LEU A 1 351 ? -0.270 1.445 -23.726 1.00 76.44 351 LEU A C 1
ATOM 2662 O O . LEU A 1 351 ? -0.010 1.989 -22.651 1.00 76.44 351 LEU A O 1
ATOM 2666 N N . PHE A 1 352 ? 0.584 1.463 -24.760 1.00 67.44 352 PHE A N 1
ATOM 2667 C CA . PHE A 1 352 ? 1.940 2.021 -24.683 1.00 67.44 352 PHE A CA 1
ATOM 2668 C C . PHE A 1 352 ? 1.981 3.516 -24.319 1.00 67.44 352 PHE A C 1
ATOM 2670 O O . PHE A 1 352 ? 2.963 3.959 -23.724 1.00 67.44 352 PHE A O 1
ATOM 2677 N N . LEU A 1 353 ? 0.911 4.267 -24.607 1.00 69.00 353 LEU A N 1
ATOM 2678 C CA . LEU A 1 353 ? 0.794 5.701 -24.311 1.00 69.00 353 LEU A CA 1
ATOM 2679 C C . LEU A 1 353 ? 0.620 6.007 -22.813 1.00 69.00 353 LEU A C 1
ATOM 2681 O O . LEU A 1 353 ? 0.953 7.104 -22.368 1.00 69.00 353 LEU A O 1
ATOM 2685 N N . ILE A 1 354 ? 0.095 5.070 -22.014 1.00 78.00 354 ILE A N 1
ATOM 2686 C CA . ILE A 1 354 ? -0.195 5.317 -20.592 1.00 78.00 354 ILE A CA 1
ATOM 2687 C C . ILE A 1 354 ? 1.066 5.090 -19.767 1.00 78.00 354 ILE A C 1
ATOM 2689 O O . ILE A 1 354 ? 1.488 3.947 -19.627 1.00 78.00 354 ILE A O 1
ATOM 2693 N N . HIS A 1 355 ? 1.640 6.133 -19.169 1.00 79.19 355 HIS A N 1
ATOM 2694 C CA . HIS A 1 355 ? 2.845 6.018 -18.336 1.00 79.19 355 HIS A CA 1
ATOM 2695 C C . HIS A 1 355 ? 2.758 4.860 -17.318 1.00 79.19 355 HIS A C 1
ATOM 2697 O O . HIS A 1 355 ? 1.732 4.695 -16.656 1.00 79.19 355 HIS A O 1
ATOM 2703 N N . ASN A 1 356 ? 3.841 4.088 -17.155 1.00 78.88 356 ASN A N 1
ATOM 2704 C CA . ASN A 1 356 ? 3.867 2.856 -16.350 1.00 78.88 356 ASN A CA 1
ATOM 2705 C C . ASN A 1 356 ? 3.351 3.072 -14.910 1.00 78.88 356 ASN A C 1
ATOM 2707 O O . ASN A 1 356 ? 2.446 2.385 -14.441 1.00 78.88 356 ASN A O 1
ATOM 2711 N N . GLN A 1 357 ? 3.843 4.122 -14.247 1.00 84.38 357 GLN A N 1
ATOM 2712 C CA . GLN A 1 357 ? 3.401 4.518 -12.903 1.00 84.38 357 GLN A CA 1
ATOM 2713 C C . GLN A 1 357 ? 1.899 4.860 -12.824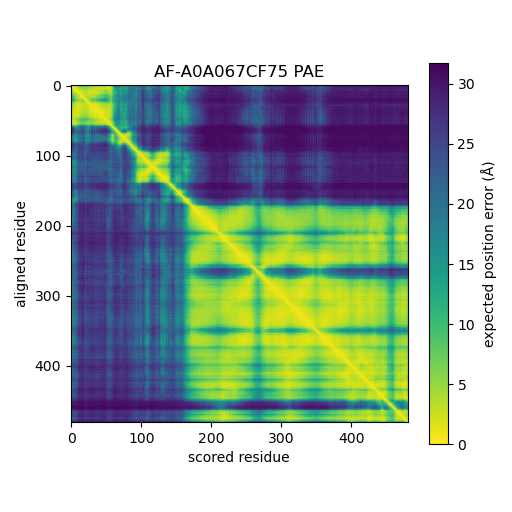 1.00 84.38 357 GLN A C 1
ATOM 2715 O O . GLN A 1 357 ? 1.227 4.456 -11.878 1.00 84.38 357 GLN A O 1
ATOM 2720 N N . LEU A 1 358 ? 1.352 5.570 -13.820 1.00 86.31 358 LEU A N 1
ATOM 2721 C CA . LEU A 1 358 ? -0.074 5.913 -13.859 1.00 86.31 358 LEU A CA 1
ATOM 2722 C C . LEU A 1 358 ? -0.931 4.657 -14.052 1.00 86.31 358 LEU A C 1
ATOM 2724 O O . LEU A 1 358 ? -1.945 4.495 -13.376 1.00 86.31 358 LEU A O 1
ATOM 2728 N N . PHE A 1 359 ? -0.508 3.755 -14.939 1.00 89.88 359 PHE A N 1
ATOM 2729 C CA . PHE A 1 359 ? -1.195 2.487 -15.162 1.00 89.88 359 PHE A CA 1
ATOM 2730 C C . PHE A 1 359 ? -1.250 1.646 -13.880 1.00 89.88 359 PHE A C 1
ATOM 2732 O O . PHE A 1 359 ? -2.317 1.153 -13.518 1.00 89.88 359 PHE A O 1
ATOM 2739 N N . LEU A 1 360 ? -0.137 1.563 -13.142 1.00 91.44 360 LEU A N 1
ATOM 2740 C CA . LEU A 1 360 ? -0.086 0.855 -11.865 1.00 91.44 360 LEU A CA 1
ATOM 2741 C C . LEU A 1 360 ? -1.059 1.444 -10.830 1.00 91.44 360 LEU A C 1
ATOM 2743 O O . LEU A 1 360 ? -1.765 0.696 -10.151 1.00 91.44 360 LEU A O 1
ATOM 2747 N N . VAL A 1 361 ? -1.110 2.775 -10.716 1.00 92.75 361 VAL A N 1
ATOM 2748 C CA . VAL A 1 361 ? -2.041 3.471 -9.813 1.00 92.75 361 VAL A CA 1
ATOM 2749 C C . VAL A 1 361 ? -3.490 3.129 -10.158 1.00 92.75 361 VAL A C 1
ATOM 2751 O O . VAL A 1 361 ? -4.254 2.734 -9.277 1.00 92.75 361 VAL A O 1
ATOM 2754 N N . LEU A 1 362 ? -3.867 3.241 -11.434 1.00 94.44 362 LEU A N 1
ATOM 2755 C CA . LEU A 1 362 ? -5.226 2.943 -11.894 1.00 94.44 362 LEU A CA 1
ATOM 2756 C C . LEU A 1 362 ? -5.599 1.474 -11.663 1.00 94.44 362 LEU A C 1
ATOM 2758 O O . LEU A 1 362 ? -6.718 1.180 -11.239 1.00 94.44 362 LEU A O 1
ATOM 2762 N N . LEU A 1 363 ? -4.657 0.560 -11.890 1.00 95.81 363 LEU A N 1
ATOM 2763 C CA . LEU A 1 363 ? -4.869 -0.868 -11.693 1.00 95.81 363 LEU A CA 1
ATOM 2764 C C . LEU A 1 363 ? -5.096 -1.211 -10.215 1.00 95.81 363 LEU A C 1
ATOM 2766 O O . LEU A 1 363 ? -6.035 -1.939 -9.900 1.00 95.81 363 LEU A O 1
ATOM 2770 N N . TRP A 1 364 ? -4.317 -0.642 -9.293 1.00 97.12 364 TRP A N 1
ATOM 2771 C CA . TRP A 1 364 ? -4.554 -0.843 -7.860 1.00 97.12 364 TRP A CA 1
ATOM 2772 C C . TRP A 1 364 ? -5.866 -0.224 -7.375 1.00 97.12 364 TRP A C 1
ATOM 2774 O O . TRP A 1 364 ? -6.557 -0.840 -6.564 1.00 97.12 364 TRP A O 1
ATOM 2784 N N . LEU A 1 365 ? -6.258 0.945 -7.895 1.00 96.19 365 LEU A N 1
ATOM 2785 C CA . LEU A 1 365 ? -7.572 1.528 -7.601 1.00 96.19 365 LEU A CA 1
ATOM 2786 C C . LEU A 1 365 ? -8.711 0.610 -8.067 1.00 96.19 365 LEU A C 1
ATOM 2788 O O . LEU A 1 365 ? -9.681 0.416 -7.331 1.00 96.19 365 LEU A O 1
ATOM 2792 N N . LEU A 1 366 ? -8.574 -0.004 -9.246 1.00 96.56 366 LEU A N 1
ATOM 2793 C CA . LEU A 1 366 ? -9.523 -0.998 -9.743 1.00 96.56 366 LEU A CA 1
ATOM 2794 C C . LEU A 1 366 ? -9.555 -2.245 -8.849 1.00 96.56 366 LEU A C 1
ATOM 2796 O O . LEU A 1 366 ? -10.638 -2.706 -8.492 1.00 96.56 366 LEU A O 1
ATOM 2800 N N . VAL A 1 367 ? -8.395 -2.766 -8.436 1.00 96.88 367 VAL A N 1
ATOM 2801 C CA . VAL A 1 367 ? -8.314 -3.902 -7.504 1.00 96.88 367 VAL A CA 1
ATOM 2802 C C . VAL A 1 367 ? -9.011 -3.565 -6.186 1.00 96.88 367 VAL A C 1
ATOM 2804 O O . VAL A 1 367 ? -9.849 -4.339 -5.731 1.00 96.88 367 VAL A O 1
ATOM 2807 N N . PHE A 1 368 ? -8.754 -2.396 -5.597 1.00 95.69 368 PHE A N 1
ATOM 2808 C CA . PHE A 1 368 ? -9.410 -1.968 -4.356 1.00 95.69 368 PHE A CA 1
ATOM 2809 C C . PHE A 1 368 ? -10.922 -1.823 -4.521 1.00 95.69 368 PHE A C 1
ATOM 2811 O O . PHE A 1 368 ? -11.679 -2.195 -3.623 1.00 95.69 368 PHE A O 1
ATOM 2818 N N . TYR A 1 369 ? -11.372 -1.318 -5.670 1.00 94.94 369 TYR A N 1
ATOM 2819 C CA . TYR A 1 369 ? -12.790 -1.260 -5.999 1.00 94.94 369 TYR A CA 1
ATOM 2820 C C . TYR A 1 369 ? -13.401 -2.665 -6.065 1.00 94.94 369 TYR A C 1
ATOM 2822 O O . TYR A 1 369 ? -14.389 -2.920 -5.377 1.00 94.94 369 TYR A O 1
ATOM 2830 N N . ILE A 1 370 ? -12.785 -3.598 -6.801 1.00 95.00 370 ILE A N 1
ATOM 2831 C CA . ILE A 1 370 ? -13.246 -4.992 -6.928 1.00 95.00 370 ILE A CA 1
ATOM 2832 C C . ILE A 1 370 ? -13.288 -5.679 -5.562 1.00 95.00 370 ILE A C 1
ATOM 2834 O O . ILE A 1 370 ? -14.307 -6.285 -5.225 1.00 95.00 370 ILE A O 1
ATOM 2838 N N . LEU A 1 371 ? -12.244 -5.517 -4.743 1.00 94.06 371 LEU A N 1
ATOM 2839 C CA . LEU A 1 371 ? -12.174 -6.044 -3.375 1.00 94.06 371 LEU A CA 1
ATOM 2840 C C . LEU A 1 371 ? -13.321 -5.570 -2.482 1.00 94.06 371 LEU A C 1
ATOM 2842 O O . LEU A 1 371 ? -13.673 -6.220 -1.500 1.00 94.06 371 LEU A O 1
ATOM 2846 N N . ARG A 1 372 ? -13.929 -4.442 -2.842 1.00 92.06 372 ARG A N 1
ATOM 2847 C CA . ARG A 1 372 ? -15.037 -3.836 -2.119 1.00 92.06 372 ARG A CA 1
ATOM 2848 C C . ARG A 1 372 ? -16.415 -4.213 -2.654 1.00 92.06 372 ARG A C 1
ATOM 2850 O O . ARG A 1 372 ? -17.399 -3.847 -2.002 1.00 92.06 372 ARG A O 1
ATOM 2857 N N . THR A 1 373 ? -16.496 -4.930 -3.773 1.00 92.75 373 THR A N 1
ATOM 2858 C CA . THR A 1 373 ? -17.749 -5.388 -4.395 1.00 92.75 373 THR A CA 1
ATOM 2859 C C . THR A 1 373 ? -18.271 -6.693 -3.779 1.00 92.75 373 THR A C 1
ATOM 2861 O O . THR A 1 373 ? -17.515 -7.449 -3.166 1.00 92.75 373 THR A O 1
ATOM 2864 N N . PRO A 1 374 ? -19.563 -7.031 -3.971 1.00 90.50 374 PRO A N 1
ATOM 2865 C CA . PRO A 1 374 ? -20.117 -8.309 -3.522 1.00 90.50 374 PRO A CA 1
ATOM 2866 C C . PRO A 1 374 ? -19.522 -9.547 -4.215 1.00 90.50 374 PRO A C 1
ATOM 2868 O O . PRO A 1 374 ? -19.818 -10.660 -3.779 1.00 90.50 374 PRO A O 1
ATOM 2871 N N . LEU A 1 375 ? -18.687 -9.388 -5.249 1.00 90.81 375 LEU A N 1
ATOM 2872 C CA . LEU A 1 375 ? -18.037 -10.501 -5.951 1.00 90.81 375 LEU A CA 1
ATOM 2873 C C . LEU A 1 375 ? -17.194 -11.371 -5.001 1.00 90.81 375 LEU A C 1
ATOM 2875 O O . LEU A 1 375 ? -17.115 -12.582 -5.174 1.00 90.81 375 LEU A O 1
ATOM 2879 N N . LEU A 1 376 ? -16.631 -10.766 -3.951 1.00 89.25 376 LEU A N 1
ATOM 2880 C CA . LEU A 1 376 ? -15.789 -11.439 -2.955 1.00 89.25 376 LEU A CA 1
ATOM 2881 C C . LEU A 1 376 ? -16.536 -11.889 -1.696 1.00 89.25 376 LEU A C 1
ATOM 2883 O O . LEU A 1 376 ? -15.913 -12.341 -0.735 1.00 89.25 376 LEU A O 1
ATOM 2887 N N . ARG A 1 377 ? -17.876 -11.867 -1.702 1.00 89.50 377 ARG A N 1
ATOM 2888 C CA . ARG A 1 377 ? -18.701 -12.480 -0.643 1.00 89.50 377 ARG A CA 1
ATOM 2889 C C . ARG A 1 377 ? -18.264 -13.895 -0.224 1.00 89.50 377 ARG A C 1
ATOM 2891 O O . ARG A 1 377 ? -18.265 -14.130 0.981 1.00 89.50 377 ARG A O 1
ATO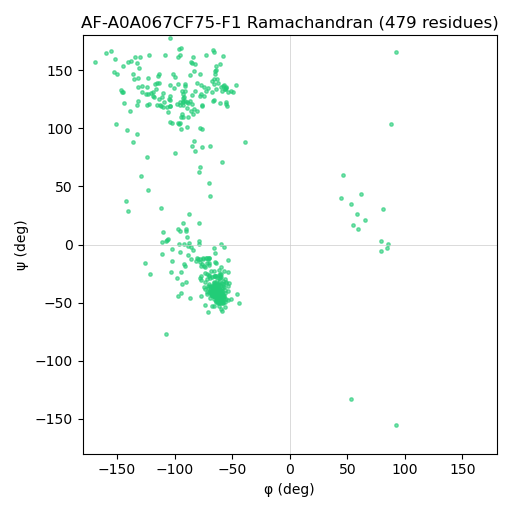M 2898 N N . PRO A 1 378 ? -17.900 -14.840 -1.120 1.00 92.44 378 PRO A N 1
ATOM 2899 C CA . PRO A 1 378 ? -17.451 -16.163 -0.676 1.00 92.44 378 PRO A CA 1
ATOM 2900 C C . PRO A 1 378 ? -16.163 -16.104 0.156 1.00 92.44 378 PRO A C 1
ATOM 2902 O O . PRO A 1 378 ? -16.065 -16.797 1.164 1.00 92.44 378 PRO A O 1
ATOM 2905 N N . VAL A 1 379 ? -15.217 -15.230 -0.204 1.00 90.88 379 VAL A N 1
ATOM 2906 C CA . VAL A 1 379 ? -13.981 -15.022 0.567 1.00 90.88 379 VAL A CA 1
ATOM 2907 C C . VAL A 1 379 ? -14.300 -14.399 1.925 1.00 90.88 379 VAL A C 1
ATOM 2909 O O . VAL A 1 379 ? -13.823 -14.884 2.945 1.00 90.88 379 VAL A O 1
ATOM 2912 N N . HIS A 1 380 ? -15.173 -13.391 1.969 1.00 91.38 380 HIS A N 1
ATOM 2913 C CA . HIS A 1 380 ? -15.610 -12.794 3.235 1.00 91.38 380 HIS A CA 1
ATOM 2914 C C . HIS A 1 380 ? -16.306 -13.798 4.160 1.00 91.38 380 HIS A C 1
ATOM 2916 O O . HIS A 1 380 ? -16.030 -13.801 5.356 1.00 91.38 380 HIS A O 1
ATOM 2922 N N . ARG A 1 381 ? -17.138 -14.696 3.617 1.00 93.62 381 ARG A N 1
ATOM 2923 C CA . ARG A 1 381 ? -17.757 -15.784 4.393 1.00 93.62 381 ARG A CA 1
ATOM 2924 C C . ARG A 1 381 ? -16.722 -16.751 4.963 1.00 93.62 381 ARG A C 1
ATOM 2926 O O . ARG A 1 381 ? -16.863 -17.177 6.102 1.00 93.62 381 ARG A O 1
ATOM 2933 N N . LEU A 1 382 ? -15.684 -17.087 4.195 1.00 94.75 382 LEU A N 1
ATOM 2934 C CA . LEU A 1 382 ? -14.588 -17.918 4.693 1.00 94.75 382 LEU A CA 1
ATOM 2935 C C . LEU A 1 382 ? -13.852 -17.227 5.849 1.00 94.75 382 LEU A C 1
ATOM 2937 O O . LEU A 1 382 ? -13.611 -17.849 6.878 1.00 94.75 382 LEU A O 1
ATOM 2941 N N . VAL A 1 383 ? -13.550 -15.935 5.709 1.00 95.06 383 VAL A N 1
ATOM 2942 C CA . VAL A 1 383 ? -12.907 -15.155 6.777 1.00 95.06 383 VAL A CA 1
ATOM 2943 C C . VAL A 1 383 ? -13.800 -15.069 8.014 1.00 95.06 383 VAL A C 1
ATOM 2945 O O . VAL A 1 383 ? -13.307 -15.244 9.121 1.00 95.06 383 VAL A O 1
ATOM 2948 N N . GLU A 1 384 ? -15.109 -14.874 7.847 1.00 94.88 384 GLU A N 1
ATOM 2949 C CA . GLU A 1 384 ? -16.088 -14.912 8.942 1.00 94.88 384 GLU A CA 1
ATOM 2950 C C . GLU A 1 384 ? -16.079 -16.250 9.691 1.00 94.88 384 GLU A C 1
ATOM 2952 O O . GLU A 1 384 ? -16.096 -16.258 10.921 1.00 94.88 384 GLU A O 1
ATOM 2957 N N . LEU A 1 385 ? -15.991 -17.376 8.975 1.00 95.88 385 LEU A N 1
ATOM 2958 C CA . LEU A 1 385 ? -15.856 -18.697 9.593 1.00 95.88 385 LEU A CA 1
ATOM 2959 C C . LEU A 1 385 ? -14.551 -18.811 10.390 1.00 95.88 385 LEU A C 1
ATOM 2961 O O . LEU A 1 385 ? -14.575 -19.248 11.540 1.00 95.88 385 LEU A O 1
ATOM 2965 N N . CYS A 1 386 ? -13.423 -18.379 9.818 1.00 96.44 386 CYS A N 1
ATOM 2966 C CA . CYS A 1 386 ? -12.134 -18.375 10.512 1.00 96.44 386 CYS A CA 1
ATOM 2967 C C . CYS A 1 386 ? -12.149 -17.484 11.762 1.00 96.44 386 CYS A C 1
ATOM 2969 O O . CYS A 1 386 ? -11.602 -17.872 12.792 1.00 96.44 386 CYS A O 1
ATOM 2971 N N . LEU A 1 387 ? -12.803 -16.323 11.693 1.00 96.44 387 LEU A N 1
ATOM 2972 C CA . LEU A 1 387 ? -12.989 -15.427 12.834 1.00 96.44 387 LEU A CA 1
ATOM 2973 C C . LEU A 1 387 ? -13.849 -16.076 13.926 1.00 96.44 387 LEU A C 1
ATOM 2975 O O . LEU A 1 387 ? -13.495 -15.998 15.101 1.00 96.44 387 LEU A O 1
ATOM 2979 N N . GLY A 1 388 ? -14.904 -16.800 13.545 1.00 95.00 388 GLY A N 1
ATOM 2980 C CA . GLY A 1 388 ? -15.710 -17.593 14.474 1.00 95.00 388 GLY A CA 1
ATOM 2981 C C . GLY A 1 388 ? -14.903 -18.669 15.207 1.00 95.00 388 GLY A C 1
ATOM 2982 O O . GLY A 1 388 ? -15.088 -18.851 16.410 1.00 95.00 388 GLY A O 1
ATOM 2983 N N . LEU A 1 389 ? -13.968 -19.338 14.518 1.00 96.12 389 LEU A N 1
ATOM 2984 C CA . LEU A 1 389 ? -13.093 -20.359 15.118 1.00 96.12 389 LEU A CA 1
ATOM 2985 C C . LEU A 1 389 ? -12.131 -19.789 16.165 1.00 96.12 389 LEU A C 1
ATOM 2987 O O . LEU A 1 389 ? -11.820 -20.476 17.135 1.00 96.12 389 LEU A O 1
ATOM 2991 N N . VAL A 1 390 ? -11.682 -18.541 15.998 1.00 96.44 390 VAL A N 1
ATOM 2992 C CA . VAL A 1 390 ? -10.853 -17.843 16.998 1.00 96.44 390 VAL A CA 1
ATOM 2993 C C . VAL A 1 390 ? -11.679 -17.057 18.014 1.00 96.44 390 VAL A C 1
ATOM 2995 O O . VAL A 1 390 ? -11.131 -16.245 18.749 1.00 96.44 390 VAL A O 1
ATOM 2998 N N . GLY A 1 391 ? -12.990 -17.297 18.076 1.00 95.56 391 GLY A N 1
ATOM 2999 C CA . GLY A 1 391 ? -13.848 -16.720 19.099 1.00 95.56 391 GLY A CA 1
ATOM 3000 C C . GLY A 1 391 ? -14.290 -15.291 18.813 1.00 95.56 391 GLY A C 1
ATOM 3001 O O . GLY A 1 391 ? -14.574 -14.566 19.757 1.00 95.56 391 GLY A O 1
ATOM 3002 N N . VAL A 1 392 ? -14.446 -14.875 17.555 1.00 96.31 392 VAL A N 1
ATOM 3003 C CA . VAL A 1 392 ? -15.010 -13.558 17.201 1.00 96.31 392 VAL A CA 1
ATOM 3004 C C . VAL A 1 392 ? -16.324 -13.703 16.444 1.00 96.31 392 VAL A C 1
ATOM 3006 O O . VAL A 1 392 ? -16.434 -14.484 15.500 1.00 96.31 392 VAL A O 1
ATOM 3009 N N . LYS A 1 393 ? -17.329 -12.919 16.841 1.00 95.38 393 LYS A N 1
ATOM 3010 C CA . LYS A 1 393 ? -18.655 -12.881 16.212 1.00 95.38 393 LYS A CA 1
ATOM 3011 C C . LYS A 1 393 ? -19.088 -11.451 15.907 1.00 95.38 393 LYS A C 1
ATOM 3013 O O . LYS A 1 393 ? -18.574 -10.488 16.470 1.00 95.38 393 LYS A O 1
ATOM 3018 N N . LYS A 1 394 ? -20.064 -11.330 15.007 1.00 95.31 394 LYS A N 1
ATOM 3019 C CA . LYS A 1 394 ? -20.743 -10.067 14.713 1.00 95.31 394 LYS A CA 1
ATOM 3020 C C . LYS A 1 394 ? -21.879 -9.861 15.706 1.00 95.31 394 LYS A C 1
ATOM 3022 O O . LYS A 1 394 ? -22.795 -10.676 15.746 1.00 95.31 394 LYS A O 1
ATOM 3027 N N . GLN A 1 395 ? -21.834 -8.769 16.454 1.00 95.69 395 GLN A N 1
ATOM 3028 C CA . GLN A 1 395 ? -22.945 -8.307 17.276 1.00 95.69 395 GLN A CA 1
ATOM 3029 C C . GLN A 1 395 ? -23.832 -7.384 16.444 1.00 95.69 395 GLN A C 1
ATOM 3031 O O . GLN A 1 395 ? -23.348 -6.371 15.937 1.00 95.69 395 GLN A O 1
ATOM 3036 N N . LYS A 1 396 ? -25.120 -7.711 16.318 1.00 95.56 396 LYS A N 1
ATOM 3037 C CA . LYS A 1 396 ? -26.087 -6.849 15.626 1.00 95.56 396 LYS A CA 1
ATOM 3038 C C . LYS A 1 396 ? -26.450 -5.646 16.482 1.00 95.56 396 LYS A C 1
ATOM 3040 O O . LYS A 1 396 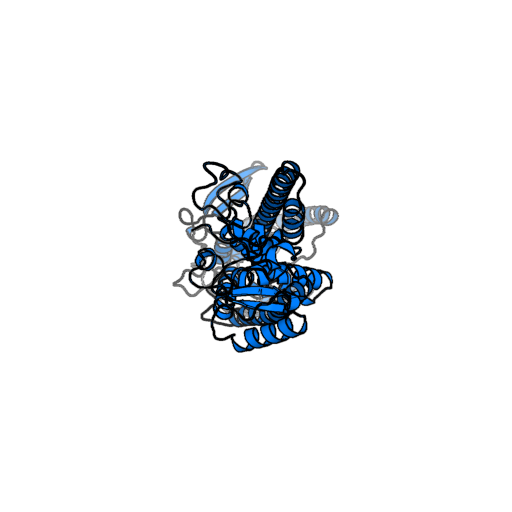? -26.710 -5.796 17.680 1.00 95.56 396 LYS A O 1
ATOM 3045 N N . LEU A 1 397 ? -26.488 -4.480 15.849 1.00 93.00 397 LEU A N 1
ATOM 3046 C CA . LEU A 1 397 ? -26.881 -3.228 16.477 1.00 93.00 397 LEU A CA 1
ATOM 3047 C C . LEU A 1 397 ? -28.328 -2.898 16.110 1.00 93.00 397 LEU A C 1
ATOM 3049 O O . LEU A 1 397 ? -28.705 -2.988 14.942 1.00 93.00 397 LEU A O 1
ATOM 3053 N N . HIS A 1 398 ? -29.122 -2.503 17.101 1.00 91.94 398 HIS A N 1
ATOM 3054 C CA . HIS A 1 398 ? -30.517 -2.139 16.879 1.00 91.94 398 HIS A CA 1
ATOM 3055 C C . HIS A 1 398 ? -30.620 -0.869 16.020 1.00 91.94 398 HIS A C 1
ATOM 3057 O O . HIS A 1 398 ? -29.874 0.092 16.233 1.00 91.94 398 HIS A O 1
ATOM 3063 N N . ILE A 1 399 ? -31.553 -0.848 15.064 1.00 89.31 399 ILE A N 1
ATOM 3064 C CA . ILE A 1 399 ? -31.660 0.225 14.056 1.00 89.31 399 ILE A CA 1
ATOM 3065 C C . ILE A 1 399 ? -31.982 1.603 14.652 1.00 89.31 399 ILE A C 1
ATOM 3067 O O . ILE A 1 399 ? -31.591 2.626 14.093 1.00 89.31 399 ILE A O 1
ATOM 3071 N N . GLU A 1 400 ? -32.659 1.636 15.802 1.00 86.25 400 GLU A N 1
ATOM 3072 C CA . GLU A 1 400 ? -32.993 2.879 16.513 1.00 86.25 400 GLU A CA 1
ATOM 3073 C C . GLU A 1 400 ? -31.805 3.456 17.293 1.00 86.25 400 GLU A C 1
ATOM 3075 O O . GLU A 1 400 ? -31.847 4.610 17.716 1.00 86.25 400 GLU A O 1
ATOM 3080 N N . SER A 1 401 ? -30.721 2.692 17.469 1.00 85.88 401 SER A N 1
ATOM 3081 C CA . SER A 1 401 ? -29.515 3.211 18.106 1.00 85.88 401 SER A CA 1
ATOM 3082 C C . SER A 1 401 ? -28.903 4.302 17.223 1.00 85.88 401 SER A C 1
ATOM 3084 O O . SER A 1 401 ? -28.528 4.022 16.083 1.00 85.88 401 SER A O 1
ATOM 3086 N N . PRO A 1 402 ? -28.674 5.531 17.719 1.00 83.88 402 PRO A N 1
ATOM 3087 C CA . PRO A 1 402 ? -28.015 6.559 16.911 1.00 83.88 402 PRO A CA 1
ATOM 3088 C C . PRO A 1 402 ? -26.566 6.195 16.544 1.00 83.88 402 PRO A C 1
ATOM 3090 O O . PRO A 1 402 ? -25.994 6.768 15.614 1.00 83.88 402 PRO A O 1
ATOM 3093 N N . PHE A 1 403 ? -25.973 5.208 17.227 1.00 88.25 403 PHE A N 1
ATOM 3094 C CA . PHE A 1 403 ? -24.687 4.628 16.844 1.00 88.25 403 PHE A CA 1
ATOM 3095 C C . PHE A 1 403 ? -24.759 3.791 15.556 1.00 88.25 403 PHE A C 1
ATOM 3097 O O . PHE A 1 403 ? -23.724 3.607 14.916 1.00 88.25 403 PHE A O 1
ATOM 3104 N N . TYR A 1 404 ? -25.947 3.369 15.110 1.00 88.56 404 TYR A N 1
ATOM 3105 C CA . TYR A 1 404 ? -26.160 2.664 13.839 1.00 88.56 404 TYR A CA 1
ATOM 3106 C C . TYR A 1 404 ? -25.706 3.500 12.643 1.00 88.56 404 TYR A C 1
ATOM 3108 O O . TYR A 1 404 ? -25.032 3.000 11.745 1.00 88.56 404 TYR A O 1
ATOM 3116 N N . ALA A 1 405 ? -25.960 4.810 12.671 1.00 85.94 405 ALA A N 1
ATOM 3117 C CA . ALA A 1 405 ? -25.474 5.722 11.639 1.00 85.94 405 ALA A CA 1
ATOM 3118 C C . ALA A 1 405 ? -23.935 5.845 11.613 1.00 85.94 405 ALA A C 1
ATOM 3120 O O . ALA A 1 405 ? -23.370 6.240 10.593 1.00 85.94 405 ALA A O 1
ATOM 3121 N N . MET A 1 406 ? -23.253 5.533 12.723 1.00 86.06 406 MET A N 1
ATOM 3122 C CA . MET A 1 406 ? -21.795 5.639 12.842 1.00 86.06 406 MET A CA 1
ATOM 3123 C C . MET A 1 406 ? -21.071 4.323 12.538 1.00 86.06 406 MET A C 1
ATOM 3125 O O . MET A 1 406 ? -20.026 4.354 11.891 1.00 86.06 406 MET A O 1
ATOM 3129 N N . LEU A 1 407 ? -21.598 3.194 13.020 1.00 88.25 407 LEU A N 1
ATOM 3130 C CA . LEU A 1 407 ? -20.949 1.878 12.959 1.00 88.25 407 LEU A CA 1
ATOM 3131 C C . LEU A 1 407 ? -21.526 0.964 11.871 1.00 88.25 407 LEU A C 1
ATOM 3133 O O . LEU A 1 407 ? -20.825 0.076 11.394 1.00 88.25 407 LEU A O 1
ATOM 3137 N N . GLY A 1 408 ? -22.770 1.194 11.449 1.00 90.38 408 GLY A N 1
ATOM 3138 C CA . GLY A 1 408 ? -23.511 0.298 10.566 1.00 90.38 408 GLY A CA 1
ATOM 3139 C C . GLY A 1 408 ? -24.365 -0.714 11.334 1.00 90.38 408 GLY A C 1
ATOM 3140 O O . GLY A 1 408 ? -24.766 -0.480 12.471 1.00 90.38 408 GLY A O 1
ATOM 3141 N N . ASP A 1 409 ? -24.649 -1.840 10.683 1.00 92.50 409 ASP A N 1
ATOM 3142 C CA . ASP A 1 409 ? -25.558 -2.892 11.156 1.00 92.50 409 ASP A CA 1
ATOM 3143 C C . ASP A 1 409 ? -24.961 -3.802 12.240 1.00 92.50 409 ASP A C 1
ATOM 3145 O O . ASP A 1 409 ? -25.690 -4.496 12.953 1.00 92.50 409 ASP A O 1
ATOM 3149 N N . HIS A 1 410 ? -23.635 -3.820 12.373 1.00 94.56 410 HIS A N 1
ATOM 3150 C CA . HIS A 1 410 ? -22.947 -4.668 13.334 1.00 94.56 410 HIS A CA 1
ATOM 3151 C C . HIS A 1 410 ? -21.578 -4.122 13.738 1.00 94.56 410 HIS A C 1
ATOM 3153 O O . HIS A 1 410 ? -20.991 -3.277 13.066 1.00 94.56 410 HIS A O 1
ATOM 3159 N N . PHE A 1 411 ? -21.036 -4.690 14.811 1.00 94.12 411 PHE A N 1
ATOM 3160 C CA . PHE A 1 411 ? -19.626 -4.580 15.176 1.00 94.12 411 PHE A CA 1
ATOM 3161 C C . PHE A 1 411 ? -19.065 -5.947 15.576 1.00 94.12 411 PHE A C 1
ATOM 3163 O O . PHE A 1 411 ? -19.814 -6.888 15.848 1.00 94.12 411 PHE A O 1
ATOM 3170 N N . TRP A 1 412 ? -17.743 -6.084 15.558 1.00 94.81 412 TRP A N 1
ATOM 3171 C CA . TRP A 1 412 ? -17.059 -7.332 15.887 1.00 94.81 412 TRP A CA 1
ATOM 3172 C C . TRP A 1 412 ? -16.721 -7.375 17.374 1.00 94.81 412 TRP A C 1
ATOM 3174 O O . TRP A 1 412 ? -16.181 -6.412 17.916 1.00 94.81 412 TRP A O 1
ATOM 3184 N N . ILE A 1 413 ? -17.042 -8.492 18.025 1.00 93.88 413 ILE A N 1
ATOM 3185 C CA . ILE A 1 413 ? -16.830 -8.693 19.460 1.00 93.88 413 ILE A CA 1
ATOM 3186 C C . ILE A 1 413 ? -16.360 -10.125 19.745 1.00 93.88 413 ILE A C 1
ATOM 3188 O O . ILE A 1 413 ? -16.593 -11.049 18.957 1.00 93.88 413 ILE A O 1
ATOM 3192 N N . GLU A 1 414 ? -15.699 -10.318 20.884 1.00 94.50 414 GLU A N 1
ATOM 3193 C CA . GLU A 1 414 ? -15.408 -11.643 21.423 1.00 94.50 414 GLU A CA 1
ATOM 3194 C C . GLU A 1 414 ? -16.702 -12.448 21.632 1.00 94.50 414 GLU A C 1
ATOM 3196 O O . GLU A 1 414 ? -17.706 -11.954 22.146 1.00 94.50 414 GLU A O 1
ATOM 3201 N N . SER A 1 415 ? -16.675 -13.725 21.259 1.00 92.56 415 SER A N 1
ATOM 3202 C CA . SER A 1 415 ? -17.833 -14.625 21.278 1.00 92.56 415 SER A CA 1
ATOM 3203 C C . SER A 1 415 ? -18.406 -14.829 22.675 1.00 92.56 415 SER A C 1
ATOM 3205 O O . SER A 1 415 ? -19.595 -15.101 22.793 1.00 92.56 415 SER A O 1
ATOM 3207 N N . ALA A 1 416 ? -17.586 -14.683 23.718 1.00 90.75 416 ALA A N 1
ATOM 3208 C CA . ALA A 1 416 ? -18.023 -14.750 25.111 1.00 90.75 416 ALA A CA 1
ATOM 3209 C C . ALA A 1 416 ? -18.913 -13.561 25.520 1.00 90.75 416 ALA A C 1
ATOM 3211 O O . ALA A 1 416 ? -19.692 -13.675 26.462 1.00 90.75 416 ALA A O 1
ATOM 3212 N N . LEU A 1 417 ? -18.807 -12.433 24.811 1.00 90.31 417 LEU A N 1
ATOM 3213 C CA . LEU A 1 417 ? -19.562 -11.204 25.066 1.00 90.31 417 LEU A CA 1
ATOM 3214 C C . LEU A 1 417 ? -20.738 -11.017 24.090 1.00 90.31 417 LEU A C 1
ATOM 3216 O O . LEU A 1 417 ? -21.509 -10.067 24.231 1.00 90.31 417 LEU A O 1
ATOM 3220 N N . HIS A 1 418 ? -20.876 -11.915 23.110 1.00 93.19 418 HIS A N 1
ATOM 3221 C CA . HIS A 1 418 ? -21.946 -11.894 22.119 1.00 93.19 418 HIS A CA 1
ATOM 3222 C C . HIS A 1 418 ? -23.323 -12.087 22.762 1.00 93.19 418 HIS A C 1
ATOM 3224 O O . HIS A 1 418 ? -23.507 -12.908 23.663 1.00 93.19 418 HIS A O 1
ATOM 3230 N N . ARG A 1 419 ? -24.311 -11.374 22.226 1.00 90.31 419 ARG A N 1
ATOM 3231 C CA . ARG A 1 419 ? -25.723 -11.445 22.597 1.00 90.31 419 ARG A CA 1
ATOM 3232 C C . ARG A 1 419 ? -26.556 -11.767 21.372 1.00 90.31 419 ARG A C 1
ATOM 3234 O O . ARG A 1 419 ? -26.357 -11.169 20.319 1.00 90.31 419 ARG A O 1
ATOM 3241 N N . ASP A 1 420 ? -27.503 -12.681 21.538 1.00 89.62 420 ASP A N 1
ATOM 3242 C CA . ASP A 1 420 ? -28.360 -13.139 20.440 1.00 89.62 420 ASP A CA 1
ATOM 3243 C C . ASP A 1 420 ? -29.359 -12.064 19.979 1.00 89.62 420 ASP A C 1
ATOM 3245 O O . ASP A 1 420 ? -29.757 -12.044 18.815 1.00 89.62 420 ASP A O 1
ATOM 3249 N N . GLU A 1 421 ? -29.724 -11.148 20.877 1.00 91.38 421 GLU A N 1
ATOM 3250 C CA . GLU A 1 421 ? -30.600 -10.010 20.596 1.00 91.38 421 GLU A CA 1
ATOM 3251 C C . GLU A 1 421 ? -29.828 -8.804 20.040 1.00 91.38 421 GLU A C 1
ATOM 3253 O O . GLU A 1 421 ? -28.624 -8.637 20.260 1.00 91.38 421 GLU A O 1
ATOM 3258 N N . GLU A 1 422 ? -30.541 -7.928 19.331 1.00 92.06 422 GLU A N 1
ATOM 3259 C CA . GLU A 1 422 ? -29.999 -6.651 18.872 1.00 92.06 422 GLU A CA 1
ATOM 3260 C C . GLU A 1 422 ? -29.723 -5.728 20.065 1.00 92.06 422 GLU A C 1
ATOM 3262 O O . GLU A 1 422 ? -30.562 -5.556 20.949 1.00 92.06 422 GLU A O 1
ATOM 3267 N N . VAL A 1 423 ? -28.531 -5.128 20.109 1.00 91.81 423 VAL A N 1
ATOM 3268 C CA . VAL A 1 423 ? -28.109 -4.318 21.262 1.00 91.81 423 VAL A CA 1
ATOM 3269 C C . VAL A 1 423 ? -28.284 -2.824 21.005 1.00 91.81 423 VAL A C 1
ATOM 3271 O O . VAL A 1 423 ? -28.040 -2.337 19.905 1.00 91.81 423 VAL A O 1
ATO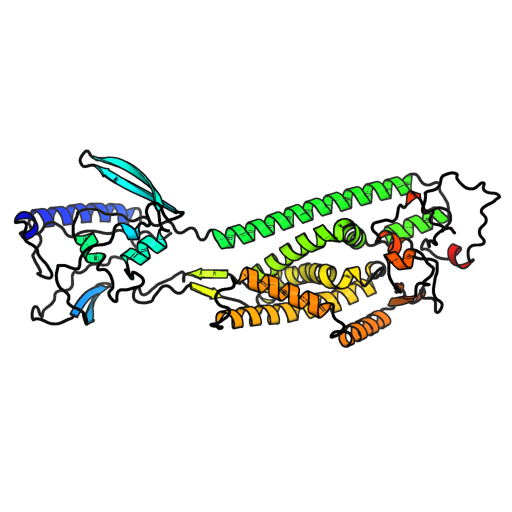M 3274 N N . MET A 1 424 ? -28.653 -2.082 22.053 1.00 90.62 424 MET A N 1
ATOM 3275 C CA . MET A 1 424 ? -28.628 -0.608 22.078 1.00 90.62 424 MET A CA 1
ATOM 3276 C C . MET A 1 424 ? -27.327 -0.051 22.676 1.00 90.62 424 MET A C 1
ATOM 3278 O O . MET A 1 424 ? -26.937 1.082 22.394 1.00 90.62 424 MET A O 1
ATOM 3282 N N . TYR A 1 425 ? -26.659 -0.856 23.503 1.00 91.88 425 TYR A N 1
ATOM 3283 C CA . TYR A 1 425 ? -25.427 -0.516 24.203 1.00 91.88 425 TYR A CA 1
ATOM 3284 C C . TYR A 1 425 ? -24.206 -0.943 23.390 1.00 91.88 425 TYR A C 1
ATOM 3286 O O . TYR A 1 425 ? -24.100 -2.106 22.999 1.00 91.88 425 TYR A O 1
ATOM 3294 N N . VAL A 1 426 ? -23.258 -0.028 23.201 1.00 93.31 426 VAL A N 1
ATOM 3295 C CA . VAL A 1 426 ? -22.030 -0.272 22.432 1.00 93.31 426 VAL A CA 1
ATOM 3296 C C . VAL A 1 426 ? -20.804 -0.141 23.340 1.00 93.31 426 VAL A C 1
ATOM 3298 O O . VAL A 1 426 ? -20.765 0.791 24.148 1.00 93.31 426 VAL A O 1
ATOM 3301 N N . PRO A 1 427 ? -19.796 -1.031 23.230 1.00 93.81 427 PRO A N 1
ATOM 3302 C CA . PRO A 1 427 ? -18.545 -0.885 23.965 1.00 93.81 427 PRO A CA 1
ATOM 3303 C C . PRO A 1 427 ? -17.858 0.449 23.656 1.00 93.81 427 PRO A C 1
ATOM 3305 O O . PRO A 1 427 ? -17.739 0.858 22.498 1.00 93.81 427 PRO A O 1
ATOM 3308 N N . LEU A 1 428 ? -17.347 1.119 24.685 1.00 92.00 428 LEU A N 1
ATOM 3309 C CA . LEU A 1 428 ? -16.655 2.396 24.541 1.00 92.00 428 LEU A CA 1
ATOM 3310 C C . LEU A 1 428 ? -15.394 2.270 23.677 1.00 92.00 428 LEU A C 1
ATOM 3312 O O . LEU A 1 428 ? -15.088 3.187 22.922 1.00 92.00 428 LEU A O 1
ATOM 3316 N N . SER A 1 429 ? -14.695 1.139 23.745 1.00 91.69 429 SER A N 1
ATOM 3317 C CA . SER A 1 429 ? -13.538 0.833 22.895 1.00 91.69 429 SER A CA 1
ATOM 3318 C C . SER A 1 429 ? -13.871 0.910 21.399 1.00 91.69 429 SER A C 1
ATOM 3320 O O . SER A 1 429 ? -13.101 1.501 20.646 1.00 91.69 429 SER A O 1
ATOM 3322 N N . VAL A 1 430 ? -15.040 0.401 20.984 1.00 91.81 430 VAL A N 1
ATOM 3323 C CA . VAL A 1 430 ? -15.570 0.515 19.612 1.00 91.81 430 VAL A CA 1
ATOM 3324 C C . VAL A 1 430 ? -15.965 1.960 19.312 1.00 91.81 430 VAL A C 1
ATOM 3326 O O . VAL A 1 430 ? -15.617 2.507 18.268 1.00 91.81 430 VAL A O 1
ATOM 3329 N N . LEU A 1 431 ? -16.675 2.620 20.233 1.00 89.81 431 LEU A N 1
ATOM 3330 C CA . LEU A 1 431 ? -17.132 3.997 20.025 1.00 89.81 431 LEU A CA 1
ATOM 3331 C C . LEU A 1 431 ? -15.974 4.987 19.876 1.00 89.81 431 LEU A C 1
ATOM 3333 O O . LEU A 1 431 ? -16.086 5.945 19.111 1.00 89.81 431 LEU A O 1
ATOM 3337 N N . MET A 1 432 ? -14.857 4.762 20.566 1.00 87.62 432 MET A N 1
ATOM 3338 C CA . MET A 1 432 ? -13.644 5.573 20.438 1.00 87.62 432 MET A CA 1
ATOM 3339 C C . MET A 1 432 ? -13.052 5.537 19.024 1.00 87.62 432 MET A C 1
ATOM 3341 O O . MET A 1 432 ? -12.359 6.479 18.639 1.00 87.62 432 MET A O 1
ATOM 3345 N N . GLU A 1 433 ? -13.360 4.516 18.219 1.00 85.19 433 GLU A N 1
ATOM 3346 C CA . GLU A 1 433 ? -12.992 4.470 16.801 1.00 85.19 433 GLU A CA 1
ATOM 3347 C C . GLU A 1 433 ? -13.819 5.454 15.954 1.00 85.19 433 GLU A C 1
ATOM 3349 O O . GLU A 1 433 ? -13.477 5.711 14.805 1.00 85.19 433 GLU A O 1
ATOM 3354 N N . THR A 1 434 ? -14.888 6.057 16.479 1.00 84.19 434 THR A N 1
ATOM 3355 C CA . THR A 1 434 ? -15.752 6.969 15.712 1.00 84.19 434 THR A CA 1
ATOM 3356 C C . THR A 1 434 ? -15.297 8.431 15.817 1.00 84.19 434 THR A C 1
ATOM 3358 O O . THR A 1 434 ? -14.985 8.946 16.887 1.00 84.19 434 THR A O 1
ATOM 3361 N N . ARG A 1 435 ? -15.289 9.147 14.683 1.00 74.31 435 ARG A N 1
ATOM 3362 C CA . ARG A 1 435 ? -14.716 10.505 14.560 1.00 74.31 435 ARG A CA 1
ATOM 3363 C C . ARG A 1 435 ? -15.434 11.588 15.380 1.00 74.31 435 ARG A C 1
ATOM 3365 O O . ARG A 1 435 ? -14.833 12.607 15.707 1.00 74.31 435 ARG A O 1
ATOM 3372 N N . ASN A 1 436 ? -16.726 11.408 15.655 1.00 76.19 436 ASN A N 1
ATOM 3373 C CA . ASN A 1 436 ? -17.587 12.454 16.219 1.00 76.19 436 ASN A CA 1
ATOM 3374 C C . ASN A 1 436 ? -17.943 12.228 17.695 1.00 76.19 436 ASN A C 1
ATOM 3376 O O . ASN A 1 436 ? -18.712 13.013 18.259 1.00 76.19 436 ASN A O 1
ATOM 3380 N N . LEU A 1 437 ? -17.398 11.189 18.331 1.00 83.50 437 LEU A N 1
ATOM 3381 C CA . LEU A 1 437 ? -17.676 10.909 19.733 1.00 83.50 437 LEU A CA 1
ATOM 3382 C C . LEU A 1 437 ? -16.904 11.872 20.638 1.00 83.50 437 LEU A C 1
ATOM 3384 O O . LEU A 1 437 ? -15.674 11.910 20.655 1.00 83.50 437 LEU A O 1
ATOM 3388 N N . LYS A 1 438 ? -17.630 12.638 21.451 1.00 83.19 438 LYS A N 1
ATOM 3389 C CA . LYS A 1 438 ? -17.029 13.482 22.490 1.00 83.19 438 LYS A CA 1
ATOM 3390 C C . LYS A 1 438 ? -17.046 12.730 23.816 1.00 83.19 438 LYS A C 1
ATOM 3392 O O . LYS A 1 438 ? -18.079 12.691 24.470 1.00 83.19 438 LYS A O 1
ATOM 3397 N N . LEU A 1 439 ? -15.900 12.206 24.259 1.00 80.88 439 LEU A N 1
ATOM 3398 C CA . LEU A 1 439 ? -15.795 11.449 25.524 1.00 80.88 439 LEU A CA 1
ATOM 3399 C C . LEU A 1 439 ? -16.354 12.203 26.743 1.00 80.88 439 LEU A C 1
ATOM 3401 O O . LEU A 1 439 ? -16.953 11.609 27.629 1.00 80.88 439 LEU A O 1
ATOM 3405 N N . ARG A 1 440 ? -16.227 13.535 26.759 1.00 80.00 440 ARG A N 1
ATOM 3406 C CA . ARG A 1 440 ? -16.771 14.408 27.816 1.00 80.00 440 ARG A CA 1
ATOM 3407 C C . ARG A 1 440 ? -18.304 14.434 27.907 1.00 80.00 440 ARG A C 1
ATOM 3409 O O . ARG A 1 440 ? -18.830 14.947 28.886 1.00 80.00 440 ARG A O 1
ATOM 3416 N N . ASN A 1 441 ? -18.999 13.946 26.883 1.00 85.38 441 ASN A N 1
ATOM 3417 C CA . ASN A 1 441 ? -20.456 13.867 26.839 1.00 85.38 441 ASN A CA 1
ATOM 3418 C C . ASN A 1 441 ? -20.982 12.517 27.356 1.00 85.38 441 ASN A C 1
ATOM 3420 O O . ASN A 1 441 ? -22.189 12.299 27.326 1.00 85.38 441 ASN A O 1
ATOM 3424 N N . ILE A 1 442 ? -20.094 11.614 27.781 1.00 85.19 442 ILE A N 1
ATOM 3425 C CA . ILE A 1 442 ? -20.463 10.317 28.343 1.00 85.19 442 ILE A CA 1
ATOM 3426 C C . ILE A 1 442 ? -20.592 10.464 29.856 1.00 85.19 442 ILE A C 1
ATOM 3428 O O . ILE A 1 442 ? -19.643 10.882 30.528 1.00 85.19 442 ILE A O 1
ATOM 3432 N N . TYR A 1 443 ? -21.755 10.112 30.388 1.00 82.12 443 TYR A N 1
ATOM 3433 C CA . TYR A 1 443 ? -22.018 10.084 31.819 1.00 82.12 443 TYR A CA 1
ATOM 3434 C C . TYR A 1 443 ? -22.970 8.932 32.133 1.00 82.12 443 TYR A C 1
ATOM 3436 O O . TYR A 1 443 ? -23.973 8.784 31.452 1.00 82.12 443 TYR A O 1
ATOM 3444 N N . ASP A 1 444 ? -22.628 8.117 33.134 1.00 84.25 444 ASP A N 1
ATOM 3445 C CA . ASP A 1 444 ? -23.435 6.983 33.606 1.00 84.25 444 ASP A CA 1
ATOM 3446 C C . ASP A 1 444 ? -23.990 6.086 32.481 1.00 84.25 444 ASP A C 1
ATOM 3448 O O . ASP A 1 444 ? -25.186 5.973 32.299 1.00 84.25 444 ASP A O 1
ATOM 3452 N N . HIS A 1 445 ? -23.118 5.492 31.659 1.00 87.88 445 HIS A N 1
ATOM 3453 C CA . HIS A 1 445 ? -23.482 4.630 30.521 1.00 87.88 445 HIS A CA 1
ATOM 3454 C C . HIS A 1 445 ? -24.361 5.298 29.443 1.00 87.88 445 HIS A C 1
ATOM 3456 O O . HIS A 1 445 ? -24.859 4.614 28.544 1.00 87.88 445 HIS A O 1
ATOM 3462 N N . GLU A 1 446 ? -24.491 6.626 29.463 1.00 87.19 446 GLU A N 1
ATOM 3463 C CA . GLU A 1 446 ? -25.285 7.397 28.509 1.00 87.19 446 GLU A CA 1
ATOM 3464 C C . GLU A 1 446 ? -24.456 8.467 27.789 1.00 87.19 446 GLU A C 1
ATOM 3466 O O . GLU A 1 446 ? -23.553 9.086 28.355 1.00 87.19 446 GLU A O 1
ATOM 3471 N N . TYR A 1 447 ? -24.755 8.680 26.507 1.00 86.88 447 TYR A N 1
ATOM 3472 C CA . TYR A 1 447 ? -24.149 9.708 25.666 1.00 86.88 447 TYR A CA 1
ATOM 3473 C C . TYR A 1 447 ? -25.132 10.850 25.409 1.00 86.88 447 TYR A C 1
ATOM 3475 O O . TYR A 1 447 ? -26.161 10.658 24.761 1.00 86.88 447 TYR A O 1
ATOM 3483 N N . PHE A 1 448 ? -24.772 12.057 25.850 1.00 83.25 448 PHE A N 1
ATOM 3484 C CA . PHE A 1 448 ? -25.576 13.268 25.677 1.00 83.25 448 PHE A CA 1
ATOM 3485 C C . PHE A 1 448 ? -25.170 14.014 24.398 1.00 83.25 448 PHE A C 1
ATOM 3487 O O . PHE A 1 448 ? -24.096 14.623 24.320 1.00 83.25 448 PHE A O 1
ATOM 3494 N N . THR A 1 449 ? -26.032 14.008 23.380 1.00 78.88 449 THR A N 1
ATOM 3495 C CA . THR A 1 449 ? -25.753 14.593 22.051 1.00 78.88 449 THR A CA 1
ATOM 3496 C C . THR A 1 449 ? -25.463 16.097 22.104 1.00 78.88 449 THR A C 1
ATOM 3498 O O . THR A 1 449 ? -24.508 16.562 21.475 1.00 78.88 449 THR A O 1
ATOM 3501 N N . TYR A 1 450 ? -26.204 16.847 22.923 1.00 73.12 450 TYR A N 1
ATOM 3502 C CA . TYR A 1 450 ? -26.014 18.290 23.122 1.00 73.12 450 TYR A CA 1
ATOM 3503 C C . TYR A 1 450 ? -25.006 18.639 24.235 1.00 73.12 450 TYR A C 1
ATOM 3505 O O . TYR A 1 450 ? -24.671 19.806 24.418 1.00 73.12 450 TYR A O 1
ATOM 3513 N N . GLY A 1 451 ? -24.431 17.638 24.910 1.00 68.88 451 GLY A N 1
ATOM 3514 C CA . GLY A 1 451 ? -23.525 17.820 26.047 1.00 68.88 451 GLY A CA 1
ATOM 3515 C C . GLY A 1 451 ? -24.237 17.814 27.400 1.00 68.88 451 GLY A C 1
ATOM 3516 O O . GLY A 1 451 ? -25.457 17.902 27.490 1.00 68.88 451 GLY A O 1
ATOM 3517 N N . VAL A 1 452 ? -23.451 17.682 28.470 1.00 65.69 452 VAL A N 1
ATOM 3518 C CA . VAL A 1 452 ? -23.951 17.611 29.851 1.00 65.69 452 VAL A CA 1
ATOM 3519 C C . VAL A 1 452 ? -24.133 19.041 30.378 1.00 65.69 452 VAL A C 1
ATOM 3521 O O . VAL A 1 452 ? -23.211 19.606 30.962 1.00 65.69 452 VAL A O 1
ATOM 3524 N N . PHE A 1 453 ? -25.282 19.672 30.108 1.00 54.56 453 PHE A N 1
ATOM 3525 C CA . PHE A 1 453 ? -25.534 21.073 30.498 1.00 54.56 453 PHE A CA 1
ATOM 3526 C C . PHE A 1 453 ? -25.706 21.272 32.010 1.00 54.56 453 PHE A C 1
ATOM 3528 O O . PHE A 1 453 ? -25.359 22.330 32.520 1.00 54.56 453 PHE A O 1
ATOM 3535 N N . ASN A 1 454 ? -26.166 20.247 32.726 1.00 53.53 454 ASN A N 1
ATOM 3536 C CA . ASN A 1 454 ? -26.162 20.149 34.182 1.00 53.53 454 ASN A CA 1
ATOM 3537 C C . ASN A 1 454 ? -25.951 18.672 34.518 1.00 53.53 454 ASN A C 1
ATOM 3539 O O . ASN A 1 454 ? -26.599 17.824 33.907 1.00 53.53 454 ASN A O 1
ATOM 3543 N N . LYS A 1 455 ? -25.044 18.336 35.450 1.00 52.66 455 LYS A N 1
ATOM 3544 C CA . LYS A 1 455 ? -25.014 16.968 35.994 1.00 52.66 455 LYS A CA 1
ATOM 3545 C C . LYS A 1 455 ? -26.423 16.692 36.526 1.00 52.66 455 LYS A C 1
ATOM 3547 O O . LYS A 1 455 ? -26.860 17.486 37.362 1.00 52.66 455 LYS A O 1
ATOM 3552 N N . PRO A 1 456 ? -27.135 15.662 36.043 1.00 52.50 456 PRO A N 1
ATOM 3553 C CA . PRO A 1 456 ? -28.443 15.355 36.589 1.00 52.50 456 PRO A CA 1
ATOM 3554 C C . PRO A 1 456 ? -28.290 15.159 38.096 1.00 52.50 456 PRO A C 1
ATOM 3556 O O . PRO A 1 456 ? -27.308 14.569 38.564 1.00 52.50 456 PRO A O 1
ATOM 3559 N N . ASP A 1 457 ? -29.210 15.743 38.858 1.00 47.97 457 ASP A N 1
ATOM 3560 C CA . ASP A 1 457 ? -29.208 15.620 40.308 1.00 47.97 457 ASP A CA 1
ATOM 3561 C C . ASP A 1 457 ? -29.224 14.120 40.644 1.00 47.97 457 ASP A C 1
ATOM 3563 O O . ASP A 1 457 ? -29.966 13.357 40.018 1.00 47.97 457 ASP A O 1
ATOM 3567 N N . LYS A 1 458 ? -28.395 13.662 41.595 1.00 49.78 458 LYS A N 1
ATOM 3568 C CA . LYS A 1 458 ? -28.211 12.218 41.904 1.00 49.78 458 LYS A CA 1
ATOM 3569 C C . LYS A 1 458 ? -29.525 11.470 42.201 1.00 49.78 458 LYS A C 1
ATOM 3571 O O . LYS A 1 458 ? -29.534 10.245 42.269 1.00 49.78 458 LYS A O 1
ATOM 3576 N N . THR A 1 459 ? -30.607 12.205 42.425 1.00 45.22 459 THR A N 1
ATOM 3577 C CA . THR A 1 459 ? -31.957 11.748 42.743 1.00 45.22 459 THR A CA 1
ATOM 3578 C C . THR A 1 459 ? -32.863 11.527 41.526 1.00 45.22 459 THR A C 1
ATOM 3580 O O . THR A 1 459 ? -33.845 10.808 41.673 1.00 45.22 459 THR A O 1
ATOM 3583 N N . THR A 1 460 ? -32.564 12.084 40.344 1.00 44.34 460 THR A N 1
ATOM 3584 C CA . THR A 1 460 ? -33.462 12.030 39.163 1.00 44.34 460 THR A CA 1
ATOM 3585 C C . THR A 1 460 ? -32.958 11.171 38.000 1.00 44.34 460 THR A C 1
ATOM 3587 O O . THR A 1 460 ? -33.732 10.885 37.095 1.00 44.34 460 THR A O 1
ATOM 3590 N N . ALA A 1 461 ? -31.714 10.684 38.043 1.00 46.34 461 ALA A N 1
ATOM 3591 C CA . ALA A 1 461 ? -31.119 9.861 36.983 1.00 46.34 461 ALA A CA 1
ATOM 3592 C C . ALA A 1 461 ? -30.626 8.491 37.477 1.00 46.34 461 ALA A C 1
ATOM 3594 O O . ALA A 1 461 ? -29.528 8.065 37.145 1.00 46.34 461 ALA A O 1
ATOM 3595 N N . ARG A 1 462 ? -31.428 7.761 38.261 1.00 50.91 462 ARG A N 1
ATOM 3596 C CA . ARG A 1 462 ? -31.307 6.295 38.229 1.00 50.91 462 ARG A CA 1
ATOM 3597 C C . ARG A 1 462 ? -32.099 5.817 37.027 1.00 50.91 462 ARG A C 1
ATOM 3599 O O . ARG A 1 462 ? -33.255 5.431 37.156 1.00 50.91 462 ARG A O 1
ATOM 3606 N N . SER A 1 463 ? -31.495 5.913 35.848 1.00 57.47 463 SER A N 1
ATOM 3607 C CA . SER A 1 463 ? -31.967 5.070 34.765 1.00 57.47 463 SER A CA 1
ATOM 3608 C C . SER A 1 463 ? -31.621 3.632 35.176 1.00 57.47 463 SER A C 1
ATOM 3610 O O . SER A 1 463 ? -30.486 3.358 35.570 1.00 57.47 463 SER A O 1
ATOM 3612 N N . ASP A 1 464 ? -32.616 2.743 35.235 1.00 70.56 464 ASP A N 1
ATOM 3613 C CA . ASP A 1 464 ? -32.395 1.338 35.591 1.00 70.56 464 ASP A CA 1
ATOM 3614 C C . ASP A 1 464 ? -31.631 0.671 34.442 1.00 70.56 464 ASP A C 1
ATOM 3616 O O . ASP A 1 464 ? -32.192 0.094 33.507 1.00 70.56 464 ASP A O 1
ATOM 3620 N N . HIS A 1 465 ? -30.311 0.821 34.479 1.00 84.00 465 HIS A N 1
ATOM 3621 C CA . HIS A 1 465 ? -29.408 0.136 33.581 1.00 84.00 465 HIS A CA 1
ATOM 3622 C C . HIS A 1 465 ? -29.517 -1.375 33.801 1.00 84.00 465 HIS A C 1
ATOM 3624 O O . HIS A 1 465 ? -29.569 -1.840 34.943 1.00 84.00 465 HIS A O 1
ATOM 3630 N N . PRO A 1 466 ? -29.507 -2.174 32.723 1.00 86.25 466 PRO A N 1
ATOM 3631 C CA . PRO A 1 466 ? -29.451 -3.619 32.846 1.00 86.25 466 PRO A CA 1
ATOM 3632 C C . PRO A 1 466 ? -28.319 -4.089 33.770 1.00 86.25 466 PRO A C 1
ATOM 3634 O O . PRO A 1 466 ? -27.163 -3.695 33.608 1.00 86.25 466 PRO A O 1
ATOM 3637 N N . LEU A 1 467 ? -28.636 -5.002 34.693 1.00 85.06 467 LEU A N 1
ATOM 3638 C CA . LEU A 1 467 ? -27.727 -5.432 35.766 1.00 85.06 467 LEU A CA 1
ATOM 3639 C C . LEU A 1 467 ? -26.372 -5.961 35.257 1.00 85.06 467 LEU A C 1
ATOM 3641 O O . LEU A 1 467 ? -25.344 -5.827 35.919 1.00 85.06 467 LEU A O 1
ATOM 3645 N N . TRP A 1 468 ? -26.365 -6.535 34.051 1.00 87.44 468 TRP A N 1
ATOM 3646 C CA . TRP A 1 468 ? -25.167 -7.070 33.411 1.00 87.44 468 TRP A CA 1
ATOM 3647 C C . TRP A 1 468 ? -24.093 -6.001 33.157 1.00 87.44 468 TRP A C 1
ATOM 3649 O O . TRP A 1 468 ? -22.910 -6.339 33.177 1.00 87.44 468 TRP A O 1
ATOM 3659 N N . LEU A 1 469 ? -24.459 -4.728 32.965 1.00 87.62 469 LEU A N 1
ATOM 3660 C CA . LEU A 1 469 ? -23.510 -3.641 32.673 1.00 87.62 469 LEU A CA 1
ATOM 3661 C C . LEU A 1 469 ? -22.496 -3.445 33.800 1.00 87.62 469 LEU A C 1
ATOM 3663 O O . LEU A 1 469 ? -21.323 -3.169 33.555 1.00 87.62 469 LEU A O 1
ATOM 3667 N N . HIS A 1 470 ? -22.928 -3.658 35.041 1.00 83.25 470 HIS A N 1
ATOM 3668 C CA . HIS A 1 470 ? -22.074 -3.530 36.218 1.00 83.25 470 HIS A CA 1
ATOM 3669 C C . HIS A 1 470 ? -21.144 -4.733 36.427 1.00 83.25 470 HIS A C 1
ATOM 3671 O O . HIS A 1 470 ? -20.187 -4.636 37.192 1.00 83.25 470 HIS A O 1
ATOM 3677 N N . THR A 1 471 ? -21.409 -5.857 35.753 1.00 84.31 471 THR A N 1
ATOM 3678 C CA . THR A 1 471 ? -20.596 -7.084 35.850 1.00 84.31 471 THR A CA 1
ATOM 3679 C C . THR A 1 471 ? -19.490 -7.167 34.797 1.00 84.31 471 THR A C 1
ATOM 3681 O O . THR A 1 471 ? -18.559 -7.952 34.951 1.00 84.31 471 THR A O 1
ATOM 3684 N N . GLN A 1 472 ? -19.574 -6.360 33.736 1.00 87.12 472 GLN A N 1
ATOM 3685 C CA . GLN A 1 472 ? -18.607 -6.367 32.639 1.00 87.12 472 GLN A CA 1
ATOM 3686 C C . GLN A 1 472 ? -17.364 -5.532 32.963 1.00 87.12 472 GLN A C 1
ATOM 3688 O O . GLN A 1 472 ? -17.437 -4.535 33.681 1.00 87.12 472 GLN A O 1
ATOM 3693 N N . LEU A 1 473 ? -16.212 -5.918 32.409 1.00 88.56 473 LEU A N 1
ATOM 3694 C CA . LEU A 1 473 ? -14.984 -5.116 32.502 1.00 88.56 473 LEU A CA 1
ATOM 3695 C C . LEU A 1 473 ? -15.043 -3.879 31.604 1.00 88.56 473 LEU A C 1
ATOM 3697 O O . LEU A 1 473 ? -14.482 -2.838 31.935 1.00 88.56 473 LEU A O 1
ATOM 3701 N N . GLU A 1 474 ? -15.724 -3.997 30.471 1.00 90.06 474 GLU A N 1
ATOM 3702 C CA . GLU A 1 474 ? -15.814 -2.949 29.469 1.00 90.06 474 GLU A CA 1
ATOM 3703 C C . GLU A 1 474 ? -16.950 -1.969 29.767 1.00 90.06 474 GLU A C 1
ATOM 3705 O O . GLU A 1 474 ? -17.994 -2.336 30.308 1.00 90.06 474 GLU A O 1
ATOM 3710 N N . TYR A 1 475 ? -16.735 -0.699 29.428 1.00 91.19 475 TYR A N 1
ATOM 3711 C CA . TYR A 1 475 ? -17.718 0.355 29.621 1.00 91.19 475 TYR A CA 1
ATOM 3712 C C . TYR A 1 475 ? -18.609 0.440 28.390 1.00 91.19 475 TYR A C 1
ATOM 3714 O O . TYR A 1 475 ? -18.133 0.747 27.303 1.00 91.19 475 TYR A O 1
ATOM 3722 N N . TYR A 1 476 ? -19.900 0.185 28.552 1.00 92.12 476 TYR A N 1
ATOM 3723 C CA . TYR A 1 476 ? -20.866 0.254 27.459 1.00 92.12 476 TYR A CA 1
ATOM 3724 C C . TYR A 1 476 ? -21.662 1.550 27.515 1.00 92.12 476 TYR A C 1
ATOM 3726 O O . TYR A 1 476 ? -21.946 2.053 28.599 1.00 92.12 476 TYR A O 1
ATOM 3734 N N . VAL A 1 477 ? -22.044 2.079 26.359 1.00 91.19 477 VAL A N 1
ATOM 3735 C CA . VAL A 1 477 ? -22.745 3.361 26.262 1.00 91.19 477 VAL A CA 1
ATOM 3736 C C . VAL A 1 477 ? -23.966 3.219 25.362 1.00 91.19 477 VAL A C 1
ATOM 3738 O O . VAL A 1 477 ? -23.873 2.620 24.289 1.00 91.19 477 VAL A O 1
ATOM 3741 N N . ARG A 1 478 ? -25.097 3.783 25.788 1.00 90.38 478 ARG A N 1
ATOM 3742 C CA . ARG A 1 478 ? -26.268 4.060 24.941 1.00 90.38 478 ARG A CA 1
ATOM 3743 C C . ARG A 1 478 ? -26.401 5.563 24.709 1.00 90.38 478 ARG A C 1
ATOM 3745 O O . ARG A 1 478 ? -25.820 6.350 25.447 1.00 90.38 478 ARG A O 1
ATOM 3752 N N . VAL A 1 479 ? -27.163 5.987 23.712 1.00 84.50 479 VAL A N 1
ATOM 3753 C CA . VAL A 1 479 ? -27.512 7.412 23.581 1.00 84.50 479 VAL A CA 1
ATOM 3754 C C . VAL A 1 479 ? -28.662 7.737 24.535 1.00 84.50 479 VAL A C 1
ATOM 3756 O O . VAL A 1 479 ? -29.548 6.905 24.708 1.00 84.50 479 VAL A O 1
ATOM 3759 N N . HIS A 1 480 ? -28.594 8.895 25.196 1.00 78.31 480 HIS A N 1
ATOM 3760 C CA . HIS A 1 480 ? -29.686 9.397 26.036 1.00 78.31 480 HIS A CA 1
ATOM 3761 C C . HIS A 1 480 ? -30.839 9.875 25.143 1.00 78.31 480 HIS A C 1
ATOM 3763 O O . HIS A 1 480 ? -30.576 10.592 24.172 1.00 78.31 480 HIS A O 1
ATOM 3769 N N . GLU A 1 481 ? -32.067 9.464 25.462 1.00 61.94 481 GLU A N 1
ATOM 3770 C CA . GLU A 1 481 ? -33.294 9.879 24.759 1.00 61.94 481 GLU A CA 1
ATOM 3771 C C . GLU A 1 481 ? -33.746 11.289 25.144 1.00 61.94 481 GLU A C 1
ATOM 3773 O O . GLU A 1 481 ? -33.698 11.625 26.350 1.00 61.94 481 GLU A O 1
#

Mean predicted aligned error: 17.04 Å

Sequence (481 aa):
MVELWLVRHGATAWNAEGRWQGQTDVPLSAVGQAQALALGDHLRALHASQPFDAIVSSVCMNETASGGTTLTYMRSGVCVSAVDTVAHGLADVFVDIKCFGLGTGASSVKVTYLSADGVRRTVIANQTASPVAILACFVGGRAPQSDYPSYVMDMLAQGTQASIVMTKANGSEAIILNFIALLSLAGYGYFFLRISIYLYETAKWIRLLPESSQKKQLLYSVVNCSISSVIWSHYRTSMQFIGFLGFIAWHLGTSNSSCQWDQSIADVSVDAAYSCSIDSLGHLSSFTEVVRLFSYSWVFYALVFMDRMPGIAIYMPGYIVAALLLGFVPLSVLAIVVAEICKARLQSPALFLIHNQLFLVLLWLLVFYILRTPLLRPVHRLVELCLGLVGVKKQKLHIESPFYAMLGDHFWIESALHRDEEVMYVPLSVLMETRNLKLRNIYDHEYFTYGVFNKPDKTTARSDHPLWLHTQLEYYVRVHE

Nearest PDB structures (foldseek):
  8jhc-assembly1_R  TM=3.124E-01  e=9.863E+00  Homo sapiens
  5yvq-assembly1_A  TM=1.660E-01  e=9.863E+00  Muvirus mu

Secondary structure (DSSP, 8-state):
-------PPPPBHHHHTT---TT--PPBPHHHHHHHHHHHHHHHHHHHHS--S---B-----S--SS--EEEEEETTEEEEEE------TT-----GGGGTTTT-SEEEEEEEE-TTS-EEEEEEEEEPPHHHHHHHHHH---TT------HHHHHTTSS----------HHHHHHHHHHHHHHHHHHHHHHHHHHHHHHHHHHHHHHSPSSHHHHHHHHHHHHS-HHHHHHHHTHHHHHHHHHHHHHHHHHHHTT-EEEE-S--S-TTSPPPEEEE--TTGGGSSHHHHHHHHHHHHHHHHHHTGGG-TTTTTSHHHHHHHHIIIIIHHHHHHHHHHHHHHHHHHT-TTTTTS-HHHHHHHHHHHHHHHHTSGGGHHHHHHHHHHHHHTTEEEEEBPTTSTTHHHH-SEEEEETTT--SSPBS-EEHHHHTTSTT--GGGEETTEE-TT--SSPPPTTT------GGGGT-SSPEEEE--

Solvent-accessible surface area (backbone atoms only — not comparable to full-atom values): 28181 Å² total; per-residue (Å²): 138,84,87,83,86,79,79,80,81,42,48,27,58,42,62,79,69,74,48,86,58,85,93,55,92,68,63,61,24,77,68,8,49,53,48,44,50,56,48,50,54,52,51,52,60,45,34,75,80,53,74,72,93,77,78,79,51,71,82,40,84,68,97,63,90,62,96,61,56,59,51,50,35,32,53,92,91,40,75,47,76,45,76,50,91,77,90,81,69,92,87,75,80,74,84,61,75,68,43,44,25,69,79,75,27,91,30,67,49,75,49,73,47,69,45,97,87,70,47,78,46,77,51,75,46,67,27,12,34,46,74,66,54,29,46,44,40,44,66,48,26,60,60,101,85,55,96,59,74,41,67,51,71,62,66,62,66,75,60,92,84,75,85,82,86,78,85,83,73,83,50,68,66,60,50,51,52,52,50,44,52,49,54,27,50,52,46,52,54,52,49,51,52,50,51,54,49,52,52,50,53,52,53,51,56,60,69,72,53,71,93,48,75,67,49,54,17,47,50,44,18,60,72,47,28,40,65,68,55,24,51,42,48,60,40,37,72,61,46,46,51,37,48,48,47,40,49,50,52,46,51,40,60,37,20,49,62,50,73,44,64,67,92,70,75,91,47,88,90,53,78,86,49,80,45,68,50,66,42,48,56,31,47,69,70,40,72,70,32,41,54,48,46,55,57,48,13,48,50,50,21,52,68,66,46,48,89,80,43,45,35,36,61,52,45,60,68,34,28,52,52,48,40,40,66,63,5,37,54,50,45,66,52,48,51,30,52,52,38,49,50,57,50,52,39,74,74,32,91,82,50,66,83,56,54,68,73,58,49,52,52,53,50,51,52,49,49,50,51,53,70,67,38,77,85,44,46,69,58,53,53,50,51,50,52,55,28,44,76,63,39,30,40,76,33,44,40,31,82,86,29,78,60,28,85,76,60,44,66,41,35,37,42,48,48,91,75,58,54,97,60,66,36,62,61,41,51,43,35,46,48,61,36,43,74,82,65,58,74,88,23,53,55,92,52,26,34,38,89,91,44,74,89,60,81,71,55,90,84,79,64,77,70,87,66,64,74,65,62,80,74,46,64,55,33,46,35,27,74,61,132

Foldseek 3Di:
DDFDDDDAQFAFPCNVVVHDQPPNPTDHDPRRVVVVVVVVVVVVVVCVVPNDPDDWDQPDDDPDPDDFQWRWTADPNDIDIDGHDDDDDPPPADLDPCLQVQPAAQAKDKDWDQPPVRDIDIDIGGRTHDPVSSVCCQQANDDVPDDDGHDNVVVVNPDPDDGDDDDDDPPDPVVVLVVLVVLLVVLVVVLVVVLVVVVVVLVVVLVPDDDDLLSQQSVLLVVLFDSVLLSCLQPVVSLLVSLLSVLLSLLCVQQVQDWAFDPDPVDPVDDTDGDTGTRLQSCVVDPVSVVVLLVNLQSQLSNQPSLQAQPQSSDPVSVVLSSCLVGNVCSNVVSSVLSVVLVVLVVDPVNVPPDSSNSSSVVVVVVSVVSNDCVCVVSVVVSQVVSVVSQKDWAAADPPFPCCVFNNGTHIDGNVPHDPDHDQKDFVSSVSSGNPADPQQDDPQEGEPVRCPDDPDPVPPPPVDDPVCSVDSTRIHGYDD

Organism: Saprolegnia parasitica (strain CBS 223.65) (NCBI:txid695850)